Protein AF-A0A255R475-F1 (afdb_monomer)

Solvent-accessible surface area (backbone atoms only — not comparable to full-atom values): 21520 Å² total; per-residue (Å²): 135,84,78,84,82,73,72,88,77,63,94,61,83,84,68,71,97,78,81,69,93,81,39,38,33,40,39,38,38,26,51,46,57,29,66,61,80,54,96,86,41,90,82,68,58,52,67,72,42,98,58,26,60,61,52,54,51,47,52,55,57,41,39,73,79,42,57,87,44,63,92,26,60,42,84,45,70,42,40,29,9,72,33,36,45,47,42,51,69,41,77,81,92,59,57,65,43,35,34,35,36,35,18,41,82,83,38,21,27,39,39,62,44,40,11,56,66,54,71,68,54,46,51,54,46,50,54,51,22,55,52,40,52,51,45,51,66,75,30,67,93,35,45,61,58,42,26,47,54,40,46,56,51,29,45,74,76,29,56,70,73,59,28,53,54,59,71,73,51,61,65,68,65,38,32,62,84,49,78,79,29,50,63,52,36,50,53,47,50,52,52,50,50,58,62,43,48,63,54,50,48,53,50,48,28,68,76,65,74,44,86,78,54,89,86,32,56,68,55,29,55,48,34,34,34,32,78,68,40,38,55,60,35,45,69,50,41,45,66,43,49,73,38,48,40,88,73,46,50,54,62,52,46,10,65,73,64,69,40,61,49,21,70,72,54,49,63,79,87,40,42,72,60,51,54,59,45,64,79,31,47,69,78,36,48,36,34,36,37,48,58,68,28,70,73,58,60,74,52,68,77,60,64,95,74,80,53,91,83,56,88,62,62,44,58,58,56,31,50,62,49,47,60,77,42,55,57,45,79,32,47,59,29,61,46,44,42,52,29,61,74,43,77,82,47,55,41,44,48,58,61,97,38,44,49,38,34,44,33,41,42,45,80,54,88,66,64,50,81,39,36,72,83,57,68,41,55,79,50,48,82,77,95

Mean predicted aligned error: 7.92 Å

Sequence (383 aa):
MASFAAGPVLLFDPGSASQTDGTLHMVVVTDDPASPPDERDVIASSENLWCGQAINALISDLYETRPDLNGKLKLHQIAAGWPKQLLAGENDPLPQRAIVFLCDREQQVLDFCVGVPGQAELIDMIESSEETASLLSIQADQPTKLAKQLVDRAKERVHRNYRELIESQLLEDFATSTESADAAWLKNYESLVVQLLPLYTVDFNLRFNAPMAINSPRLRILEQHCEARHDWCETVLPMLVGKQLRRVIHPVVDSVWQAPPVIDLSEGSHADLLEWFQSRRDVATIVFAITPDVITQQVSWPPPNVNPKMRGRSWSDLEIAMSKHAFRGVTAEELAVILQVETQVSLNALVPSRLRYLVFRPKEGKPVEIRESDLPSKFIRRF

Structure (mmCIF, N/CA/C/O backbone):
data_AF-A0A255R475-F1
#
_entry.id   AF-A0A255R475-F1
#
loop_
_atom_site.group_PDB
_atom_site.id
_atom_site.type_symbol
_atom_site.label_atom_id
_atom_site.label_alt_id
_atom_site.label_comp_id
_atom_site.label_asym_id
_atom_site.label_entity_id
_atom_site.label_seq_id
_atom_site.pdbx_PDB_ins_code
_atom_site.Cartn_x
_atom_site.Cartn_y
_atom_site.Cartn_z
_atom_site.occupancy
_atom_site.B_iso_or_equiv
_atom_site.auth_seq_id
_atom_site.auth_comp_id
_atom_site.auth_asym_id
_atom_site.auth_atom_id
_atom_site.pdbx_PDB_model_num
ATOM 1 N N . MET A 1 1 ? 0.033 13.884 -14.832 1.00 24.34 1 MET A N 1
ATOM 2 C CA . MET A 1 1 ? -1.294 13.791 -14.192 1.00 24.34 1 MET A CA 1
ATOM 3 C C . MET A 1 1 ? -2.101 12.774 -14.971 1.00 24.34 1 MET A C 1
ATOM 5 O O . MET A 1 1 ? -2.693 13.124 -15.984 1.00 24.34 1 MET A O 1
ATOM 9 N N . ALA A 1 2 ? -2.006 11.504 -14.578 1.00 24.77 2 ALA A N 1
ATOM 10 C CA . ALA A 1 2 ? -2.873 10.465 -15.114 1.00 24.77 2 ALA A CA 1
ATOM 11 C C . ALA A 1 2 ? -4.256 10.650 -14.476 1.00 24.77 2 ALA A C 1
ATOM 13 O O . ALA A 1 2 ? -4.369 10.780 -13.259 1.00 24.77 2 ALA A O 1
ATOM 14 N N . SER A 1 3 ? -5.279 10.765 -15.315 1.00 23.34 3 SER A N 1
ATOM 15 C CA . SER A 1 3 ? -6.674 10.733 -14.896 1.00 23.34 3 SER A CA 1
ATOM 16 C C . SER A 1 3 ? -7.005 9.280 -14.570 1.00 23.34 3 SER A C 1
ATOM 18 O O . SER A 1 3 ? -6.893 8.421 -15.441 1.00 23.34 3 SER A O 1
ATOM 20 N N . PHE A 1 4 ? -7.351 9.001 -13.313 1.00 29.61 4 PHE A N 1
ATOM 21 C CA . PHE A 1 4 ? -7.905 7.716 -12.900 1.00 29.61 4 PHE A CA 1
ATOM 22 C C . PHE A 1 4 ? -9.318 7.590 -13.479 1.00 29.61 4 PHE A C 1
ATOM 24 O O . PHE A 1 4 ? -10.299 7.956 -12.835 1.00 29.61 4 PHE A O 1
ATOM 31 N N . ALA A 1 5 ? -9.429 7.109 -14.714 1.00 24.95 5 ALA A N 1
ATOM 32 C CA . ALA A 1 5 ? -10.689 6.605 -15.237 1.00 24.95 5 ALA A CA 1
ATOM 33 C C . ALA A 1 5 ? -10.874 5.172 -14.716 1.00 24.95 5 ALA A C 1
ATOM 35 O O . ALA A 1 5 ? -10.597 4.200 -15.407 1.00 24.95 5 ALA A O 1
ATOM 36 N N . ALA A 1 6 ? -11.286 5.050 -13.453 1.00 30.80 6 ALA A N 1
ATOM 37 C CA . ALA A 1 6 ? -11.690 3.775 -12.878 1.00 30.80 6 ALA A CA 1
ATOM 38 C C . ALA A 1 6 ? -13.085 3.403 -13.412 1.00 30.80 6 ALA A C 1
ATOM 40 O O . ALA A 1 6 ? -14.088 4.006 -13.020 1.00 30.80 6 ALA A O 1
ATOM 41 N N . GLY A 1 7 ? -13.155 2.406 -14.298 1.00 27.45 7 GLY A N 1
ATOM 42 C CA . GLY A 1 7 ? -14.363 1.590 -14.444 1.00 27.45 7 GLY A CA 1
ATOM 43 C C . GLY A 1 7 ? -14.682 0.877 -13.117 1.00 27.45 7 GLY A C 1
ATOM 44 O O . GLY A 1 7 ? -13.803 0.765 -12.258 1.00 27.45 7 GLY A O 1
ATOM 45 N N . PRO A 1 8 ? -15.932 0.442 -12.874 1.00 33.62 8 PRO A N 1
ATOM 46 C CA . PRO A 1 8 ? -16.343 -0.036 -11.562 1.00 33.62 8 PRO A CA 1
ATOM 47 C C . PRO A 1 8 ? -15.790 -1.442 -11.308 1.00 33.62 8 PRO A C 1
ATOM 49 O O . PRO A 1 8 ? -16.456 -2.433 -11.585 1.00 33.62 8 PRO A O 1
ATOM 52 N N . VAL A 1 9 ? -14.599 -1.534 -10.719 1.00 38.00 9 VAL A N 1
ATOM 53 C CA . VAL A 1 9 ? -14.219 -2.726 -9.958 1.00 38.00 9 VAL A CA 1
ATOM 54 C C . VAL A 1 9 ? -14.945 -2.619 -8.624 1.00 38.00 9 VAL A C 1
ATOM 56 O O . VAL A 1 9 ? -14.531 -1.907 -7.706 1.00 38.00 9 VAL A O 1
ATOM 59 N N . LEU A 1 10 ? -16.108 -3.258 -8.543 1.00 41.38 10 LEU A N 1
ATOM 60 C CA . LEU A 1 10 ? -16.664 -3.630 -7.254 1.00 41.38 10 LEU A CA 1
ATOM 61 C C . LEU A 1 10 ? -15.690 -4.647 -6.665 1.00 41.38 10 LEU A C 1
ATOM 63 O O . LEU A 1 10 ? -15.586 -5.748 -7.196 1.00 41.38 10 LEU A O 1
ATOM 67 N N . LEU A 1 11 ? -14.973 -4.281 -5.595 1.00 52.41 11 LEU A N 1
ATOM 68 C CA . LEU A 1 11 ? -14.121 -5.240 -4.883 1.00 52.41 11 LEU A CA 1
ATOM 69 C C . LEU A 1 11 ? -14.944 -6.478 -4.493 1.00 52.41 11 LEU A C 1
ATOM 71 O O . LEU A 1 11 ? -14.428 -7.582 -4.576 1.00 52.41 11 LEU A O 1
ATOM 75 N N . PHE A 1 12 ? -16.238 -6.291 -4.177 1.00 56.72 12 PHE A N 1
ATOM 76 C CA . PHE A 1 12 ? -17.232 -7.351 -3.990 1.00 56.72 12 PHE A CA 1
ATOM 77 C C . PHE A 1 12 ? -18.639 -6.864 -4.375 1.00 56.72 12 PHE A C 1
ATOM 79 O O . PHE A 1 12 ? -18.946 -5.676 -4.244 1.00 56.72 12 PHE A O 1
ATOM 86 N N . ASP A 1 13 ? -19.493 -7.787 -4.825 1.00 43.06 13 ASP A N 1
ATOM 87 C CA . ASP A 1 13 ? -20.867 -7.523 -5.268 1.00 43.06 13 ASP A CA 1
ATOM 88 C C . ASP A 1 13 ? -21.728 -7.002 -4.090 1.00 43.06 13 ASP A C 1
ATOM 90 O O . ASP A 1 13 ? -21.792 -7.663 -3.041 1.00 43.06 13 ASP A O 1
ATOM 94 N N . PRO A 1 14 ? -22.389 -5.830 -4.189 1.00 41.03 14 PRO A N 1
ATOM 95 C CA . PRO A 1 14 ? -23.316 -5.366 -3.168 1.00 41.03 14 PRO A CA 1
ATOM 96 C C . PRO A 1 14 ? -24.551 -6.265 -3.222 1.00 41.03 14 PRO A C 1
ATOM 98 O O . PRO A 1 14 ? -25.506 -6.000 -3.948 1.00 41.03 14 PRO A O 1
ATOM 101 N N . GLY A 1 15 ? -24.508 -7.365 -2.467 1.00 39.88 15 GLY A N 1
ATOM 102 C CA . GLY A 1 15 ? -25.596 -8.333 -2.392 1.00 39.88 15 GLY A CA 1
ATOM 103 C C . GLY A 1 15 ? -26.963 -7.654 -2.258 1.00 39.88 15 GLY A C 1
ATOM 104 O O . GLY A 1 15 ? -27.109 -6.642 -1.564 1.00 39.88 15 GLY A O 1
ATOM 105 N N . SER A 1 16 ? -27.943 -8.230 -2.961 1.00 35.56 16 SER A N 1
ATOM 106 C CA . SER A 1 16 ? -29.349 -7.821 -3.037 1.00 35.56 16 SER A CA 1
ATOM 107 C C . SER A 1 16 ? -29.856 -7.153 -1.759 1.00 35.56 16 SER A C 1
ATOM 109 O O . SER A 1 16 ? -29.668 -7.680 -0.665 1.00 35.56 16 SER A O 1
ATOM 111 N N . ALA A 1 17 ? -30.547 -6.023 -1.927 1.00 36.47 17 ALA A N 1
ATOM 112 C CA . ALA A 1 17 ? -30.969 -5.050 -0.917 1.00 36.47 17 ALA A CA 1
ATOM 113 C C . ALA A 1 17 ? -31.892 -5.543 0.227 1.00 36.47 17 ALA A C 1
ATOM 115 O O . ALA A 1 17 ? -32.558 -4.730 0.863 1.00 36.47 17 ALA A O 1
ATOM 116 N N . SER A 1 18 ? -31.918 -6.833 0.552 1.00 42.22 18 SER A N 1
ATOM 117 C CA . SER A 1 18 ? -32.600 -7.367 1.725 1.00 42.22 18 SER A CA 1
ATOM 118 C C . SER A 1 18 ? -31.623 -8.122 2.629 1.00 42.22 18 SER A C 1
ATOM 120 O O . SER A 1 18 ? -31.436 -9.322 2.455 1.00 42.22 18 SER A O 1
ATOM 122 N N . GLN A 1 19 ? -31.021 -7.424 3.596 1.00 37.94 19 GLN A N 1
ATOM 123 C CA . GLN A 1 19 ? -31.079 -7.752 5.034 1.00 37.94 19 GLN A CA 1
ATOM 124 C C . GLN A 1 19 ? -30.014 -6.980 5.845 1.00 37.94 19 GLN A C 1
ATOM 126 O O . GLN A 1 19 ? -28.836 -6.973 5.510 1.00 37.94 19 GLN A O 1
ATOM 131 N N . THR A 1 20 ? -30.520 -6.347 6.911 1.00 40.91 20 THR A N 1
ATOM 132 C CA . THR A 1 20 ? -29.886 -5.732 8.099 1.00 40.91 20 THR A CA 1
ATOM 133 C C . THR A 1 20 ? -28.942 -4.532 7.945 1.00 40.91 20 THR A C 1
ATOM 135 O O . THR A 1 20 ? -27.835 -4.624 7.421 1.00 40.91 20 THR A O 1
ATOM 138 N N . ASP A 1 21 ? -29.393 -3.417 8.527 1.00 57.09 21 ASP A N 1
ATOM 139 C CA . ASP A 1 21 ? -28.573 -2.342 9.098 1.00 57.09 21 ASP A CA 1
ATOM 140 C C . ASP A 1 21 ? -27.435 -2.955 9.949 1.00 57.09 21 ASP A C 1
ATOM 142 O O . ASP A 1 21 ? -27.699 -3.855 10.752 1.00 57.09 21 ASP A O 1
ATOM 146 N N . GLY A 1 22 ? -26.181 -2.530 9.750 1.00 70.25 22 GLY A N 1
ATOM 147 C CA . GLY A 1 22 ? -25.032 -2.985 10.558 1.00 70.25 22 GLY A CA 1
ATOM 148 C C . GLY A 1 22 ? -24.237 -4.203 10.053 1.00 70.25 22 GLY A C 1
ATOM 149 O O . GLY A 1 22 ? -23.712 -4.959 10.866 1.00 70.25 22 GLY A O 1
ATOM 150 N N . THR A 1 23 ? -24.141 -4.428 8.736 1.00 87.94 23 THR A N 1
ATOM 151 C CA . THR A 1 23 ? -23.171 -5.400 8.179 1.00 87.94 23 THR A CA 1
ATOM 152 C C . THR A 1 23 ? -21.766 -4.788 8.152 1.00 87.94 23 THR A C 1
ATOM 154 O O . THR A 1 23 ? -21.596 -3.692 7.618 1.00 87.94 23 THR A O 1
ATOM 157 N N . LEU A 1 24 ? -20.775 -5.513 8.672 1.00 92.31 24 LEU A N 1
ATOM 158 C CA . LEU A 1 24 ? -19.353 -5.176 8.625 1.00 92.31 24 LEU A CA 1
ATOM 159 C C . LEU A 1 24 ? -18.629 -6.052 7.602 1.00 92.31 24 LEU A C 1
ATOM 161 O O . LEU A 1 24 ? -18.870 -7.255 7.489 1.00 92.31 24 LEU A O 1
ATOM 165 N N . HIS A 1 25 ? -17.707 -5.446 6.871 1.00 93.19 25 HIS A N 1
ATOM 166 C CA . HIS A 1 25 ? -16.855 -6.115 5.902 1.00 93.19 25 HIS A CA 1
ATOM 167 C C . HIS A 1 25 ? -15.417 -6.131 6.416 1.00 93.19 25 HIS A C 1
ATOM 169 O O . HIS A 1 25 ? -14.805 -5.079 6.565 1.00 93.19 25 HIS A O 1
ATOM 175 N N . MET A 1 26 ? -14.878 -7.321 6.671 1.00 94.62 26 MET A N 1
ATOM 176 C CA . MET A 1 26 ? -13.474 -7.520 7.012 1.00 94.62 26 MET A CA 1
ATOM 177 C C . MET A 1 26 ? -12.705 -7.842 5.740 1.00 94.62 26 MET A C 1
ATOM 179 O O . MET A 1 26 ? -12.935 -8.884 5.133 1.00 94.62 26 MET A O 1
ATOM 183 N N . VAL A 1 27 ? -11.802 -6.956 5.332 1.00 94.56 27 VAL A N 1
ATOM 184 C CA . VAL A 1 27 ? -10.975 -7.136 4.137 1.00 94.56 27 VAL A CA 1
ATOM 185 C C . VAL A 1 27 ? -9.534 -7.385 4.552 1.00 94.56 27 VAL A C 1
ATOM 187 O O . VAL A 1 27 ? -8.879 -6.499 5.092 1.00 94.56 27 VAL A O 1
ATOM 190 N N . VAL A 1 28 ? -9.034 -8.588 4.285 1.00 94.56 28 VAL A N 1
ATOM 191 C CA . VAL A 1 28 ? -7.649 -8.984 4.552 1.00 94.56 28 VAL A CA 1
ATOM 192 C C . VAL A 1 28 ? -6.847 -8.877 3.264 1.00 94.56 28 VAL A C 1
ATOM 194 O O . VAL A 1 28 ? -7.110 -9.582 2.292 1.00 94.56 28 VAL A O 1
ATOM 197 N N . VAL A 1 29 ? -5.853 -8.000 3.266 1.00 94.62 29 VAL A N 1
ATOM 198 C CA . VAL A 1 29 ? -4.944 -7.757 2.148 1.00 94.62 29 VAL A CA 1
ATOM 199 C C . VAL A 1 29 ? -3.597 -8.374 2.486 1.00 94.62 29 VAL A C 1
ATOM 201 O O . VAL A 1 29 ? -2.999 -8.028 3.499 1.00 94.62 29 VAL A O 1
ATOM 204 N N . THR A 1 30 ? -3.110 -9.285 1.653 1.00 94.00 30 THR A N 1
ATOM 205 C CA . THR A 1 30 ? -1.837 -9.994 1.855 1.00 94.00 30 THR A CA 1
ATOM 206 C C . THR A 1 30 ? -0.867 -9.691 0.729 1.00 94.00 30 THR A C 1
ATOM 208 O O . THR A 1 30 ? -1.283 -9.345 -0.373 1.00 94.00 30 THR A O 1
ATOM 211 N N . ASP A 1 31 ? 0.428 -9.828 0.984 1.00 91.50 31 ASP A N 1
ATOM 212 C CA . ASP A 1 31 ? 1.456 -9.732 -0.057 1.00 91.50 31 ASP A CA 1
ATOM 213 C C . ASP A 1 31 ? 1.721 -11.081 -0.756 1.00 91.50 31 ASP A C 1
ATOM 215 O O . ASP A 1 31 ? 2.764 -11.256 -1.390 1.00 91.50 31 ASP A O 1
ATOM 219 N N . ASP A 1 32 ? 0.763 -12.018 -0.693 1.00 90.56 32 ASP A N 1
ATOM 220 C CA . ASP A 1 32 ? 0.748 -13.183 -1.576 1.00 90.56 32 ASP A CA 1
ATOM 221 C C . ASP A 1 32 ? 0.694 -12.728 -3.047 1.00 90.56 32 ASP A C 1
ATOM 223 O O . ASP A 1 32 ? 0.068 -11.704 -3.349 1.00 90.56 32 ASP A O 1
ATOM 227 N N . PRO A 1 33 ? 1.327 -13.463 -3.983 1.00 87.19 33 PRO A N 1
ATOM 228 C CA . PRO A 1 33 ? 1.359 -13.073 -5.386 1.00 87.19 33 PRO A CA 1
ATOM 229 C C . PRO A 1 33 ? -0.048 -12.908 -5.959 1.00 87.19 33 PRO A C 1
ATOM 231 O O . PRO A 1 33 ? -0.835 -13.860 -5.982 1.00 87.19 33 PRO A O 1
ATOM 234 N N . ALA A 1 34 ? -0.338 -11.717 -6.480 1.00 84.31 34 ALA A N 1
ATOM 235 C CA . ALA A 1 34 ? -1.568 -11.485 -7.214 1.00 84.31 34 ALA A CA 1
ATOM 236 C C . ALA A 1 34 ? -1.657 -12.446 -8.403 1.00 84.31 34 ALA A C 1
ATOM 238 O O . ALA A 1 34 ? -0.671 -12.724 -9.091 1.00 84.31 34 ALA A O 1
ATOM 239 N N . SER A 1 35 ? -2.853 -12.972 -8.628 1.00 73.44 35 SER A N 1
ATOM 240 C CA . SER A 1 35 ? -3.150 -13.868 -9.739 1.00 73.44 35 SER A CA 1
ATOM 241 C C . SER A 1 35 ? -4.338 -13.307 -10.514 1.00 73.44 35 SER A C 1
ATOM 243 O O . SER A 1 35 ? -5.213 -12.692 -9.901 1.00 73.44 35 SER A O 1
ATOM 245 N N . PRO A 1 36 ? -4.383 -13.475 -11.847 1.00 66.88 36 PRO A N 1
ATOM 246 C CA . PRO A 1 36 ? -5.562 -13.096 -12.609 1.00 66.88 36 PRO A CA 1
ATOM 247 C C . PRO A 1 36 ? -6.784 -13.849 -12.062 1.00 66.88 36 PRO A C 1
ATOM 249 O O . PRO A 1 36 ? -6.646 -15.012 -11.671 1.00 66.88 36 PRO A O 1
ATOM 252 N N . PRO A 1 37 ? -7.963 -13.210 -12.008 1.00 59.19 37 PRO A N 1
ATOM 253 C CA . PRO A 1 37 ? -9.169 -13.877 -11.548 1.00 59.19 37 PRO A CA 1
ATOM 254 C C . PRO A 1 37 ? -9.475 -15.051 -12.484 1.00 59.19 37 PRO A C 1
ATOM 256 O O . PRO A 1 37 ? -9.815 -14.852 -13.649 1.00 59.19 37 PRO A O 1
ATOM 259 N N . ASP A 1 38 ? -9.345 -16.282 -11.987 1.00 53.94 38 ASP A N 1
ATOM 260 C CA . ASP A 1 38 ? -9.866 -17.445 -12.696 1.00 53.94 38 ASP A CA 1
ATOM 261 C C . ASP A 1 38 ? -11.397 -17.334 -12.695 1.00 53.94 38 ASP A C 1
ATOM 263 O O . ASP A 1 38 ? -12.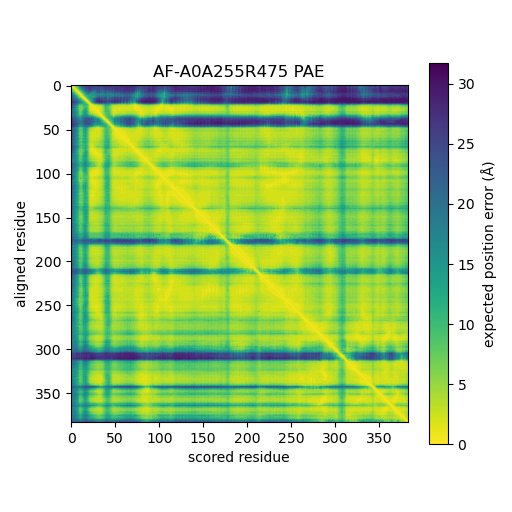027 -17.347 -11.636 1.00 53.94 38 ASP A O 1
ATOM 267 N N . GLU A 1 39 ? -12.021 -17.271 -13.880 1.00 43.91 39 GLU A N 1
ATOM 268 C CA . GLU A 1 39 ? -13.488 -17.188 -14.058 1.00 43.91 39 GLU A CA 1
ATOM 269 C C . GLU A 1 39 ? -14.264 -18.317 -13.343 1.00 43.91 39 GLU A C 1
ATOM 271 O O . GLU A 1 39 ? -15.491 -18.281 -13.254 1.00 43.91 39 GLU A O 1
ATOM 276 N N . ARG A 1 40 ? -13.564 -19.344 -12.844 1.00 40.53 40 ARG A N 1
ATOM 277 C CA . ARG A 1 40 ? -14.136 -20.524 -12.189 1.00 40.53 40 ARG A CA 1
ATOM 278 C C . ARG A 1 40 ? -14.045 -20.517 -10.661 1.00 40.53 40 ARG A C 1
ATOM 280 O O . ARG A 1 40 ? -14.761 -21.307 -10.059 1.00 40.53 40 ARG A O 1
ATOM 287 N N . ASP A 1 41 ? -13.248 -19.638 -10.047 1.00 37.16 41 ASP A N 1
ATOM 288 C CA . ASP A 1 41 ? -12.841 -19.775 -8.634 1.00 37.16 41 ASP A CA 1
ATOM 289 C C . ASP A 1 41 ? -12.978 -18.492 -7.792 1.00 37.16 41 ASP A C 1
ATOM 291 O O . ASP A 1 41 ? -12.298 -18.311 -6.785 1.00 37.16 41 ASP A O 1
ATOM 295 N N . VAL A 1 42 ? -13.940 -17.624 -8.121 1.00 38.84 42 VAL A N 1
ATOM 296 C CA . VAL A 1 42 ? -14.223 -16.386 -7.354 1.00 38.84 42 VAL A CA 1
ATOM 297 C C . VAL A 1 42 ? -14.617 -16.662 -5.885 1.00 38.84 42 VAL A C 1
ATOM 299 O O . VAL A 1 42 ? -14.559 -15.768 -5.048 1.00 38.84 42 VAL A O 1
ATOM 302 N N . ILE A 1 43 ? -14.983 -17.904 -5.543 1.00 34.91 43 ILE A N 1
ATOM 303 C CA . ILE A 1 43 ? -15.356 -18.319 -4.177 1.00 34.91 43 ILE A CA 1
ATOM 304 C C . ILE A 1 43 ? -14.298 -19.256 -3.543 1.00 34.91 43 ILE A C 1
ATOM 306 O O . ILE A 1 43 ? -14.339 -19.494 -2.342 1.00 34.91 43 ILE A O 1
ATOM 310 N N . ALA A 1 44 ? -13.316 -19.760 -4.305 1.00 31.98 44 ALA A N 1
ATOM 311 C CA . ALA A 1 44 ? -12.359 -20.774 -3.833 1.00 31.98 44 ALA A CA 1
ATOM 312 C C . ALA A 1 44 ? -10.980 -20.221 -3.409 1.00 31.98 44 ALA A C 1
ATOM 314 O O . ALA A 1 44 ? -10.146 -20.973 -2.907 1.00 31.98 44 ALA A O 1
ATOM 315 N N . SER A 1 45 ? -10.704 -18.925 -3.593 1.00 48.41 45 SER A N 1
ATOM 316 C CA . SER A 1 45 ? -9.366 -18.355 -3.360 1.00 48.41 45 SER A CA 1
ATOM 317 C C . SER A 1 45 ? -9.105 -17.846 -1.936 1.00 48.41 45 SER A C 1
ATOM 319 O O . SER A 1 45 ? -7.966 -17.508 -1.617 1.00 48.41 45 SER A O 1
ATOM 321 N N . SER A 1 46 ? -10.122 -17.788 -1.072 1.00 51.31 46 SER A N 1
ATOM 322 C CA . SER A 1 46 ? -10.030 -17.163 0.254 1.00 51.31 46 SER A CA 1
ATOM 323 C C . SER A 1 46 ? -9.156 -17.986 1.228 1.00 51.31 46 SER A C 1
ATOM 325 O O . SER A 1 46 ? -8.283 -17.456 1.916 1.00 51.31 46 SER A O 1
ATOM 327 N N . GLU A 1 47 ? -9.255 -19.318 1.202 1.00 56.88 47 GLU A N 1
ATOM 328 C CA . GLU A 1 47 ? -8.454 -20.201 2.071 1.00 56.88 47 GLU A CA 1
ATOM 329 C C . GLU A 1 47 ? -6.972 -20.328 1.676 1.00 56.88 47 GLU A C 1
ATOM 331 O O . GLU A 1 47 ? -6.169 -20.802 2.480 1.00 56.88 47 GLU A O 1
ATOM 336 N N . ASN A 1 48 ? -6.595 -19.905 0.465 1.00 70.81 48 ASN A N 1
ATOM 337 C CA . ASN A 1 48 ? -5.262 -20.156 -0.098 1.00 70.81 48 ASN A CA 1
ATOM 338 C C . ASN A 1 48 ? -4.222 -19.075 0.226 1.00 70.81 48 ASN A C 1
ATOM 340 O O . ASN A 1 48 ? -3.047 -19.258 -0.094 1.00 70.81 48 ASN A O 1
ATOM 344 N N . LEU A 1 49 ? -4.631 -17.965 0.847 1.00 85.12 49 LEU A N 1
ATOM 345 C CA . LEU A 1 49 ? -3.689 -16.953 1.329 1.00 85.12 49 LEU A CA 1
ATOM 346 C C . LEU A 1 49 ? -2.938 -17.458 2.561 1.00 85.12 49 LEU A C 1
ATOM 348 O O . LEU A 1 49 ? -3.474 -18.246 3.346 1.00 85.12 49 LEU A O 1
ATOM 352 N N . TRP A 1 50 ? -1.721 -16.961 2.780 1.00 91.31 50 TRP A N 1
ATOM 353 C CA . TRP A 1 50 ? -0.813 -17.488 3.805 1.00 91.31 50 TRP A CA 1
ATOM 354 C C . TRP A 1 50 ? -1.415 -17.493 5.222 1.00 91.31 50 TRP A C 1
ATOM 356 O O . TRP A 1 50 ? -1.132 -18.394 6.013 1.00 91.31 50 TRP A O 1
ATOM 366 N N . CYS A 1 51 ? -2.261 -16.507 5.542 1.00 92.06 51 CYS A N 1
ATOM 367 C CA . CYS A 1 51 ? -2.942 -16.380 6.831 1.00 92.06 51 CYS A CA 1
ATOM 368 C C . CYS A 1 51 ? -4.425 -16.790 6.798 1.00 92.06 51 CYS A C 1
ATOM 370 O O . CYS A 1 51 ? -5.103 -16.671 7.819 1.00 92.06 51 CYS A O 1
ATOM 372 N N . GLY A 1 52 ? -4.943 -17.288 5.669 1.00 89.81 52 GLY A N 1
ATOM 373 C CA . GLY A 1 52 ? -6.377 -17.537 5.482 1.00 89.81 52 GLY A CA 1
ATOM 374 C C . GLY A 1 52 ? -6.969 -18.499 6.512 1.00 89.81 52 GLY A C 1
ATOM 375 O O . GLY A 1 52 ? -8.000 -18.207 7.113 1.00 89.81 52 GLY A O 1
ATOM 376 N N . GLN A 1 53 ? -6.274 -19.601 6.806 1.00 89.94 53 GLN A N 1
ATOM 377 C CA . GLN A 1 53 ? -6.713 -20.559 7.829 1.00 89.94 53 GLN A CA 1
ATOM 378 C C . GLN A 1 53 ? -6.767 -19.942 9.232 1.00 89.94 53 GLN A C 1
ATOM 380 O O . GLN A 1 53 ? -7.716 -20.192 9.973 1.00 89.94 53 GLN A O 1
ATOM 385 N N . ALA A 1 54 ? -5.776 -19.120 9.588 1.00 91.88 54 ALA A N 1
ATOM 386 C CA . ALA A 1 54 ? -5.733 -18.452 10.885 1.00 91.88 54 ALA A CA 1
ATOM 387 C C . ALA A 1 54 ? -6.882 -17.442 11.030 1.00 91.88 54 ALA A C 1
ATOM 389 O O . ALA A 1 54 ? -7.536 -17.412 12.067 1.00 91.88 54 ALA A O 1
ATOM 390 N N . ILE A 1 55 ? -7.178 -16.676 9.974 1.00 93.38 55 ILE A N 1
ATOM 391 C CA . ILE A 1 55 ? -8.307 -15.736 9.948 1.00 93.38 55 ILE A CA 1
ATOM 392 C C . ILE A 1 55 ? -9.651 -16.472 10.041 1.00 93.38 55 ILE A C 1
ATOM 394 O O . ILE A 1 55 ? -10.525 -16.058 10.797 1.00 93.38 55 ILE A O 1
ATOM 398 N N . ASN A 1 56 ? -9.828 -17.581 9.320 1.00 90.94 56 ASN A N 1
ATOM 399 C CA . ASN A 1 56 ? -11.070 -18.358 9.385 1.00 90.94 56 ASN A CA 1
ATOM 400 C C . ASN A 1 56 ? -11.302 -18.971 10.773 1.00 90.94 56 ASN A C 1
ATOM 402 O O . ASN A 1 56 ? -12.429 -18.953 11.274 1.00 90.94 56 ASN A O 1
ATOM 406 N N . ALA A 1 57 ? -10.242 -19.481 11.409 1.00 91.62 57 ALA A N 1
ATOM 407 C CA . ALA A 1 57 ? -10.306 -19.956 12.788 1.00 91.62 57 ALA A CA 1
ATOM 408 C C . ALA A 1 57 ? -10.675 -18.813 13.745 1.00 91.62 57 ALA A C 1
ATOM 410 O O . ALA A 1 57 ? -11.620 -18.939 14.515 1.00 91.62 57 ALA A O 1
ATOM 411 N N . LEU A 1 58 ? -10.017 -17.660 13.605 1.00 93.31 58 LEU A N 1
ATOM 412 C CA . LEU A 1 58 ? -10.283 -16.464 14.400 1.00 93.31 58 LEU A CA 1
ATOM 413 C C . LEU A 1 58 ? -11.740 -15.987 14.297 1.00 93.31 58 LEU A C 1
ATOM 415 O O . LEU A 1 58 ? -12.348 -15.644 15.308 1.00 93.31 58 LEU A O 1
ATOM 419 N N . ILE A 1 59 ? -12.318 -15.976 13.093 1.00 91.88 59 ILE A N 1
ATOM 420 C CA . ILE A 1 59 ? -13.725 -15.602 12.882 1.00 91.88 59 ILE A CA 1
ATOM 421 C C . ILE A 1 59 ? -14.671 -16.637 13.496 1.00 91.88 59 ILE A C 1
ATOM 423 O O . ILE A 1 59 ? -15.698 -16.269 14.065 1.00 91.88 59 ILE A O 1
ATOM 427 N N . SER A 1 60 ? -14.326 -17.922 13.406 1.00 90.81 60 SER A N 1
ATOM 428 C CA . SER A 1 60 ? -15.113 -18.988 14.032 1.00 90.81 60 SER A CA 1
ATOM 429 C C . SER A 1 60 ? -15.155 -18.807 15.552 1.00 90.81 60 SER A C 1
ATOM 431 O O . SER A 1 60 ? -16.240 -18.785 16.130 1.00 90.81 60 SER A O 1
ATOM 433 N N . ASP A 1 61 ? -13.997 -18.562 16.171 1.00 91.50 61 ASP A N 1
ATOM 434 C CA . ASP A 1 61 ? -13.871 -18.297 17.607 1.00 91.50 61 ASP A CA 1
ATOM 435 C C . ASP A 1 61 ? -14.576 -16.989 18.012 1.00 91.50 61 ASP A C 1
ATOM 437 O O . ASP A 1 61 ? -15.168 -16.888 19.090 1.00 91.50 61 ASP A O 1
ATOM 441 N N . LEU A 1 62 ? -14.554 -15.967 17.148 1.00 92.69 62 LEU A N 1
ATOM 442 C CA . LEU A 1 62 ? -15.277 -14.711 17.358 1.00 92.69 62 LEU A CA 1
ATOM 443 C C . LEU A 1 62 ? -16.793 -14.928 17.418 1.00 92.69 62 LEU A C 1
ATOM 445 O O . LEU A 1 62 ? -17.461 -14.282 18.218 1.00 92.69 62 LEU A O 1
ATOM 449 N N . TYR A 1 63 ? -17.366 -15.828 16.617 1.00 92.56 63 TYR A N 1
ATOM 450 C CA . TYR A 1 63 ? -18.807 -16.097 16.677 1.00 92.56 63 TYR A CA 1
ATOM 451 C C . TYR A 1 63 ? -19.239 -16.805 17.963 1.00 92.56 63 TYR A C 1
ATOM 453 O O . TYR A 1 63 ? -20.407 -16.701 18.344 1.00 92.56 63 TYR A O 1
ATOM 461 N N . GLU A 1 64 ? -18.324 -17.483 18.658 1.00 90.69 64 GLU A N 1
ATOM 462 C CA . GLU A 1 64 ? -18.600 -18.030 19.986 1.00 90.69 64 GLU A CA 1
ATOM 463 C C . GLU A 1 64 ? -18.666 -16.925 21.052 1.00 90.69 64 GLU A C 1
ATOM 465 O O . GLU A 1 64 ? -19.525 -16.971 21.936 1.00 90.69 64 GLU A O 1
ATOM 470 N N . THR A 1 65 ? -17.801 -15.907 20.959 1.00 91.25 65 THR A N 1
ATOM 471 C CA . THR A 1 65 ? -17.715 -14.811 21.944 1.00 91.25 65 THR A CA 1
ATOM 472 C C . THR A 1 65 ? -18.646 -13.633 21.646 1.00 91.25 65 THR A C 1
ATOM 474 O O . THR A 1 65 ? -19.169 -13.015 22.574 1.00 91.25 65 THR A O 1
ATOM 477 N N . ARG A 1 66 ? -18.916 -13.358 20.366 1.00 90.81 66 ARG A N 1
ATOM 478 C CA . ARG A 1 66 ? -19.842 -12.340 19.843 1.00 90.81 66 ARG A CA 1
ATOM 479 C C . ARG A 1 66 ? -20.858 -12.966 18.866 1.00 90.81 66 ARG A C 1
ATOM 481 O O . ARG A 1 66 ? -20.812 -12.710 17.658 1.00 90.81 66 ARG A O 1
ATOM 488 N N . PRO A 1 67 ? -21.823 -13.775 19.355 1.00 90.56 67 PRO A N 1
ATOM 489 C CA . PRO A 1 67 ? -22.825 -14.419 18.495 1.00 90.56 67 PRO A CA 1
ATOM 490 C C . PRO A 1 67 ? -23.699 -13.432 17.707 1.00 90.56 67 PRO A C 1
ATOM 492 O O . PRO A 1 67 ? -24.284 -13.793 16.687 1.00 90.56 67 PRO A O 1
ATOM 495 N N . ASP A 1 68 ? -23.791 -12.181 18.166 1.00 90.31 68 ASP A N 1
ATOM 496 C CA . ASP A 1 68 ? -24.517 -11.086 17.521 1.00 90.31 68 ASP A CA 1
ATOM 497 C C . ASP A 1 68 ? -23.944 -10.673 16.153 1.00 90.31 68 ASP A C 1
ATOM 499 O O . ASP A 1 68 ? -24.666 -10.046 15.366 1.00 90.31 68 ASP A O 1
ATOM 503 N N . LEU A 1 69 ? -22.687 -11.042 15.871 1.00 88.56 69 LEU A N 1
ATOM 504 C CA . LEU A 1 69 ? -21.979 -10.787 14.614 1.00 88.56 69 LEU A CA 1
ATOM 505 C C . LEU A 1 69 ? -22.181 -11.884 13.561 1.00 88.56 69 LEU A C 1
ATOM 507 O O . LEU A 1 69 ? -21.797 -11.702 12.400 1.00 88.56 69 LEU A O 1
ATOM 511 N N . ASN A 1 70 ? -22.788 -13.015 13.931 1.00 87.44 70 ASN A N 1
ATOM 512 C CA . ASN A 1 70 ? -23.033 -14.114 13.003 1.00 87.44 70 ASN A CA 1
ATOM 513 C C . ASN A 1 70 ? -23.939 -13.647 11.847 1.00 87.44 70 ASN A C 1
ATOM 515 O O . ASN A 1 70 ? -25.026 -13.108 12.063 1.00 87.44 70 ASN A O 1
ATOM 519 N N . GLY A 1 71 ? -23.463 -13.804 10.610 1.00 83.44 71 GLY A N 1
ATOM 520 C CA . GLY A 1 71 ? -24.128 -13.308 9.400 1.00 83.44 71 GLY A CA 1
ATOM 521 C C . GLY A 1 71 ? -24.012 -11.796 9.155 1.00 83.44 71 GLY A C 1
ATOM 522 O O . GLY A 1 71 ? -24.443 -11.334 8.098 1.00 83.44 71 GLY A O 1
ATOM 523 N N . LYS A 1 72 ? -23.413 -11.029 10.078 1.00 88.88 72 LYS A N 1
ATOM 524 C CA . LYS A 1 72 ? -23.167 -9.583 9.927 1.00 88.88 72 LYS A CA 1
ATOM 525 C C . LYS A 1 72 ? -21.723 -9.242 9.586 1.00 88.88 72 LYS A C 1
ATOM 527 O O . LYS A 1 72 ? -21.500 -8.196 8.992 1.00 88.88 72 LYS A O 1
ATOM 532 N N . LEU A 1 73 ? -20.762 -10.097 9.930 1.00 89.94 73 LEU A N 1
ATOM 533 C CA . LEU A 1 73 ? -19.369 -9.950 9.510 1.00 89.94 73 LEU A CA 1
ATOM 534 C C . LEU A 1 73 ? -19.121 -10.755 8.231 1.00 89.94 73 LEU A C 1
ATOM 536 O O . LEU A 1 73 ? -19.298 -11.972 8.227 1.00 89.94 73 LEU A O 1
ATOM 540 N N . LYS A 1 74 ? -18.706 -10.084 7.156 1.00 90.38 74 LYS A N 1
ATOM 541 C CA . LYS A 1 74 ? -18.333 -10.713 5.881 1.00 90.38 74 LYS A CA 1
ATOM 542 C C . LYS A 1 74 ? -16.827 -10.633 5.676 1.00 90.38 74 LYS A C 1
ATOM 544 O O . LYS A 1 74 ? -16.287 -9.530 5.627 1.00 90.38 74 LYS A O 1
ATOM 549 N N . LEU A 1 75 ? -16.177 -11.786 5.530 1.00 89.12 75 LEU A N 1
ATOM 550 C CA . LEU A 1 75 ? -14.755 -11.876 5.215 1.00 89.12 75 LEU A CA 1
ATOM 551 C C . LEU A 1 75 ? -14.523 -11.760 3.710 1.00 89.12 75 LEU A C 1
ATOM 553 O O . LEU A 1 75 ? -15.182 -12.420 2.911 1.00 89.12 75 LEU A O 1
ATOM 557 N N . HIS A 1 76 ? -13.519 -10.966 3.373 1.00 88.75 76 HIS A N 1
ATOM 558 C CA . HIS A 1 76 ? -13.016 -10.709 2.041 1.00 88.75 76 HIS A CA 1
ATOM 559 C C . HIS A 1 76 ? -11.497 -10.788 2.063 1.00 88.75 76 HIS A C 1
ATOM 561 O O . HIS A 1 76 ? -10.860 -10.318 3.005 1.00 88.75 76 HIS A O 1
ATOM 567 N N . GLN A 1 77 ? -10.902 -11.372 1.032 1.00 87.50 77 GLN A N 1
ATOM 568 C CA . GLN A 1 77 ? -9.472 -11.659 1.005 1.00 87.50 77 GLN A CA 1
ATOM 569 C C . GLN A 1 77 ? -8.870 -11.254 -0.340 1.00 87.50 77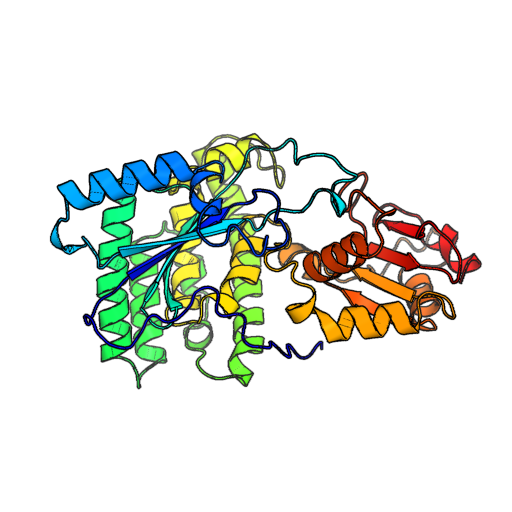 GLN A C 1
ATOM 571 O O . GLN A 1 77 ? -9.425 -11.572 -1.388 1.00 87.50 77 GLN A O 1
ATOM 576 N N . ILE A 1 78 ? -7.753 -10.526 -0.297 1.00 89.06 78 ILE A N 1
ATOM 577 C CA . ILE A 1 78 ? -7.092 -9.925 -1.459 1.00 89.06 78 ILE A CA 1
ATOM 578 C C . ILE A 1 78 ? -5.600 -10.279 -1.427 1.00 89.06 78 ILE A C 1
ATOM 580 O O . ILE A 1 78 ? -4.907 -10.011 -0.442 1.00 89.06 78 ILE A O 1
ATOM 584 N N . ALA A 1 79 ? -5.098 -10.851 -2.521 1.00 90.12 79 ALA A N 1
ATOM 585 C CA . ALA A 1 79 ? -3.668 -10.981 -2.791 1.00 90.12 79 ALA A CA 1
ATOM 586 C C . ALA A 1 79 ? -3.197 -9.726 -3.537 1.00 90.12 79 ALA A C 1
ATOM 588 O O . ALA A 1 79 ? -3.659 -9.459 -4.642 1.00 90.12 79 ALA A O 1
ATOM 589 N N . ALA A 1 80 ? -2.318 -8.946 -2.912 1.00 91.19 80 ALA A N 1
ATOM 590 C CA . ALA A 1 80 ? -1.816 -7.669 -3.417 1.00 91.19 80 ALA A CA 1
ATOM 591 C C . ALA A 1 80 ? -0.295 -7.681 -3.687 1.00 91.19 80 ALA A C 1
ATOM 593 O O . ALA A 1 80 ? 0.318 -6.637 -3.941 1.00 91.19 80 ALA A O 1
ATOM 594 N N . GLY A 1 81 ? 0.335 -8.851 -3.565 1.00 90.12 81 GLY A N 1
ATOM 595 C CA . GLY A 1 81 ? 1.762 -9.050 -3.759 1.00 90.12 81 GLY A CA 1
ATOM 596 C C . GLY A 1 81 ? 2.165 -9.098 -5.226 1.00 90.12 81 GLY A C 1
ATOM 597 O O . GLY A 1 81 ? 1.356 -9.290 -6.134 1.00 90.12 81 GLY A O 1
ATOM 598 N N . TRP A 1 82 ? 3.464 -8.944 -5.471 1.00 91.06 82 TRP A N 1
ATOM 599 C CA . TRP A 1 82 ? 3.990 -8.917 -6.829 1.00 91.06 82 TRP A CA 1
ATOM 600 C C . TRP A 1 82 ? 3.878 -10.290 -7.503 1.00 91.06 82 TRP A C 1
ATOM 602 O O . TRP A 1 82 ? 4.354 -11.286 -6.951 1.00 91.06 82 TRP A O 1
ATOM 612 N N . PRO A 1 83 ? 3.309 -10.364 -8.718 1.00 89.75 83 PRO A N 1
ATOM 613 C CA . PRO A 1 83 ? 3.243 -11.609 -9.460 1.00 89.75 83 PRO A CA 1
ATOM 614 C C . PRO A 1 83 ? 4.629 -12.012 -9.982 1.00 89.75 83 PRO A C 1
ATOM 616 O O . PRO A 1 83 ? 5.539 -11.189 -10.135 1.00 89.75 83 PRO A O 1
ATOM 619 N N . LYS A 1 84 ? 4.786 -13.295 -10.324 1.00 88.69 84 LYS A N 1
ATOM 620 C CA . LYS A 1 84 ? 6.062 -13.888 -10.774 1.00 88.69 84 LYS A CA 1
ATOM 621 C C . LYS A 1 84 ? 6.692 -13.157 -11.963 1.00 88.69 84 LYS A C 1
ATOM 623 O O . LYS A 1 84 ? 7.912 -13.130 -12.098 1.00 88.69 84 LYS A O 1
ATOM 628 N N . GLN A 1 85 ? 5.882 -12.535 -12.813 1.00 90.31 85 GLN A N 1
ATOM 629 C CA . GLN A 1 85 ? 6.307 -11.738 -13.963 1.00 90.31 85 GLN A CA 1
ATOM 630 C C . GLN A 1 85 ? 7.202 -10.554 -13.551 1.00 90.31 85 GLN A C 1
ATOM 632 O O . GLN A 1 85 ? 8.121 -10.213 -14.296 1.00 90.31 85 GLN A O 1
ATOM 637 N N . LEU A 1 86 ? 6.981 -9.979 -12.359 1.00 90.81 86 LEU A N 1
ATOM 638 C CA . LEU A 1 86 ? 7.789 -8.900 -11.769 1.00 90.81 86 LEU A CA 1
ATOM 639 C C . LEU A 1 86 ? 8.935 -9.395 -10.875 1.00 90.81 86 LEU A C 1
ATOM 641 O O . LEU A 1 86 ? 9.754 -8.591 -10.416 1.00 90.81 86 LEU A O 1
ATOM 645 N N . LEU A 1 87 ? 9.014 -10.707 -10.646 1.00 89.88 87 LEU A N 1
ATOM 646 C CA . LEU A 1 87 ? 10.006 -11.372 -9.800 1.00 89.88 87 LEU A CA 1
ATOM 647 C C . LEU A 1 87 ? 10.870 -12.367 -10.594 1.00 89.88 87 LEU A C 1
ATOM 649 O O . LEU A 1 87 ? 11.404 -13.319 -10.040 1.00 89.88 87 LEU A O 1
ATOM 653 N N . ALA A 1 88 ? 11.021 -12.157 -11.905 1.00 87.06 88 ALA A N 1
ATOM 654 C CA . ALA A 1 88 ? 11.793 -13.021 -12.808 1.00 87.06 88 ALA A CA 1
ATOM 655 C C . ALA A 1 88 ? 11.405 -14.516 -12.759 1.00 87.06 88 ALA A C 1
ATOM 657 O O . ALA A 1 88 ? 12.242 -15.389 -12.972 1.00 87.06 88 ALA A O 1
ATOM 658 N N . GLY A 1 89 ? 10.130 -14.815 -12.504 1.00 84.38 89 GLY A N 1
ATOM 659 C CA . GLY A 1 89 ? 9.609 -16.179 -12.411 1.00 84.38 89 GLY A CA 1
ATOM 660 C C . GLY A 1 89 ? 9.721 -16.815 -11.022 1.00 84.38 89 GLY A C 1
ATOM 661 O O . GLY A 1 89 ? 9.235 -17.931 -10.836 1.00 84.38 89 GLY A O 1
ATOM 662 N N . GLU A 1 90 ? 10.327 -16.127 -10.053 1.00 85.69 90 GLU A N 1
ATOM 663 C CA . GLU A 1 90 ? 10.523 -16.617 -8.688 1.00 85.69 90 GLU A CA 1
ATOM 664 C C . GLU A 1 90 ? 9.406 -16.144 -7.746 1.00 85.69 90 GLU A C 1
ATOM 666 O O . GLU A 1 90 ? 8.668 -15.202 -8.039 1.00 85.69 90 GLU A O 1
ATOM 671 N N . ASN A 1 91 ? 9.268 -16.825 -6.607 1.00 82.50 91 ASN A N 1
ATOM 672 C CA . ASN A 1 91 ? 8.457 -16.328 -5.498 1.00 82.50 91 ASN A CA 1
ATOM 673 C C . ASN A 1 91 ? 9.277 -15.318 -4.688 1.00 82.50 91 ASN A C 1
ATOM 675 O O . ASN A 1 91 ? 10.503 -15.432 -4.629 1.00 82.50 91 ASN A O 1
ATOM 679 N N . ASP A 1 92 ? 8.607 -14.383 -4.014 1.00 82.31 92 ASP A N 1
ATOM 680 C CA . ASP A 1 92 ? 9.272 -13.524 -3.034 1.00 82.31 92 ASP A CA 1
ATOM 681 C C . ASP A 1 92 ? 9.854 -14.402 -1.904 1.00 82.31 92 ASP A C 1
ATOM 683 O O . ASP A 1 92 ? 9.107 -15.152 -1.270 1.00 82.31 92 ASP A O 1
ATOM 687 N N . PRO A 1 93 ? 11.180 -14.382 -1.657 1.00 80.81 93 PRO A N 1
ATOM 688 C CA . PRO A 1 93 ? 11.799 -15.204 -0.617 1.00 80.81 93 PRO A CA 1
ATOM 689 C C . PRO A 1 93 ? 11.540 -14.679 0.802 1.00 80.81 93 PRO A C 1
ATOM 691 O O . PRO A 1 93 ? 11.998 -15.281 1.777 1.00 80.81 93 PRO A O 1
ATOM 694 N N . LEU A 1 94 ? 10.898 -13.521 0.934 1.00 88.31 94 LEU A N 1
ATOM 695 C CA . LEU A 1 94 ? 10.679 -12.857 2.206 1.00 88.31 94 LEU A CA 1
ATOM 696 C C . LEU A 1 94 ? 9.361 -13.299 2.881 1.00 88.31 94 LEU A C 1
ATOM 698 O O . LEU A 1 94 ? 8.404 -13.647 2.196 1.00 88.31 94 LEU A O 1
ATOM 702 N N . PRO A 1 95 ? 9.281 -13.250 4.227 1.00 91.81 95 PRO A N 1
ATOM 703 C CA . PRO A 1 95 ? 8.073 -13.616 4.974 1.00 91.81 95 PRO A CA 1
ATOM 704 C C . PRO A 1 95 ? 6.871 -12.735 4.630 1.00 91.81 95 PRO A C 1
ATOM 706 O O . PRO A 1 95 ? 7.013 -11.518 4.596 1.00 91.81 95 PRO A O 1
ATOM 709 N N . GLN A 1 96 ? 5.690 -13.317 4.452 1.00 92.62 96 GLN A N 1
ATOM 710 C CA . GLN A 1 96 ? 4.485 -12.582 4.070 1.00 92.62 96 GLN A CA 1
ATOM 711 C C . GLN A 1 96 ? 3.978 -11.618 5.154 1.00 92.62 96 GLN A C 1
ATOM 713 O O . GLN A 1 96 ? 4.292 -11.757 6.339 1.00 92.62 96 GLN A O 1
ATOM 718 N N . ARG A 1 97 ? 3.170 -10.643 4.743 1.00 94.50 97 ARG A N 1
ATOM 719 C CA . ARG A 1 97 ? 2.506 -9.633 5.571 1.00 94.50 97 ARG A CA 1
ATOM 720 C C . ARG A 1 97 ? 1.014 -9.592 5.274 1.00 94.50 97 ARG A C 1
ATOM 722 O O . ARG A 1 97 ? 0.543 -10.094 4.253 1.00 94.50 97 ARG A O 1
ATOM 729 N N . ALA A 1 98 ? 0.274 -8.975 6.187 1.00 96.19 98 ALA A N 1
ATOM 730 C CA . ALA A 1 98 ? -1.151 -8.735 6.036 1.00 96.19 98 ALA A CA 1
ATOM 731 C C . ALA A 1 98 ? -1.520 -7.324 6.510 1.00 96.19 98 ALA A C 1
ATOM 733 O O . ALA A 1 98 ? -0.843 -6.746 7.360 1.00 96.19 98 ALA A O 1
ATOM 734 N N . ILE A 1 99 ? -2.596 -6.778 5.958 1.00 97.62 99 ILE A N 1
ATOM 735 C CA . ILE A 1 99 ? -3.290 -5.585 6.437 1.00 97.62 99 ILE A CA 1
ATOM 736 C C . ILE A 1 99 ? -4.768 -5.950 6.502 1.00 97.62 99 ILE A C 1
ATOM 738 O O . ILE A 1 99 ? -5.310 -6.487 5.538 1.00 97.62 99 ILE A O 1
ATOM 742 N N . VAL A 1 100 ? -5.416 -5.680 7.627 1.00 97.50 100 VAL A N 1
ATOM 743 C CA . VAL A 1 100 ? -6.837 -5.962 7.821 1.00 97.50 100 VAL A CA 1
ATOM 744 C C . VAL A 1 100 ? -7.583 -4.646 7.911 1.00 97.50 100 VAL A C 1
ATOM 746 O O . VAL A 1 100 ? -7.275 -3.823 8.765 1.00 97.50 100 VAL A O 1
ATOM 749 N N . PHE A 1 101 ? -8.579 -4.462 7.052 1.00 97.69 101 PHE A N 1
ATOM 750 C CA . PHE A 1 101 ? -9.517 -3.346 7.105 1.00 97.69 101 PHE A CA 1
ATOM 751 C C . PHE A 1 101 ? -10.869 -3.830 7.617 1.00 97.69 101 PHE A C 1
ATOM 753 O O . PHE A 1 101 ? -11.338 -4.900 7.228 1.00 97.69 101 PHE A O 1
ATOM 760 N N . LEU A 1 102 ? -11.522 -3.006 8.429 1.00 97.31 102 LEU A N 1
ATOM 761 C CA . LEU A 1 102 ? -12.947 -3.104 8.703 1.00 97.31 102 LEU A CA 1
ATOM 762 C C . LEU A 1 102 ? -13.658 -1.977 7.966 1.00 97.31 102 LEU A C 1
ATOM 764 O O . LEU A 1 102 ? -13.269 -0.810 8.042 1.00 97.31 102 LEU A O 1
ATOM 768 N N . CYS A 1 103 ? -14.687 -2.339 7.214 1.00 95.31 103 CYS A N 1
ATOM 769 C CA . CYS A 1 103 ? -15.462 -1.417 6.405 1.00 95.31 103 CYS A CA 1
ATOM 770 C C . CYS A 1 103 ? -16.954 -1.561 6.682 1.00 95.31 103 CYS A C 1
ATOM 772 O O . CYS A 1 103 ? -17.435 -2.627 7.076 1.00 95.31 103 CYS A O 1
ATOM 774 N N . ASP A 1 104 ? -17.691 -0.488 6.426 1.00 92.44 104 ASP A N 1
ATOM 775 C CA . ASP A 1 104 ? -19.145 -0.543 6.391 1.00 92.44 104 ASP A CA 1
ATOM 776 C C . ASP A 1 104 ? -19.658 -1.212 5.100 1.00 92.44 104 ASP A C 1
ATOM 778 O O . ASP A 1 104 ? -18.903 -1.668 4.233 1.00 92.44 104 ASP A O 1
ATOM 782 N N . ARG A 1 105 ? -20.984 -1.256 4.956 1.00 88.25 105 ARG A N 1
ATOM 783 C CA . ARG A 1 105 ? -21.664 -1.782 3.765 1.00 88.25 105 ARG A CA 1
ATOM 784 C C . ARG A 1 105 ? -21.344 -1.005 2.483 1.00 88.25 105 ARG A C 1
ATOM 786 O O . ARG A 1 105 ? -21.415 -1.576 1.395 1.00 88.25 105 ARG A O 1
ATOM 793 N N . GLU A 1 106 ? -21.031 0.279 2.594 1.00 88.31 106 GLU A N 1
ATOM 794 C CA . GLU A 1 106 ? -20.643 1.131 1.470 1.00 88.31 106 GLU A CA 1
ATOM 795 C C . GLU A 1 106 ? -19.147 1.024 1.147 1.00 88.31 106 GLU A C 1
ATOM 797 O O . GLU A 1 106 ? -18.659 1.770 0.301 1.00 88.31 106 GLU A O 1
ATOM 802 N N . GLN A 1 107 ? -18.428 0.091 1.785 1.00 88.44 107 GLN A N 1
ATOM 803 C CA . GLN A 1 107 ? -16.980 -0.087 1.671 1.00 88.44 107 GLN A CA 1
ATOM 804 C C . GLN A 1 107 ? -16.188 1.147 2.125 1.00 88.44 107 GLN A C 1
ATOM 806 O O . GLN A 1 107 ? -15.063 1.369 1.670 1.00 88.44 107 GLN A O 1
ATOM 811 N N . GLN A 1 108 ? -16.753 1.960 3.016 1.00 92.06 108 GLN A N 1
ATOM 812 C CA . GLN A 1 108 ? -16.019 3.017 3.695 1.00 92.06 108 GLN A CA 1
ATOM 813 C C . GLN A 1 108 ? -15.204 2.413 4.835 1.00 92.06 108 GLN A C 1
ATOM 815 O O . GLN A 1 108 ? -15.711 1.594 5.602 1.00 92.06 108 GLN A O 1
ATOM 820 N N . VAL A 1 109 ? -13.940 2.811 4.955 1.00 94.81 109 VAL A N 1
ATOM 821 C CA . VAL A 1 109 ? -13.068 2.345 6.038 1.00 94.81 109 VAL A CA 1
ATOM 822 C C . VAL A 1 109 ? -13.578 2.864 7.380 1.00 94.81 109 VAL A C 1
ATOM 824 O O . VAL A 1 109 ? -13.882 4.048 7.520 1.00 94.81 109 VAL A O 1
ATOM 827 N N . LEU A 1 110 ? -13.647 1.975 8.366 1.00 95.69 110 LEU A N 1
ATOM 828 C CA . LEU A 1 110 ? -14.014 2.276 9.750 1.00 95.69 110 LEU A CA 1
ATOM 829 C C . LEU A 1 110 ? -12.816 2.107 10.685 1.00 95.69 110 LEU A C 1
ATOM 831 O O . LEU A 1 110 ? -12.590 2.952 11.547 1.00 95.69 110 LEU A O 1
ATOM 835 N N . ASP A 1 111 ? -12.036 1.048 10.478 1.00 97.12 111 ASP A N 1
ATOM 836 C CA . ASP A 1 111 ? -10.806 0.766 11.214 1.00 97.12 111 ASP A CA 1
ATOM 837 C C . ASP A 1 111 ? -9.845 -0.062 10.346 1.00 97.12 111 ASP A C 1
ATOM 839 O O . ASP A 1 111 ? -10.252 -0.631 9.324 1.00 97.12 111 ASP A O 1
ATOM 843 N N . PHE A 1 112 ? -8.570 -0.131 10.722 1.00 97.56 112 PHE A N 1
ATOM 844 C CA . PHE A 1 112 ? -7.612 -1.037 10.100 1.00 97.56 112 PHE A CA 1
ATOM 845 C C . PHE A 1 112 ? -6.405 -1.327 11.002 1.00 97.56 112 PHE A C 1
ATOM 847 O O . PHE A 1 112 ? -6.019 -0.524 11.847 1.00 97.56 112 PHE A O 1
ATOM 854 N N . CYS A 1 113 ? -5.746 -2.457 10.762 1.00 97.56 113 CYS A N 1
ATOM 855 C CA . CYS A 1 113 ? -4.473 -2.793 11.387 1.00 97.56 113 CYS A CA 1
ATOM 856 C C . CYS A 1 113 ? -3.506 -3.424 10.379 1.00 97.56 113 CYS A C 1
ATOM 858 O O . CYS A 1 113 ? -3.908 -3.945 9.336 1.00 97.56 113 CYS A O 1
ATOM 860 N N . VAL A 1 114 ? -2.209 -3.375 10.685 1.00 97.38 114 VAL A N 1
ATOM 861 C CA . VAL A 1 114 ? -1.175 -4.103 9.937 1.00 97.38 114 VAL A CA 1
ATOM 862 C C . VAL A 1 114 ? -0.759 -5.317 10.747 1.00 97.38 114 VAL A C 1
ATOM 864 O O . VAL A 1 114 ? -0.310 -5.150 11.872 1.00 97.38 114 VAL A O 1
ATOM 867 N N . GLY A 1 115 ? -0.858 -6.502 10.159 1.00 96.88 115 GLY A N 1
ATOM 868 C CA . GLY A 1 115 ? -0.669 -7.788 10.820 1.00 96.88 115 GLY A CA 1
ATOM 869 C C . GLY A 1 115 ? -1.956 -8.609 10.838 1.00 96.88 115 GLY A C 1
ATOM 870 O O . GLY A 1 115 ? -2.999 -8.179 10.350 1.00 96.88 115 GLY A O 1
ATOM 871 N N . VAL A 1 116 ? -1.866 -9.820 11.377 1.00 96.25 116 VAL A N 1
ATOM 872 C CA . VAL A 1 116 ? -3.017 -10.690 11.632 1.00 96.25 116 VAL A CA 1
ATOM 873 C C . VAL A 1 116 ? -3.467 -10.429 13.072 1.00 96.25 116 VAL A C 1
ATOM 875 O O . VAL A 1 116 ? -2.687 -10.709 13.985 1.00 96.25 116 VAL A O 1
ATOM 878 N N . PRO A 1 117 ? -4.669 -9.866 13.304 1.00 96.31 117 PRO A N 1
ATOM 879 C CA . PRO A 1 117 ? -5.137 -9.595 14.657 1.00 96.31 117 PRO A CA 1
ATOM 880 C C . PRO A 1 117 ? -5.371 -10.903 15.419 1.00 96.31 117 PRO A C 1
ATOM 882 O O . PRO A 1 117 ? -5.762 -11.912 14.829 1.00 96.31 117 PRO A O 1
ATOM 885 N N . GLY A 1 118 ? -5.150 -10.885 16.732 1.00 94.88 118 GLY A N 1
ATOM 886 C CA . GLY A 1 118 ? -5.668 -11.915 17.623 1.00 94.88 118 GLY A CA 1
ATOM 887 C C . GLY A 1 118 ? -7.147 -11.679 17.938 1.00 94.88 118 GLY A C 1
ATOM 888 O O . GLY A 1 118 ? -7.795 -10.776 17.403 1.00 94.88 118 GLY A O 1
ATOM 889 N N . GLN A 1 119 ? -7.714 -12.520 18.805 1.00 93.69 119 GLN A N 1
ATOM 890 C CA . GLN A 1 119 ? -9.139 -12.443 19.145 1.00 93.69 119 GLN A CA 1
ATOM 891 C C . GLN A 1 119 ? -9.492 -11.154 19.886 1.00 93.69 119 GLN A C 1
ATOM 893 O O . GLN A 1 119 ? -10.505 -10.536 19.567 1.00 93.69 119 GLN A O 1
ATOM 898 N N . ALA A 1 120 ? -8.665 -10.747 20.851 1.00 93.56 120 ALA A N 1
ATOM 899 C CA . ALA A 1 120 ? -8.892 -9.523 21.612 1.00 93.56 120 ALA A CA 1
ATOM 900 C C . ALA A 1 120 ? -8.794 -8.296 20.698 1.00 93.56 120 ALA A C 1
ATOM 902 O O . ALA A 1 120 ? -9.689 -7.459 20.691 1.00 93.56 120 ALA A O 1
ATOM 903 N N . GLU A 1 121 ? -7.769 -8.252 19.849 1.00 95.38 121 GLU A N 1
ATOM 904 C CA . GLU A 1 121 ? -7.534 -7.130 18.946 1.00 95.38 121 GLU A CA 1
ATOM 905 C C . GLU A 1 121 ? -8.633 -7.021 17.888 1.00 95.38 121 GLU A C 1
ATOM 907 O O . GLU A 1 121 ? -9.075 -5.921 17.572 1.00 95.38 121 GLU A O 1
ATOM 912 N N . LEU A 1 122 ? -9.135 -8.148 17.369 1.00 95.81 122 LEU A N 1
ATOM 913 C CA . LEU A 1 122 ? -10.260 -8.130 16.436 1.00 95.81 122 LEU A CA 1
ATOM 914 C C . LEU A 1 122 ? -11.547 -7.614 17.099 1.00 95.81 122 LEU A C 1
ATOM 916 O O . LEU A 1 122 ? -12.291 -6.868 16.463 1.00 95.81 122 LEU A O 1
ATOM 920 N N . ILE A 1 123 ? -11.812 -7.982 18.357 1.00 95.38 123 ILE A N 1
ATOM 921 C CA . ILE A 1 123 ? -12.962 -7.461 19.112 1.00 95.38 123 ILE A CA 1
ATOM 922 C C . ILE A 1 123 ? -12.831 -5.945 19.286 1.00 95.38 123 ILE A C 1
ATOM 924 O O . ILE A 1 123 ? -13.766 -5.223 18.939 1.00 95.38 123 ILE A O 1
ATOM 928 N N . ASP A 1 124 ? -11.669 -5.466 19.729 1.00 94.69 124 ASP A N 1
ATOM 929 C CA . ASP A 1 124 ? -11.412 -4.035 19.917 1.00 94.69 124 ASP A CA 1
ATOM 930 C C . ASP A 1 124 ? -11.587 -3.255 18.602 1.00 94.69 124 ASP A C 1
ATOM 932 O O . ASP A 1 124 ? -12.228 -2.201 18.572 1.00 94.69 124 ASP A O 1
ATOM 936 N N . MET A 1 125 ? -11.084 -3.798 17.487 1.00 96.12 125 MET A N 1
ATOM 937 C CA . MET A 1 125 ? -11.267 -3.212 16.155 1.00 96.12 125 MET A CA 1
ATOM 938 C C . MET A 1 125 ? -12.746 -3.149 15.743 1.00 96.12 125 MET A C 1
ATOM 940 O O . MET A 1 125 ? -13.177 -2.167 15.131 1.00 96.12 125 MET A O 1
ATOM 944 N N . ILE A 1 126 ? -13.544 -4.173 16.059 1.00 96.06 126 ILE A N 1
ATOM 945 C CA . ILE A 1 126 ? -14.982 -4.199 15.750 1.00 96.06 126 ILE A CA 1
ATOM 946 C C . ILE A 1 126 ? -15.732 -3.154 16.575 1.00 96.06 126 ILE A C 1
ATOM 948 O O . ILE A 1 126 ? -16.509 -2.388 16.010 1.00 96.06 126 ILE A O 1
ATOM 952 N N . GLU A 1 127 ? -15.475 -3.067 17.879 1.00 94.62 127 GLU A N 1
ATOM 953 C CA . GLU A 1 127 ? -16.107 -2.069 18.751 1.00 94.62 127 GLU A CA 1
ATOM 954 C C . GLU A 1 127 ? -15.732 -0.642 18.323 1.00 94.62 127 GLU A C 1
ATOM 956 O O . GLU A 1 127 ? -16.593 0.233 18.192 1.00 94.62 127 GLU A O 1
ATOM 961 N N . SER A 1 128 ? -14.453 -0.426 18.001 1.00 94.38 128 SER A N 1
ATOM 962 C CA . SER A 1 128 ? -13.948 0.828 17.430 1.00 94.38 128 SER A CA 1
ATOM 963 C C . SER A 1 128 ? -14.621 1.158 16.088 1.00 94.38 128 SER A C 1
ATOM 965 O O . SER A 1 128 ? -14.960 2.319 15.825 1.00 94.38 128 SER A O 1
ATOM 967 N N . SER A 1 129 ? -14.901 0.151 15.255 1.00 95.50 129 SER A N 1
ATOM 968 C CA . SER A 1 129 ? -15.610 0.319 13.980 1.00 95.50 129 SER A CA 1
ATOM 969 C C . SER A 1 129 ? -17.085 0.676 14.165 1.00 95.50 129 SER A C 1
ATOM 971 O O . SER A 1 129 ? -17.583 1.567 13.480 1.00 95.50 129 SER A O 1
ATOM 973 N N . GLU A 1 130 ? -17.785 0.028 15.098 1.00 93.69 130 GLU A N 1
ATOM 974 C CA . GLU A 1 130 ? -19.191 0.312 15.428 1.00 93.69 130 GLU A CA 1
ATOM 975 C C . GLU A 1 130 ? -19.361 1.742 15.976 1.00 93.69 130 GLU A C 1
ATOM 977 O O . GLU A 1 130 ? -20.275 2.477 15.573 1.00 93.69 130 GLU A O 1
ATOM 982 N N . GLU A 1 131 ? -18.438 2.180 16.839 1.00 93.19 131 GLU A N 1
ATOM 983 C CA . GLU A 1 131 ? -18.365 3.568 17.304 1.00 93.19 131 GLU A CA 1
ATOM 984 C C . GLU A 1 131 ? -18.122 4.522 16.127 1.00 93.19 131 GLU A C 1
ATOM 986 O O . GLU A 1 131 ? -18.829 5.519 15.965 1.00 93.19 131 GLU A O 1
ATOM 991 N N . THR A 1 132 ? -17.155 4.203 15.267 1.00 93.12 132 THR A N 1
ATOM 992 C CA . THR A 1 132 ? -16.790 5.040 14.117 1.00 93.12 132 THR A CA 1
ATOM 993 C C . THR A 1 132 ? -17.939 5.182 13.120 1.00 93.12 132 THR A C 1
ATOM 995 O O . THR A 1 132 ? -18.218 6.291 12.664 1.00 93.12 132 THR A O 1
ATOM 998 N N . ALA A 1 133 ? -18.660 4.099 12.831 1.00 92.62 133 ALA A N 1
ATOM 999 C CA . ALA A 1 133 ? -19.850 4.124 11.987 1.00 92.62 133 ALA A CA 1
ATOM 1000 C C . ALA A 1 133 ? -20.942 5.031 12.581 1.00 92.62 133 ALA A C 1
ATOM 1002 O O . ALA A 1 133 ? -21.561 5.829 11.873 1.00 92.62 133 ALA A O 1
ATOM 1003 N N . SER A 1 134 ? -21.126 4.976 13.903 1.00 91.50 134 SER A N 1
ATOM 1004 C CA . SER A 1 134 ? -22.052 5.862 14.614 1.00 91.50 134 SER A CA 1
ATOM 1005 C C . SER A 1 134 ? -21.617 7.329 14.519 1.00 91.50 134 SER A C 1
ATOM 1007 O O . SER A 1 134 ? -22.443 8.206 14.261 1.00 91.50 134 SER A O 1
ATOM 1009 N N . LEU A 1 135 ? -20.319 7.615 14.670 1.00 90.06 135 LEU A N 1
ATOM 1010 C CA . LEU A 1 135 ? -19.765 8.965 14.529 1.00 90.06 135 LEU A CA 1
ATOM 1011 C C . LEU A 1 135 ? -19.943 9.520 13.112 1.00 90.06 135 LEU A C 1
ATOM 1013 O O . LEU A 1 135 ? -20.351 10.674 12.970 1.00 90.06 135 LEU A O 1
ATOM 1017 N N . LEU A 1 136 ? -19.690 8.707 12.082 1.00 89.19 136 LEU A N 1
ATOM 1018 C CA . LEU A 1 136 ? -19.912 9.067 10.678 1.00 89.19 136 LEU A CA 1
ATOM 1019 C C . LEU A 1 136 ? -21.375 9.445 10.426 1.00 89.19 136 LEU A C 1
ATOM 1021 O O . LEU A 1 136 ? -21.645 10.478 9.817 1.00 89.19 136 LEU A O 1
ATOM 1025 N N . SER A 1 137 ? -22.317 8.664 10.962 1.00 88.31 137 SER A N 1
ATOM 1026 C CA . SER A 1 137 ? -23.747 8.959 10.843 1.00 88.31 137 SER A CA 1
ATOM 1027 C C . SER A 1 137 ? -24.146 10.251 11.570 1.00 88.31 137 SER A C 1
ATOM 1029 O O . SER A 1 137 ? -24.872 11.072 11.009 1.00 88.31 137 SER A O 1
ATOM 1031 N N . ILE A 1 138 ? -23.655 10.475 12.794 1.00 89.19 138 ILE A N 1
ATOM 1032 C CA . ILE A 1 138 ? -24.010 11.656 13.602 1.00 89.19 138 ILE A CA 1
ATOM 1033 C C . ILE A 1 138 ? -23.394 12.943 13.032 1.00 89.19 138 ILE A C 1
ATOM 1035 O O . ILE A 1 138 ? -24.006 14.008 13.119 1.00 89.19 138 ILE A O 1
ATOM 1039 N N . GLN A 1 139 ? -22.174 12.872 12.491 1.00 88.94 139 GLN A N 1
ATOM 1040 C CA . GLN A 1 139 ? -21.418 14.032 12.003 1.00 88.94 139 GLN A CA 1
ATOM 1041 C C . GLN A 1 139 ? -21.393 14.143 10.470 1.00 88.94 139 GLN A C 1
ATOM 1043 O O . GLN A 1 139 ? -20.507 14.813 9.939 1.00 88.94 139 GLN A O 1
ATOM 1048 N N . ALA A 1 140 ? -22.354 13.538 9.761 1.00 83.44 140 ALA A N 1
ATOM 1049 C CA . ALA A 1 140 ? -22.394 13.514 8.294 1.00 83.44 140 ALA A CA 1
ATOM 1050 C C . ALA A 1 140 ? -22.243 14.913 7.654 1.00 83.44 140 ALA A C 1
ATOM 1052 O O . ALA A 1 140 ? -21.512 15.081 6.680 1.00 83.44 140 ALA A O 1
ATOM 1053 N N . ASP A 1 141 ? -22.852 15.937 8.260 1.00 86.06 141 ASP A N 1
ATOM 1054 C CA . ASP A 1 141 ? -22.806 17.325 7.775 1.00 86.06 141 ASP A CA 1
ATOM 1055 C C . ASP A 1 141 ? -21.669 18.169 8.396 1.00 86.06 141 ASP A C 1
ATOM 1057 O O . ASP A 1 141 ? -21.566 19.372 8.141 1.00 86.06 141 ASP A O 1
ATOM 1061 N N . GLN A 1 142 ? -20.829 17.587 9.261 1.00 87.75 142 GLN A N 1
ATOM 1062 C CA . GLN A 1 142 ? -19.819 18.301 10.059 1.00 87.75 142 GLN A CA 1
ATOM 1063 C C . GLN A 1 142 ? -18.432 17.631 9.976 1.00 87.75 142 GLN A C 1
ATOM 1065 O O . GLN A 1 142 ? -17.894 17.192 11.000 1.00 87.75 142 GLN A O 1
ATOM 1070 N N . PRO A 1 143 ? -17.790 17.607 8.790 1.00 84.94 143 PRO A N 1
ATOM 1071 C CA . PRO A 1 143 ? -16.541 16.871 8.560 1.00 84.94 143 PRO A CA 1
ATOM 1072 C C . PRO A 1 143 ? -15.391 17.320 9.471 1.00 84.94 143 PRO A C 1
ATOM 1074 O O . PRO A 1 143 ? -14.628 16.493 9.958 1.00 84.94 143 PRO A O 1
ATOM 1077 N N . THR A 1 144 ? -15.285 18.613 9.790 1.00 88.00 144 THR A N 1
ATOM 1078 C CA . THR A 1 144 ? -14.253 19.120 10.712 1.00 88.00 144 THR A CA 1
ATOM 1079 C C . THR A 1 144 ? -14.458 18.631 12.147 1.00 88.00 144 THR A C 1
ATOM 1081 O O . THR A 1 144 ? -13.491 18.399 12.871 1.00 88.00 144 THR A O 1
ATOM 1084 N N . LYS A 1 145 ? -15.712 18.464 12.583 1.00 89.75 145 LYS A N 1
ATOM 1085 C CA . LYS A 1 145 ? -16.016 17.968 13.929 1.00 89.75 145 LYS A CA 1
ATOM 1086 C C . LYS A 1 145 ? -15.770 16.467 14.027 1.00 89.75 145 LYS A C 1
ATOM 1088 O O . LYS A 1 145 ? -15.195 16.035 15.022 1.00 89.75 145 LYS A O 1
ATOM 1093 N N . LEU A 1 146 ? -16.140 15.716 12.988 1.00 89.50 146 LEU A N 1
ATOM 1094 C CA . LEU A 1 146 ? -15.770 14.310 12.844 1.00 89.50 146 LEU A CA 1
ATOM 1095 C C . LEU A 1 146 ? -14.247 14.145 12.909 1.00 89.50 146 LEU A C 1
ATOM 1097 O O . LEU A 1 146 ? -13.748 13.430 13.772 1.00 89.50 146 LEU A O 1
ATOM 1101 N N . ALA A 1 147 ? -13.512 14.873 12.062 1.00 89.62 147 ALA A N 1
ATOM 1102 C CA . ALA A 1 147 ? -12.053 14.836 12.021 1.00 89.62 147 ALA A CA 1
ATOM 1103 C C . ALA A 1 147 ? -11.437 15.129 13.393 1.00 89.62 147 ALA A C 1
ATOM 1105 O O . ALA A 1 147 ? -10.561 14.399 13.845 1.00 89.62 147 ALA A O 1
ATOM 1106 N N . LYS A 1 148 ? -11.944 16.143 14.105 1.00 92.75 148 LYS A N 1
ATOM 1107 C CA . LYS A 1 148 ? -11.494 16.450 15.465 1.00 92.75 148 LYS A CA 1
ATOM 1108 C C . LYS A 1 148 ? -11.719 15.287 16.437 1.00 92.75 148 LYS A C 1
ATOM 1110 O O . LYS A 1 148 ? -10.800 14.952 17.171 1.00 92.75 148 LYS A O 1
ATOM 1115 N N . GLN A 1 149 ? -12.904 14.674 16.444 1.00 93.12 149 GLN A N 1
ATOM 1116 C CA . GLN A 1 149 ? -13.200 13.544 17.335 1.00 93.12 149 GLN A CA 1
ATOM 1117 C C . GLN A 1 149 ? -12.294 12.339 17.051 1.00 93.12 149 GLN A C 1
ATOM 1119 O O . GLN A 1 149 ? -11.777 11.731 17.984 1.00 93.12 149 GLN A O 1
ATOM 1124 N N . LEU A 1 150 ? -12.049 12.038 15.773 1.00 92.88 150 LEU A N 1
ATOM 1125 C CA . LEU A 1 150 ? -11.143 10.963 15.363 1.00 92.88 150 LEU A CA 1
ATOM 1126 C C . LEU A 1 150 ? -9.689 11.258 15.759 1.00 92.88 150 LEU A C 1
ATOM 1128 O O . LEU A 1 150 ? -8.998 10.379 16.265 1.00 92.88 150 LEU A O 1
ATOM 1132 N N . VAL A 1 151 ? -9.237 12.500 15.571 1.00 93.88 151 VAL A N 1
ATOM 1133 C CA . VAL A 1 151 ? -7.894 12.954 15.958 1.00 93.88 151 VAL A CA 1
ATOM 1134 C C . VAL A 1 151 ? -7.704 12.911 17.474 1.00 93.88 151 VAL A C 1
ATOM 1136 O O . VAL A 1 151 ? -6.674 12.430 17.940 1.00 93.88 151 VAL A O 1
ATOM 1139 N N . ASP A 1 152 ? -8.675 13.390 18.252 1.00 94.19 152 ASP A N 1
ATOM 1140 C CA . ASP A 1 152 ? -8.608 13.364 19.716 1.00 94.19 152 ASP A CA 1
ATOM 1141 C C . ASP A 1 152 ? -8.540 11.911 20.227 1.00 94.19 152 ASP A C 1
ATOM 1143 O O . ASP A 1 152 ? -7.685 11.595 21.054 1.00 94.19 152 ASP A O 1
ATOM 1147 N N . ARG A 1 153 ? -9.328 10.999 19.640 1.00 93.12 153 ARG A N 1
ATOM 1148 C CA . ARG A 1 153 ? -9.273 9.557 19.933 1.00 93.12 153 ARG A CA 1
ATOM 1149 C C . ARG A 1 153 ? -7.911 8.941 19.602 1.00 93.12 153 ARG A C 1
ATOM 1151 O O . ARG A 1 153 ? -7.336 8.243 20.433 1.00 93.12 153 ARG A O 1
ATOM 1158 N N . ALA A 1 154 ? -7.361 9.231 18.422 1.00 94.06 154 ALA A N 1
ATOM 1159 C CA . ALA A 1 154 ? -6.041 8.740 18.025 1.00 94.06 154 ALA A CA 1
ATOM 1160 C C . ALA A 1 154 ? -4.949 9.196 19.009 1.00 94.06 154 ALA A C 1
ATOM 1162 O O . ALA A 1 154 ? -4.119 8.400 19.441 1.00 94.06 154 ALA A O 1
ATOM 1163 N N . LYS A 1 155 ? -4.984 10.462 19.450 1.00 95.38 155 LYS A N 1
ATOM 1164 C CA . LYS A 1 155 ? -4.028 10.996 20.438 1.00 95.38 155 LYS A CA 1
ATOM 1165 C C . LYS A 1 155 ? -4.065 10.250 21.770 1.00 95.38 155 LYS A C 1
ATOM 1167 O O . LYS A 1 155 ? -3.024 10.147 22.423 1.00 95.38 155 LYS A O 1
ATOM 1172 N N . GLU A 1 156 ? -5.229 9.768 22.195 1.00 95.06 156 GLU A N 1
ATOM 1173 C CA . GLU A 1 156 ? -5.383 9.005 23.438 1.00 95.06 156 GLU A CA 1
ATOM 1174 C C . GLU A 1 156 ? -4.788 7.596 23.340 1.00 95.06 156 GLU A C 1
ATOM 1176 O O . GLU A 1 156 ? -4.284 7.088 24.343 1.00 95.06 156 GLU A O 1
ATOM 1181 N N . ARG A 1 157 ? -4.788 7.005 22.140 1.00 92.88 157 ARG A N 1
ATOM 1182 C CA . ARG A 1 157 ? -4.348 5.625 21.886 1.00 92.88 157 ARG A CA 1
ATOM 1183 C C . ARG A 1 157 ? -2.858 5.493 21.575 1.00 92.88 157 ARG A C 1
ATOM 1185 O O . ARG A 1 157 ? -2.276 4.459 21.874 1.00 92.88 157 ARG A O 1
ATOM 1192 N N . VAL A 1 158 ? -2.225 6.543 21.048 1.00 95.62 158 VAL A N 1
ATOM 1193 C CA . VAL A 1 158 ? -0.807 6.493 20.658 1.00 95.62 158 VAL A CA 1
ATOM 1194 C C . VAL A 1 158 ? 0.159 6.981 21.736 1.00 95.62 158 VAL A C 1
ATOM 1196 O O . VAL A 1 158 ? -0.157 7.831 22.582 1.00 95.62 158 VAL A O 1
ATOM 1199 N N . HIS A 1 159 ? 1.406 6.513 21.655 1.00 93.81 159 HIS A N 1
ATOM 1200 C CA . HIS A 1 159 ? 2.496 7.049 22.464 1.00 93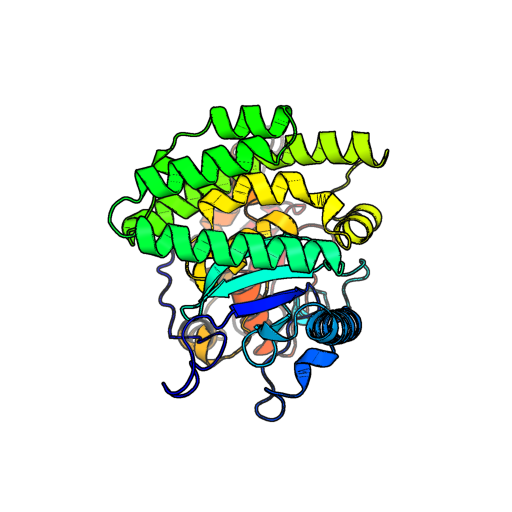.81 159 HIS A CA 1
ATOM 1201 C C . HIS A 1 159 ? 2.806 8.527 22.165 1.00 93.81 159 HIS A C 1
ATOM 1203 O O . HIS A 1 159 ? 2.513 9.079 21.104 1.00 93.81 159 HIS A O 1
ATOM 1209 N N . ARG A 1 160 ? 3.476 9.178 23.127 1.00 93.00 160 ARG A N 1
ATOM 1210 C CA . ARG A 1 160 ? 3.755 10.624 23.128 1.00 93.00 160 ARG A CA 1
ATOM 1211 C C . ARG A 1 160 ? 4.348 11.155 21.817 1.00 93.00 160 ARG A C 1
ATOM 1213 O O . ARG A 1 160 ? 3.914 12.201 21.354 1.00 93.00 160 ARG A O 1
ATOM 1220 N N . ASN A 1 161 ? 5.320 10.464 21.227 1.00 92.44 161 ASN A N 1
ATOM 1221 C CA . ASN A 1 161 ? 5.998 10.967 20.028 1.00 92.44 161 ASN A CA 1
ATOM 1222 C C . ASN A 1 161 ? 5.066 10.983 18.803 1.00 92.44 161 ASN A C 1
ATOM 1224 O O . ASN A 1 161 ? 5.121 11.907 17.998 1.00 92.44 161 ASN A O 1
ATOM 1228 N N . TYR A 1 162 ? 4.187 9.985 18.680 1.00 95.44 162 TYR A N 1
ATOM 1229 C CA . TYR A 1 162 ? 3.167 9.944 17.631 1.00 95.44 162 TYR A CA 1
ATOM 1230 C C . TYR A 1 162 ? 2.093 11.007 17.878 1.00 95.44 162 TYR A C 1
ATOM 1232 O O . TYR A 1 162 ? 1.690 11.706 16.953 1.00 95.44 162 TYR A O 1
ATOM 1240 N N . ARG A 1 163 ? 1.704 11.217 19.143 1.00 94.81 163 ARG A N 1
ATOM 1241 C CA . ARG A 1 163 ? 0.790 12.298 19.537 1.00 94.81 163 ARG A CA 1
ATOM 1242 C C . ARG A 1 163 ? 1.312 13.677 19.133 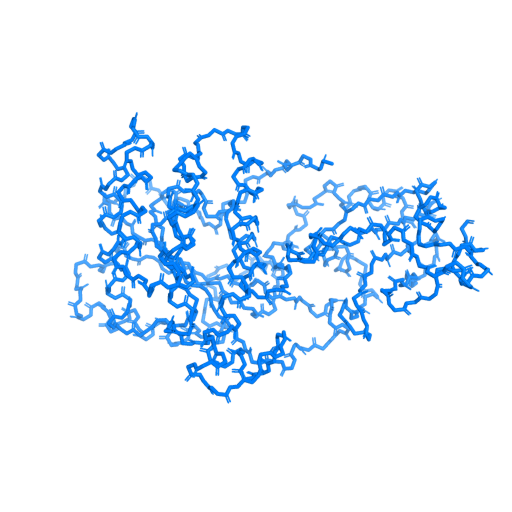1.00 94.81 163 ARG A C 1
ATOM 1244 O O . ARG A 1 163 ? 0.556 14.455 18.562 1.00 94.81 163 ARG A O 1
ATOM 1251 N N . GLU A 1 164 ? 2.587 13.964 19.394 1.00 92.88 164 GLU A N 1
ATOM 1252 C CA . GLU A 1 164 ? 3.229 15.228 19.001 1.00 92.88 164 GLU A CA 1
ATOM 1253 C C . GLU A 1 164 ? 3.188 15.425 17.473 1.00 92.88 164 GLU A C 1
ATOM 1255 O O . GLU A 1 164 ? 2.932 16.532 16.996 1.00 92.88 164 GLU A O 1
ATOM 1260 N N . LEU A 1 165 ? 3.354 14.347 16.694 1.00 92.06 165 LEU A N 1
ATOM 1261 C CA . LEU A 1 165 ? 3.199 14.407 15.241 1.00 92.06 165 LEU A CA 1
ATOM 1262 C C . LEU A 1 165 ? 1.752 14.720 14.834 1.00 92.06 165 LEU A C 1
ATOM 1264 O O . LEU A 1 165 ? 1.555 15.610 14.009 1.00 92.06 165 LEU A O 1
ATOM 1268 N N . ILE A 1 166 ? 0.753 14.059 15.428 1.00 91.81 166 ILE A N 1
ATOM 1269 C CA . ILE A 1 166 ? -0.672 14.343 15.171 1.00 91.81 166 ILE A CA 1
ATOM 1270 C C . ILE A 1 166 ? -1.000 15.808 15.495 1.00 91.81 166 ILE A C 1
ATOM 1272 O O . ILE A 1 166 ? -1.686 16.476 14.728 1.00 91.81 166 ILE A O 1
ATOM 1276 N N . GLU A 1 167 ? -0.503 16.330 16.618 1.00 90.31 167 GLU A N 1
ATOM 1277 C CA . GLU A 1 167 ? -0.719 17.721 17.043 1.00 90.31 167 GLU A CA 1
ATOM 1278 C C . GLU A 1 167 ? -0.088 18.755 16.104 1.00 90.31 167 GLU A C 1
ATOM 1280 O O . GLU A 1 167 ? -0.559 19.890 16.049 1.00 90.31 167 GLU A O 1
ATOM 1285 N N . SER A 1 168 ? 0.953 18.372 15.362 1.00 87.50 168 SER A N 1
ATOM 1286 C CA . SER A 1 168 ? 1.594 19.235 14.366 1.00 87.50 168 SER A CA 1
ATOM 1287 C C . SER A 1 168 ? 0.852 19.310 13.024 1.00 87.50 168 SER A C 1
ATOM 1289 O O . SER A 1 168 ? 1.150 20.200 12.227 1.00 87.50 168 SER A O 1
ATOM 1291 N N . GLN A 1 169 ? -0.106 18.409 12.773 1.00 85.69 169 GLN A N 1
ATOM 1292 C CA . GLN A 1 169 ? -0.916 18.406 11.551 1.00 85.69 169 GLN A CA 1
ATOM 1293 C C . GLN A 1 169 ? -2.117 19.357 11.674 1.00 85.69 169 GLN A C 1
ATOM 1295 O O . GLN A 1 169 ? -2.653 19.572 12.766 1.00 85.69 169 GLN A O 1
ATOM 1300 N N . LEU A 1 170 ? -2.576 19.913 10.549 1.00 79.50 170 LEU A N 1
ATOM 1301 C CA . LEU A 1 170 ? -3.783 20.740 10.528 1.00 79.50 170 LEU A CA 1
ATOM 1302 C C . LEU A 1 170 ? -5.028 19.842 10.548 1.00 79.50 170 LEU A C 1
ATOM 1304 O O . LEU A 1 170 ? -5.074 18.813 9.880 1.00 79.50 170 LEU A O 1
ATOM 1308 N N . LEU A 1 171 ? -6.074 20.233 11.284 1.00 79.56 171 LEU A N 1
ATOM 1309 C CA . LEU A 1 171 ? -7.332 19.467 11.326 1.00 79.56 171 LEU A CA 1
ATOM 1310 C C . LEU A 1 171 ? -7.982 19.359 9.939 1.00 79.56 171 LEU A C 1
ATOM 1312 O O . LEU A 1 171 ? -8.629 18.362 9.624 1.00 79.56 171 LEU A O 1
ATOM 1316 N N . GLU A 1 172 ? -7.795 20.380 9.106 1.00 78.38 172 GLU A N 1
ATOM 1317 C CA . GLU A 1 172 ? -8.260 20.430 7.725 1.00 78.38 172 GLU A CA 1
ATOM 1318 C C . GLU A 1 172 ? -7.649 19.324 6.859 1.00 78.38 172 GLU A C 1
ATOM 1320 O O . GLU A 1 172 ? -8.311 18.850 5.933 1.00 78.38 172 GLU A O 1
ATOM 1325 N N . ASP A 1 173 ? -6.438 18.858 7.184 1.00 76.31 173 ASP A N 1
ATOM 1326 C CA . ASP A 1 173 ? -5.785 17.778 6.444 1.00 76.31 173 ASP A CA 1
ATOM 1327 C C . ASP A 1 173 ? -6.554 16.452 6.587 1.00 76.31 173 ASP A C 1
ATOM 1329 O O . ASP A 1 173 ? -6.564 15.641 5.657 1.00 76.31 173 ASP A O 1
ATOM 1333 N N . PHE A 1 174 ? -7.280 16.279 7.698 1.00 75.38 174 PHE A N 1
ATOM 1334 C CA . PHE A 1 174 ? -8.104 15.105 8.004 1.00 75.38 174 PHE A CA 1
ATOM 1335 C C . PHE A 1 174 ? -9.566 15.230 7.535 1.00 75.38 174 PHE A C 1
ATOM 1337 O O . PHE A 1 174 ? -10.254 14.225 7.394 1.00 75.38 174 PHE A O 1
ATOM 1344 N N . ALA A 1 175 ? -10.065 16.440 7.264 1.00 71.62 175 ALA A N 1
ATOM 1345 C CA . ALA A 1 175 ? -11.491 16.699 7.005 1.00 71.62 175 ALA A CA 1
ATOM 1346 C C . ALA A 1 175 ? -11.909 16.642 5.513 1.00 71.62 175 ALA A C 1
ATOM 1348 O O . ALA A 1 175 ? -12.990 17.107 5.148 1.00 71.62 175 ALA A O 1
ATOM 1349 N N . THR A 1 176 ? -11.062 16.127 4.618 1.00 61.88 176 THR A N 1
ATOM 1350 C CA . THR A 1 176 ? -11.230 16.243 3.155 1.00 61.88 176 THR A CA 1
ATOM 1351 C C . THR A 1 176 ? -12.346 15.345 2.581 1.00 61.88 176 THR A C 1
ATOM 1353 O O . THR A 1 176 ? -12.219 14.120 2.597 1.00 61.88 176 THR A O 1
ATOM 1356 N N . SER A 1 177 ? -13.406 15.953 2.009 1.00 55.31 177 SER A N 1
ATOM 1357 C CA . SER A 1 177 ? -14.651 15.272 1.574 1.00 55.31 177 SER A CA 1
ATOM 1358 C C . SER A 1 177 ? -15.082 15.438 0.096 1.00 55.31 177 SER A C 1
ATOM 1360 O O . SER A 1 177 ? -16.173 15.001 -0.261 1.00 55.31 177 SER A O 1
ATOM 1362 N N . THR A 1 178 ? -14.286 16.050 -0.793 1.00 51.94 178 THR A N 1
ATOM 1363 C CA . THR A 1 178 ? -14.666 16.278 -2.217 1.00 51.94 178 THR A CA 1
ATOM 1364 C C . THR A 1 178 ? -13.694 15.643 -3.226 1.00 51.94 178 THR A C 1
ATOM 1366 O O . THR A 1 178 ? -12.589 15.269 -2.867 1.00 51.94 178 THR A O 1
ATOM 1369 N N . GLU A 1 179 ? -14.053 15.532 -4.513 1.00 48.81 179 GLU A N 1
ATOM 1370 C CA . GLU A 1 179 ? -13.170 14.937 -5.546 1.00 48.81 179 GLU A CA 1
ATOM 1371 C C . GLU A 1 179 ? -11.891 15.756 -5.810 1.00 48.81 179 GLU A C 1
ATOM 1373 O O . GLU A 1 179 ? -10.809 15.189 -5.948 1.00 48.81 179 GLU A O 1
ATOM 1378 N N . SER A 1 180 ? -11.949 17.098 -5.787 1.00 57.38 180 SER A N 1
ATOM 1379 C CA . SER A 1 180 ? -10.719 17.916 -5.747 1.00 57.38 180 SER A CA 1
ATOM 1380 C C . SER A 1 180 ? -9.933 17.705 -4.450 1.00 57.38 180 SER A C 1
ATOM 1382 O O . SER A 1 180 ? -8.739 17.998 -4.386 1.00 57.38 180 SER A O 1
ATOM 1384 N N . ALA A 1 181 ? -10.604 17.200 -3.415 1.00 66.06 181 ALA A N 1
ATOM 1385 C CA . ALA A 1 181 ? -9.987 16.808 -2.167 1.00 66.06 181 ALA A CA 1
ATOM 1386 C C . ALA A 1 181 ? -9.339 15.420 -2.220 1.00 66.06 181 ALA A C 1
ATOM 1388 O O . ALA A 1 181 ? -8.576 15.143 -1.311 1.00 66.06 181 ALA A O 1
ATOM 1389 N N . ASP A 1 182 ? -9.536 14.584 -3.249 1.00 75.00 182 ASP A N 1
ATOM 1390 C CA . ASP A 1 182 ? -8.855 13.280 -3.329 1.00 75.00 182 ASP A CA 1
ATOM 1391 C C . ASP A 1 182 ? -7.355 13.454 -3.610 1.00 75.00 182 ASP A C 1
ATOM 1393 O O . ASP A 1 182 ? -6.518 12.865 -2.931 1.00 75.00 182 ASP A O 1
ATOM 1397 N N . ALA A 1 183 ? -6.990 14.325 -4.558 1.00 80.12 183 ALA A N 1
ATOM 1398 C CA . ALA A 1 183 ? -5.585 14.637 -4.833 1.00 80.12 183 ALA A CA 1
ATOM 1399 C C . ALA A 1 183 ? -4.919 15.388 -3.666 1.00 80.12 183 ALA A C 1
ATOM 1401 O O . ALA A 1 183 ? -3.749 15.159 -3.360 1.00 80.12 183 ALA A O 1
ATOM 1402 N N . ALA A 1 184 ? -5.665 16.283 -3.008 1.00 83.44 184 ALA A N 1
ATOM 1403 C CA . ALA A 1 184 ? -5.186 16.986 -1.820 1.00 83.44 184 ALA A CA 1
ATOM 1404 C C . ALA A 1 184 ? -5.017 16.029 -0.631 1.00 83.44 184 ALA A C 1
ATOM 1406 O O . ALA A 1 184 ? -3.988 16.0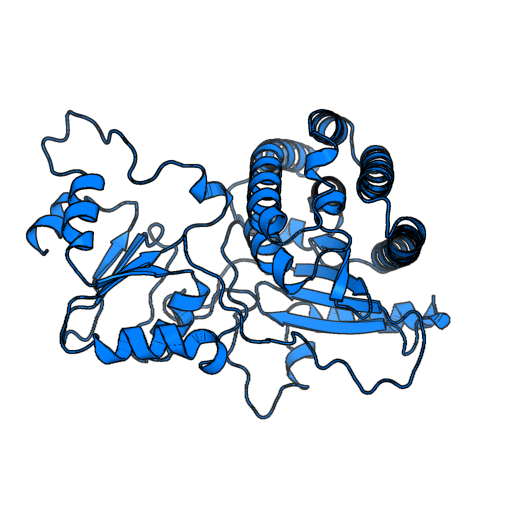63 0.037 1.00 83.44 184 ALA A O 1
ATOM 1407 N N . TRP A 1 185 ? -5.988 15.138 -0.418 1.00 87.62 185 TRP A N 1
ATOM 1408 C CA . TRP A 1 185 ? -5.933 14.085 0.589 1.00 87.62 185 TRP A CA 1
ATOM 1409 C C . TRP A 1 185 ? -4.724 13.190 0.371 1.00 87.62 185 TRP A C 1
ATOM 1411 O O . TRP A 1 185 ? -3.957 13.008 1.307 1.00 87.62 185 TRP A O 1
ATOM 1421 N N . LEU A 1 186 ? -4.524 12.679 -0.850 1.00 87.94 186 LEU A N 1
ATOM 1422 C CA . LEU A 1 186 ? -3.410 11.783 -1.146 1.00 87.94 186 LEU A CA 1
ATOM 1423 C C . LEU A 1 186 ? -2.080 12.472 -0.836 1.00 87.94 186 LEU A C 1
ATOM 1425 O O . LEU A 1 186 ? -1.258 11.920 -0.117 1.00 87.94 186 LEU A O 1
ATOM 1429 N N . LYS A 1 187 ? -1.907 13.723 -1.271 1.00 88.00 187 LYS A N 1
ATOM 1430 C CA . LYS A 1 187 ? -0.707 14.506 -0.961 1.00 88.00 187 LYS A CA 1
ATOM 1431 C C . LYS A 1 187 ? -0.496 14.692 0.548 1.00 88.00 187 LYS A C 1
ATOM 1433 O O . LYS A 1 187 ? 0.633 14.592 1.027 1.00 88.00 187 LYS A O 1
ATOM 1438 N N . ASN A 1 188 ? -1.559 14.983 1.295 1.00 88.81 188 ASN A N 1
ATOM 1439 C CA . ASN A 1 188 ? -1.489 15.141 2.747 1.00 88.81 188 ASN A CA 1
ATOM 1440 C C . ASN A 1 188 ? -1.157 13.809 3.436 1.00 88.81 188 ASN A C 1
ATOM 1442 O O . ASN A 1 188 ? -0.329 13.774 4.343 1.00 88.81 188 ASN A O 1
ATOM 1446 N N . TYR A 1 189 ? -1.751 12.713 2.964 1.00 91.31 189 TYR A N 1
ATOM 1447 C CA . TYR A 1 189 ? -1.498 11.361 3.445 1.00 91.31 189 TYR A CA 1
ATOM 1448 C C . TYR A 1 189 ? -0.039 10.958 3.212 1.00 91.31 189 TYR A C 1
ATOM 1450 O O . TYR A 1 189 ? 0.649 10.554 4.146 1.00 91.31 189 TYR A O 1
ATOM 1458 N N . GLU A 1 190 ? 0.470 11.149 1.994 1.00 90.81 190 GLU A N 1
ATOM 1459 C CA . GLU A 1 190 ? 1.870 10.893 1.646 1.00 90.81 190 GLU A CA 1
ATOM 1460 C C . GLU A 1 190 ? 2.824 11.729 2.509 1.00 90.81 190 GLU A C 1
ATOM 1462 O O . GLU A 1 190 ? 3.812 11.208 3.026 1.00 90.81 190 GLU A O 1
ATOM 1467 N N . SER A 1 191 ? 2.507 13.011 2.725 1.00 90.56 191 SER A N 1
ATOM 1468 C CA . SER A 1 191 ? 3.278 13.896 3.605 1.00 90.56 191 SER A CA 1
ATOM 1469 C C . SER A 1 191 ? 3.335 13.374 5.046 1.00 90.56 191 SER A C 1
ATOM 1471 O O . SER A 1 191 ? 4.414 13.347 5.645 1.00 90.56 191 SER A O 1
ATOM 1473 N N . LEU A 1 192 ? 2.202 12.922 5.598 1.00 91.88 192 LEU A N 1
ATOM 1474 C CA . LEU A 1 192 ? 2.138 12.342 6.940 1.00 91.88 192 LEU A CA 1
ATOM 1475 C C . LEU A 1 192 ? 2.946 11.040 7.026 1.00 91.88 192 LEU A C 1
ATOM 1477 O O . LEU A 1 192 ? 3.760 10.880 7.932 1.00 91.88 192 LEU A O 1
ATOM 1481 N N . VAL A 1 193 ? 2.771 10.128 6.067 1.00 92.44 193 VAL A N 1
ATOM 1482 C CA . VAL A 1 193 ? 3.492 8.845 6.005 1.00 92.44 193 VAL A CA 1
ATOM 1483 C C . VAL A 1 193 ? 5.006 9.053 5.963 1.00 92.44 193 VAL A C 1
ATOM 1485 O O . VAL A 1 193 ? 5.756 8.360 6.654 1.00 92.44 193 VAL A O 1
ATOM 1488 N N . VAL A 1 194 ? 5.470 10.027 5.182 1.00 91.31 194 VAL A N 1
ATOM 1489 C CA . VAL A 1 194 ? 6.897 10.346 5.053 1.00 91.31 194 VAL A CA 1
ATOM 1490 C C . VAL A 1 194 ? 7.473 10.880 6.364 1.00 91.31 194 VAL A C 1
ATOM 1492 O O . VAL A 1 194 ? 8.605 10.546 6.714 1.00 91.31 194 VAL A O 1
ATOM 1495 N N . GLN A 1 195 ? 6.697 11.660 7.120 1.00 91.81 195 GLN A N 1
ATOM 1496 C CA . GLN A 1 195 ? 7.079 12.120 8.459 1.00 91.81 195 GLN A CA 1
ATOM 1497 C C . GLN A 1 195 ? 7.020 10.994 9.505 1.00 91.81 195 GLN A C 1
ATOM 1499 O O . GLN A 1 195 ? 7.842 10.960 10.422 1.00 91.81 195 GLN A O 1
ATOM 1504 N N . LEU A 1 196 ? 6.085 10.053 9.353 1.00 92.44 196 LEU A N 1
ATOM 1505 C CA . LEU A 1 196 ? 5.918 8.901 10.239 1.00 92.44 196 LEU A CA 1
ATOM 1506 C C . LEU A 1 196 ? 7.040 7.874 10.110 1.00 92.44 196 LEU A C 1
ATOM 1508 O O . LEU A 1 196 ? 7.409 7.254 11.104 1.00 92.44 196 LEU A O 1
ATOM 1512 N N . LEU A 1 197 ? 7.582 7.666 8.910 1.00 89.88 197 LEU A N 1
ATOM 1513 C CA . LEU A 1 197 ? 8.545 6.593 8.663 1.00 89.88 197 LEU A CA 1
ATOM 1514 C C . LEU A 1 197 ? 9.803 6.682 9.555 1.00 89.88 197 LEU A C 1
ATOM 1516 O O . LEU A 1 197 ? 10.165 5.663 10.152 1.00 89.88 197 LEU A O 1
ATOM 1520 N N . PRO A 1 198 ? 10.470 7.845 9.717 1.00 90.19 198 PRO A N 1
ATOM 1521 C CA . PRO A 1 198 ? 11.586 7.974 10.653 1.00 90.19 198 PRO A CA 1
ATOM 1522 C C . PRO A 1 198 ? 11.187 7.678 12.102 1.00 90.19 198 PRO A C 1
ATOM 1524 O O . PRO A 1 198 ? 11.945 7.026 12.819 1.00 90.19 198 PRO A O 1
ATOM 1527 N N . LEU A 1 199 ? 9.998 8.121 12.526 1.00 92.50 199 LEU A N 1
ATOM 1528 C CA . LEU A 1 199 ? 9.499 7.878 13.877 1.00 92.50 199 LEU A CA 1
ATOM 1529 C C . LEU A 1 199 ? 9.265 6.382 14.116 1.00 92.50 199 LEU A C 1
ATOM 1531 O O . LEU A 1 199 ? 9.789 5.833 15.084 1.00 92.50 199 LEU A O 1
ATOM 1535 N N . TYR A 1 200 ? 8.575 5.719 13.186 1.00 91.88 200 TYR A N 1
ATOM 1536 C CA . TYR A 1 200 ? 8.365 4.274 13.201 1.00 91.88 200 TYR A CA 1
ATOM 1537 C C . TYR A 1 200 ? 9.691 3.509 13.219 1.00 91.88 200 TYR A C 1
ATOM 1539 O O . TYR A 1 200 ? 9.859 2.581 13.999 1.00 91.88 200 TYR A O 1
ATOM 1547 N N . THR A 1 201 ? 10.672 3.944 12.424 1.00 89.69 201 THR A N 1
ATOM 1548 C CA . THR A 1 201 ? 12.010 3.337 12.389 1.00 89.69 201 THR A CA 1
ATOM 1549 C C . THR A 1 201 ? 12.681 3.372 13.762 1.00 89.69 201 THR A C 1
ATOM 1551 O O . THR A 1 201 ? 13.236 2.370 14.216 1.00 89.69 201 THR A O 1
ATOM 1554 N N . VAL A 1 202 ? 12.662 4.529 14.431 1.00 89.88 202 VAL A N 1
ATOM 1555 C CA . VAL A 1 202 ? 13.277 4.695 15.755 1.00 89.88 202 VAL A CA 1
ATOM 1556 C C . VAL A 1 202 ? 12.535 3.866 16.797 1.00 89.88 202 VAL A C 1
ATOM 1558 O O . VAL A 1 202 ? 13.171 3.131 17.547 1.00 89.88 202 VAL A O 1
ATOM 1561 N N . ASP A 1 203 ? 11.209 3.955 16.819 1.00 90.81 203 ASP A N 1
ATOM 1562 C CA . ASP A 1 203 ? 10.356 3.204 17.736 1.00 90.81 203 ASP A CA 1
ATOM 1563 C C . ASP A 1 203 ? 10.541 1.685 17.577 1.00 90.81 203 ASP A C 1
ATOM 1565 O O . ASP A 1 203 ? 10.827 0.983 18.547 1.00 90.81 203 ASP A O 1
ATOM 1569 N N . PHE A 1 204 ? 10.516 1.182 16.344 1.00 88.69 204 PHE A N 1
ATOM 1570 C CA . PHE A 1 204 ? 10.763 -0.222 16.032 1.00 88.69 204 PHE A CA 1
ATOM 1571 C C . PHE A 1 204 ? 12.146 -0.687 16.512 1.00 88.69 204 PHE A C 1
ATOM 1573 O O . PHE A 1 204 ? 12.272 -1.728 17.164 1.00 88.69 204 PHE A O 1
ATOM 1580 N N . ASN A 1 205 ? 13.193 0.104 16.246 1.00 87.69 205 ASN A N 1
ATOM 1581 C CA . ASN A 1 205 ? 14.546 -0.203 16.710 1.00 87.69 205 ASN A CA 1
ATOM 1582 C C . ASN A 1 205 ? 14.614 -0.281 18.245 1.00 87.69 205 ASN A C 1
ATOM 1584 O O . ASN A 1 205 ? 15.300 -1.154 18.775 1.00 87.69 205 ASN A O 1
ATOM 1588 N N . LEU A 1 206 ? 13.912 0.610 18.955 1.00 88.69 206 LEU A N 1
ATOM 1589 C CA . LEU A 1 206 ? 13.880 0.641 20.419 1.00 88.69 206 LEU A CA 1
ATOM 1590 C C . LEU A 1 206 ? 13.092 -0.535 21.007 1.00 88.69 206 LEU A C 1
ATOM 1592 O O . LEU A 1 206 ? 13.585 -1.183 21.930 1.00 88.69 206 LEU A O 1
ATOM 1596 N N . ARG A 1 207 ? 11.901 -0.835 20.472 1.00 88.56 207 ARG A N 1
ATOM 1597 C CA . ARG A 1 207 ? 11.030 -1.913 20.971 1.00 88.56 207 ARG A CA 1
ATOM 1598 C C . ARG A 1 207 ? 11.599 -3.302 20.692 1.00 88.56 207 ARG A C 1
ATOM 1600 O O . ARG A 1 207 ? 11.525 -4.176 21.551 1.00 88.56 207 ARG A O 1
ATOM 1607 N N . PHE A 1 208 ? 12.201 -3.507 19.520 1.00 85.88 208 PHE A N 1
ATOM 1608 C CA . PHE A 1 208 ? 12.599 -4.842 19.063 1.00 85.88 208 PHE A CA 1
ATOM 1609 C C . PHE A 1 208 ? 14.113 -5.073 19.015 1.00 85.88 208 PHE A C 1
ATOM 1611 O O . PHE A 1 208 ? 14.543 -6.185 18.689 1.00 85.88 208 PHE A O 1
ATOM 1618 N N . ASN A 1 209 ? 14.927 -4.059 19.340 1.00 84.19 209 ASN A N 1
ATOM 1619 C CA . ASN A 1 209 ? 16.394 -4.104 19.286 1.00 84.19 209 ASN A CA 1
ATOM 1620 C C . ASN A 1 209 ? 16.905 -4.706 17.961 1.00 84.19 209 ASN A C 1
ATOM 1622 O O . ASN A 1 209 ? 17.695 -5.657 17.927 1.00 84.19 209 ASN A O 1
ATOM 1626 N N . ALA A 1 210 ? 16.354 -4.213 16.853 1.00 71.75 210 ALA A N 1
ATOM 1627 C CA . ALA A 1 210 ? 16.567 -4.748 15.518 1.00 71.75 210 ALA A CA 1
ATOM 1628 C C . ALA A 1 210 ? 16.773 -3.585 14.548 1.00 71.75 210 ALA A C 1
ATOM 1630 O O . ALA A 1 210 ? 15.801 -2.881 14.306 1.00 71.75 210 ALA A O 1
ATOM 1631 N N . PRO A 1 211 ? 17.981 -3.369 13.989 1.00 71.88 211 PRO A N 1
ATOM 1632 C CA . PRO A 1 211 ? 18.184 -2.303 13.019 1.00 71.88 211 PRO A CA 1
ATOM 1633 C C . PRO A 1 211 ? 17.278 -2.531 11.809 1.00 71.88 211 PRO A C 1
ATOM 1635 O O . PRO A 1 211 ? 17.378 -3.552 11.124 1.00 71.88 211 PRO A O 1
ATOM 1638 N N . MET A 1 212 ? 16.385 -1.578 11.561 1.00 69.81 212 MET A N 1
ATOM 1639 C CA . MET A 1 212 ? 15.453 -1.634 10.447 1.00 69.81 212 MET A CA 1
ATOM 1640 C C . MET A 1 212 ? 16.196 -1.386 9.128 1.00 69.81 212 MET A C 1
ATOM 1642 O O . MET A 1 212 ? 16.427 -0.249 8.721 1.00 69.81 212 MET A O 1
ATOM 1646 N N . ALA A 1 213 ? 16.576 -2.462 8.440 1.00 71.62 213 ALA A N 1
ATOM 1647 C CA . ALA A 1 213 ? 16.757 -2.394 6.996 1.00 71.62 213 ALA A CA 1
ATOM 1648 C C . ALA A 1 213 ? 15.370 -2.471 6.342 1.00 71.62 213 ALA A C 1
ATOM 1650 O O . ALA A 1 213 ? 14.547 -3.305 6.742 1.00 71.62 213 ALA A O 1
ATOM 1651 N N . ILE A 1 214 ? 15.118 -1.597 5.361 1.00 68.69 214 ILE A N 1
ATOM 1652 C CA . ILE A 1 214 ? 13.875 -1.589 4.578 1.00 68.69 214 ILE A CA 1
ATOM 1653 C C . ILE A 1 214 ? 13.617 -3.011 4.067 1.00 68.69 214 ILE A C 1
ATOM 1655 O O . ILE A 1 214 ? 14.506 -3.625 3.477 1.00 68.69 214 ILE A O 1
ATOM 1659 N N . ASN A 1 215 ? 12.418 -3.536 4.331 1.00 71.44 215 ASN A N 1
ATOM 1660 C CA . ASN A 1 215 ? 11.986 -4.873 3.913 1.00 71.44 215 ASN A CA 1
ATOM 1661 C C . ASN A 1 215 ? 12.915 -6.028 4.341 1.00 71.44 215 ASN A C 1
ATOM 1663 O O . ASN A 1 215 ? 13.065 -7.020 3.631 1.00 71.44 215 ASN A O 1
ATOM 1667 N N . SER A 1 216 ? 13.518 -5.940 5.533 1.00 84.62 216 SER A N 1
ATOM 1668 C CA . SER A 1 216 ? 14.232 -7.085 6.117 1.00 84.62 216 SER A CA 1
ATOM 1669 C C . SER A 1 216 ? 13.276 -8.227 6.514 1.00 84.62 216 SER A C 1
ATOM 1671 O O . SER A 1 216 ? 12.152 -7.955 6.947 1.00 84.62 216 SER A O 1
ATOM 1673 N N . PRO A 1 217 ? 13.717 -9.503 6.478 1.00 88.81 217 PRO A N 1
ATOM 1674 C CA . PRO A 1 217 ? 12.898 -10.628 6.937 1.00 88.81 217 PRO A CA 1
ATOM 1675 C C . PRO A 1 217 ? 12.381 -10.459 8.370 1.00 88.81 217 PRO A C 1
ATOM 1677 O O . PRO A 1 217 ? 11.236 -10.783 8.664 1.00 88.81 217 PRO A O 1
ATOM 1680 N N . ARG A 1 218 ? 13.213 -9.907 9.265 1.00 87.88 218 ARG A N 1
ATOM 1681 C CA . ARG A 1 218 ? 12.850 -9.691 10.672 1.00 87.88 218 ARG A CA 1
ATOM 1682 C C . ARG A 1 218 ? 11.754 -8.640 10.835 1.00 87.88 218 ARG A C 1
ATOM 1684 O O . ARG A 1 218 ? 10.883 -8.831 11.674 1.00 87.88 218 ARG A O 1
ATOM 1691 N N . LEU A 1 219 ? 11.796 -7.563 10.046 1.00 88.56 219 LEU A N 1
ATOM 1692 C CA . LEU A 1 219 ? 10.724 -6.566 10.018 1.00 88.56 219 LEU A CA 1
ATOM 1693 C C . LEU A 1 219 ? 9.410 -7.214 9.586 1.00 88.56 219 LEU A C 1
ATOM 1695 O O . LEU A 1 219 ? 8.425 -7.092 10.301 1.00 88.56 219 LEU A O 1
ATOM 1699 N N . ARG A 1 220 ? 9.419 -7.962 8.476 1.00 91.25 220 ARG A N 1
ATOM 1700 C CA . ARG A 1 220 ? 8.201 -8.586 7.942 1.00 91.25 220 ARG A CA 1
ATOM 1701 C C . ARG A 1 220 ? 7.581 -9.588 8.915 1.00 91.25 220 ARG A C 1
ATOM 1703 O O . ARG A 1 220 ? 6.376 -9.549 9.090 1.00 91.25 220 ARG A O 1
ATOM 1710 N N . ILE A 1 221 ? 8.391 -10.398 9.608 1.00 92.25 221 ILE A N 1
ATOM 1711 C CA . ILE A 1 221 ? 7.903 -11.305 10.668 1.00 92.25 221 ILE A CA 1
ATOM 1712 C C . ILE A 1 221 ? 7.249 -10.523 11.808 1.00 92.25 221 ILE A C 1
ATOM 1714 O O . ILE A 1 221 ? 6.176 -10.889 12.265 1.00 92.25 221 ILE A O 1
ATOM 1718 N N . LEU A 1 222 ? 7.877 -9.444 12.280 1.00 92.69 222 LEU A N 1
ATOM 1719 C CA . LEU A 1 222 ? 7.305 -8.648 13.367 1.00 92.69 222 LEU A CA 1
ATOM 1720 C C . LEU A 1 222 ? 6.012 -7.943 12.931 1.00 92.69 222 LEU A C 1
ATOM 1722 O O . LEU A 1 222 ? 5.063 -7.907 13.701 1.00 92.69 222 LEU A O 1
ATOM 1726 N N . GLU A 1 223 ? 5.939 -7.467 11.686 1.00 93.62 223 GLU A N 1
ATOM 1727 C CA . GLU A 1 223 ? 4.733 -6.881 11.080 1.00 93.62 223 GLU A CA 1
ATOM 1728 C C . GLU A 1 223 ? 3.603 -7.893 10.818 1.00 93.62 223 GLU A C 1
ATOM 1730 O O . GLU A 1 223 ? 2.516 -7.483 10.420 1.00 93.62 223 GLU A O 1
ATOM 1735 N N . GLN A 1 224 ? 3.809 -9.195 11.056 1.00 94.88 224 GLN A N 1
ATOM 1736 C CA . GLN A 1 224 ? 2.703 -10.160 11.111 1.00 94.88 224 GLN A CA 1
ATOM 1737 C C . GLN A 1 224 ? 1.850 -9.977 12.376 1.00 94.88 224 GLN A C 1
ATOM 1739 O O . GLN A 1 224 ? 0.712 -10.438 12.394 1.00 94.88 224 GLN A O 1
ATOM 1744 N N . HIS A 1 225 ? 2.366 -9.283 13.397 1.00 93.94 225 HIS A N 1
ATOM 1745 C CA . HIS A 1 225 ? 1.673 -8.967 14.645 1.00 93.94 225 HIS A CA 1
ATOM 1746 C C . HIS A 1 225 ? 1.182 -7.512 14.652 1.00 93.94 225 HIS A C 1
ATOM 1748 O O . HIS A 1 225 ? 1.952 -6.587 14.372 1.00 93.94 225 HIS A O 1
ATOM 1754 N N . CYS A 1 226 ? -0.087 -7.299 15.010 1.00 93.25 226 CYS A N 1
ATOM 1755 C CA . CYS A 1 226 ? -0.738 -5.984 14.992 1.00 93.25 226 CYS A CA 1
ATOM 1756 C C . CYS A 1 226 ? -0.065 -4.931 15.883 1.00 93.25 226 CYS A C 1
ATOM 1758 O O . CYS A 1 226 ? -0.032 -3.742 15.554 1.00 93.25 226 CYS A O 1
ATOM 1760 N N . GLU A 1 227 ? 0.565 -5.359 16.971 1.00 91.81 227 GLU A N 1
ATOM 1761 C CA . GLU A 1 227 ? 1.252 -4.501 17.931 1.00 91.81 227 GLU A CA 1
ATOM 1762 C C . GLU A 1 227 ? 2.497 -3.838 17.329 1.00 91.81 227 GLU A C 1
ATOM 1764 O O . GLU A 1 227 ? 2.932 -2.774 17.785 1.00 91.81 227 GLU A O 1
ATOM 1769 N N . ALA A 1 228 ? 3.090 -4.426 16.284 1.00 92.44 228 ALA A N 1
ATOM 1770 C CA . ALA A 1 228 ? 4.290 -3.879 15.663 1.00 92.44 228 ALA A CA 1
ATOM 1771 C C . ALA A 1 228 ? 4.030 -2.503 15.042 1.00 92.44 228 ALA A C 1
ATOM 1773 O O . ALA A 1 228 ? 4.873 -1.615 15.175 1.00 92.44 228 ALA A O 1
ATOM 1774 N N . ARG A 1 229 ? 2.862 -2.296 14.421 1.00 93.56 229 ARG A N 1
ATOM 1775 C CA . ARG A 1 229 ? 2.481 -1.037 13.758 1.00 93.56 229 ARG A CA 1
ATOM 1776 C C . ARG A 1 229 ? 1.276 -0.335 14.373 1.00 93.56 229 ARG A C 1
ATOM 1778 O O . ARG A 1 229 ? 0.798 0.619 13.770 1.00 93.56 229 ARG A O 1
ATOM 1785 N N . HIS A 1 230 ? 0.822 -0.745 15.554 1.00 94.88 230 HIS A N 1
ATOM 1786 C CA . HIS A 1 230 ? -0.367 -0.179 16.196 1.00 94.88 230 HIS A CA 1
ATOM 1787 C C . HIS A 1 230 ? -0.367 1.363 16.225 1.00 94.88 230 HIS A C 1
ATOM 1789 O O . HIS A 1 230 ? -1.228 1.978 15.605 1.00 94.88 230 HIS A O 1
ATOM 1795 N N . ASP A 1 231 ? 0.666 1.990 16.802 1.00 95.69 231 ASP A N 1
ATOM 1796 C CA . ASP A 1 231 ? 0.776 3.458 16.863 1.00 95.69 231 ASP A CA 1
ATOM 1797 C C . ASP A 1 231 ? 0.778 4.130 15.482 1.00 95.69 231 ASP A C 1
ATOM 1799 O O . ASP A 1 231 ? 0.219 5.214 15.296 1.00 95.69 231 ASP A O 1
ATOM 1803 N N . TRP A 1 232 ? 1.407 3.487 14.495 1.00 95.56 232 TRP A N 1
ATOM 1804 C CA . TRP A 1 232 ? 1.407 3.973 13.119 1.00 95.56 232 TRP A CA 1
ATOM 1805 C C . TRP A 1 232 ? -0.010 3.932 12.535 1.00 95.56 232 TRP A C 1
ATOM 1807 O O . TRP A 1 232 ? -0.438 4.911 11.927 1.00 95.56 232 TRP A O 1
ATOM 1817 N N . CYS A 1 233 ? -0.745 2.836 12.761 1.00 96.94 233 CYS A N 1
ATOM 1818 C CA . CYS A 1 233 ? -2.112 2.658 12.271 1.00 96.94 233 CYS A CA 1
ATOM 1819 C C . CYS A 1 233 ? -3.056 3.687 12.895 1.00 96.94 233 CYS A C 1
ATOM 1821 O O . CYS A 1 233 ? -3.721 4.418 12.166 1.00 96.94 233 CYS A O 1
ATOM 1823 N N . GLU A 1 234 ? -3.027 3.828 14.221 1.00 96.06 234 GLU A N 1
ATOM 1824 C CA . GLU A 1 234 ? -3.831 4.809 14.960 1.00 96.06 234 GLU A CA 1
ATOM 1825 C C . GLU A 1 234 ? -3.525 6.251 14.530 1.00 96.06 234 GLU A C 1
ATOM 1827 O O . GLU A 1 234 ? -4.425 7.085 14.450 1.00 96.06 234 GLU A O 1
ATOM 1832 N N . THR A 1 235 ? -2.269 6.555 14.182 1.00 96.25 235 THR A N 1
ATOM 1833 C CA . THR A 1 235 ? -1.893 7.898 13.718 1.00 96.25 235 THR A CA 1
ATOM 1834 C C . THR A 1 235 ? -2.478 8.235 12.345 1.00 96.25 235 THR A C 1
ATOM 1836 O O . THR A 1 235 ? -2.882 9.377 12.119 1.00 96.25 235 THR A O 1
ATOM 1839 N N . VAL A 1 236 ? -2.520 7.278 11.411 1.00 95.38 236 VAL A N 1
ATOM 1840 C CA . VAL A 1 236 ? -3.029 7.534 10.050 1.00 95.38 236 VAL A CA 1
ATOM 1841 C C . VAL A 1 236 ? -4.532 7.291 9.914 1.00 95.38 236 VAL A C 1
ATOM 1843 O O . VAL A 1 236 ? -5.144 7.849 9.004 1.00 95.38 236 VAL A O 1
ATOM 1846 N N . LEU A 1 237 ? -5.138 6.501 10.808 1.00 94.81 237 LEU A N 1
ATOM 1847 C CA . LEU A 1 237 ? -6.551 6.116 10.769 1.00 94.81 237 LEU A CA 1
ATOM 1848 C C . LEU A 1 237 ? -7.508 7.309 10.574 1.00 94.81 237 LEU A C 1
ATOM 1850 O O . LEU A 1 237 ? -8.381 7.205 9.708 1.00 94.81 237 LEU A O 1
ATOM 1854 N N . PRO A 1 238 ? -7.343 8.471 11.246 1.00 93.38 238 PRO A N 1
ATOM 1855 C CA . PRO A 1 238 ? -8.224 9.621 11.036 1.00 93.38 238 PRO A CA 1
ATOM 1856 C C . PRO A 1 238 ? -8.262 10.140 9.590 1.00 93.38 238 PRO A C 1
ATOM 1858 O O . PRO A 1 238 ? -9.235 10.779 9.207 1.00 93.38 238 PRO A O 1
ATOM 1861 N N . MET A 1 239 ? -7.234 9.871 8.772 1.00 91.62 239 MET A N 1
ATOM 1862 C CA . MET A 1 239 ? -7.224 10.227 7.347 1.00 91.62 239 MET A CA 1
ATOM 1863 C C . MET A 1 239 ? -7.954 9.217 6.460 1.00 91.62 239 MET A C 1
ATOM 1865 O O . MET A 1 239 ? -8.196 9.520 5.292 1.00 91.62 239 MET A O 1
ATOM 1869 N N . LEU A 1 240 ? -8.233 8.014 6.961 1.00 93.31 240 LEU A N 1
ATOM 1870 C CA . LEU A 1 240 ? -8.789 6.901 6.187 1.00 93.31 240 LEU A CA 1
ATOM 1871 C C . LEU A 1 240 ? -10.281 6.705 6.451 1.00 93.31 240 LEU A C 1
ATOM 1873 O O . LEU A 1 240 ? -11.015 6.340 5.535 1.00 93.31 240 LEU A O 1
ATOM 1877 N N . VAL A 1 241 ? -10.723 6.962 7.683 1.00 92.19 241 VAL A N 1
ATOM 1878 C CA . VAL A 1 241 ? -12.113 6.773 8.112 1.00 92.19 241 VAL A CA 1
ATOM 1879 C C . VAL A 1 241 ? -13.103 7.480 7.180 1.00 92.19 241 VAL A C 1
ATOM 1881 O O . VAL A 1 241 ? -12.913 8.637 6.804 1.00 92.19 241 VAL A O 1
ATOM 1884 N N . GLY A 1 242 ? -14.170 6.775 6.800 1.00 89.44 242 GLY A N 1
ATOM 1885 C CA . GLY A 1 242 ? -15.220 7.271 5.906 1.00 89.44 242 GLY A CA 1
ATOM 1886 C C . GLY A 1 242 ? -14.827 7.298 4.423 1.00 89.44 242 GLY A C 1
ATOM 1887 O O . GLY A 1 242 ? -15.657 7.596 3.565 1.00 89.44 242 GLY A O 1
ATOM 1888 N N . LYS A 1 243 ? -13.571 6.985 4.072 1.00 90.31 243 LYS A N 1
ATOM 1889 C CA . LYS A 1 243 ? -13.139 6.915 2.670 1.00 90.31 243 LYS A CA 1
ATOM 1890 C C . LYS A 1 243 ? -13.368 5.529 2.102 1.00 90.31 243 LYS A C 1
ATOM 1892 O O . LYS A 1 243 ? -13.176 4.513 2.759 1.00 90.31 243 LYS A O 1
ATOM 1897 N N . GLN A 1 244 ? -13.727 5.513 0.826 1.00 90.69 244 GLN A N 1
ATOM 1898 C CA . GLN A 1 244 ? -13.911 4.302 0.038 1.00 90.69 244 GLN A CA 1
ATOM 1899 C C . GLN A 1 244 ? -12.623 3.466 -0.002 1.00 90.69 244 GLN A C 1
ATOM 1901 O O . GLN A 1 244 ? -11.582 3.976 -0.426 1.00 90.69 244 GLN A O 1
ATOM 1906 N N . LEU A 1 245 ? -12.705 2.180 0.357 1.00 90.00 245 LEU A N 1
ATOM 1907 C CA . LEU A 1 245 ? -11.565 1.260 0.446 1.00 90.00 245 LEU A CA 1
ATOM 1908 C C . LEU A 1 245 ? -10.718 1.258 -0.831 1.00 90.00 245 LEU A C 1
ATOM 1910 O O . LEU A 1 245 ? -9.499 1.392 -0.770 1.00 90.00 245 LEU A O 1
ATOM 1914 N N . ARG A 1 246 ? -11.365 1.217 -2.002 1.00 87.69 246 ARG A N 1
ATOM 1915 C CA . ARG A 1 246 ? -10.697 1.267 -3.317 1.00 87.69 246 ARG A CA 1
ATOM 1916 C C . ARG A 1 246 ? -9.768 2.473 -3.506 1.00 87.69 246 ARG A C 1
ATOM 1918 O O . ARG A 1 246 ? -8.831 2.400 -4.289 1.00 87.69 246 ARG A O 1
ATOM 1925 N N . ARG A 1 247 ? -10.033 3.592 -2.820 1.00 87.56 247 ARG A N 1
ATOM 1926 C CA . ARG A 1 247 ? -9.216 4.813 -2.904 1.00 87.56 247 ARG A CA 1
ATOM 1927 C C . ARG A 1 247 ? -8.024 4.776 -1.955 1.00 87.56 247 ARG A C 1
ATOM 1929 O O . ARG A 1 247 ? -7.017 5.417 -2.235 1.00 87.56 247 ARG A O 1
ATOM 1936 N N . VAL A 1 248 ? -8.138 4.050 -0.843 1.00 90.75 248 VAL A N 1
ATOM 1937 C CA . VAL A 1 248 ? -7.114 4.034 0.209 1.00 90.75 248 VAL A CA 1
ATOM 1938 C C . VAL A 1 248 ? -6.216 2.804 0.170 1.00 90.75 248 VAL A C 1
ATOM 1940 O O . VAL A 1 248 ? -5.082 2.882 0.630 1.00 90.75 248 VAL A O 1
ATOM 1943 N N . ILE A 1 249 ? -6.682 1.688 -0.400 1.00 91.88 249 ILE A N 1
ATOM 1944 C CA . ILE A 1 249 ? -5.966 0.410 -0.356 1.00 91.88 249 ILE A CA 1
ATOM 1945 C C . ILE A 1 249 ? -4.575 0.515 -0.991 1.00 91.88 249 ILE A C 1
ATOM 1947 O O . ILE A 1 249 ? -3.601 0.128 -0.357 1.00 91.88 249 ILE A O 1
ATOM 1951 N N . HIS A 1 250 ? -4.449 1.124 -2.177 1.00 91.81 250 HIS A N 1
ATOM 1952 C CA . HIS A 1 250 ? -3.150 1.290 -2.838 1.00 91.81 250 HIS A CA 1
ATOM 1953 C C . HIS A 1 250 ? -2.175 2.149 -2.008 1.00 91.81 250 HIS A C 1
ATOM 1955 O O . HIS A 1 250 ? -1.097 1.644 -1.691 1.00 91.81 250 HIS A O 1
ATOM 1961 N N . PRO A 1 251 ? -2.518 3.394 -1.607 1.00 92.19 251 PRO A N 1
ATOM 1962 C CA . PRO A 1 251 ? -1.627 4.218 -0.787 1.00 92.19 251 PRO A CA 1
ATOM 1963 C C . PRO A 1 251 ? -1.245 3.580 0.554 1.00 92.19 251 PRO A C 1
ATOM 1965 O O . PRO A 1 251 ? -0.085 3.650 0.963 1.00 92.19 251 PRO A O 1
ATOM 1968 N N . VAL A 1 252 ? -2.201 2.942 1.239 1.00 95.00 252 VAL A N 1
ATOM 1969 C CA . VAL A 1 252 ? -1.947 2.308 2.540 1.00 95.00 252 VAL A CA 1
ATOM 1970 C C . VAL A 1 252 ? -1.014 1.122 2.378 1.00 95.00 252 VAL A C 1
ATOM 1972 O O . VAL A 1 252 ? 0.000 1.049 3.066 1.00 95.00 252 VAL A O 1
ATOM 1975 N N . VAL A 1 253 ? -1.297 0.229 1.436 1.00 94.31 253 VAL A N 1
ATOM 1976 C CA . VAL A 1 253 ? -0.453 -0.940 1.204 1.00 94.31 253 VAL A CA 1
ATOM 1977 C C . VAL A 1 253 ? 0.957 -0.524 0.769 1.00 94.31 253 VAL A C 1
ATOM 1979 O O . VAL A 1 253 ? 1.930 -1.013 1.341 1.00 94.31 253 VAL A O 1
ATOM 1982 N N . ASP A 1 254 ? 1.085 0.438 -0.152 1.00 93.00 254 ASP A N 1
ATOM 1983 C CA . ASP A 1 254 ? 2.389 0.953 -0.590 1.00 93.00 254 ASP A CA 1
ATOM 1984 C C . ASP A 1 254 ? 3.181 1.574 0.572 1.00 93.00 254 ASP A C 1
ATOM 1986 O O . ASP A 1 254 ? 4.353 1.260 0.773 1.00 93.00 254 ASP A O 1
ATOM 1990 N N . SER A 1 255 ? 2.540 2.392 1.413 1.00 92.50 255 SER A N 1
ATOM 1991 C CA . SER A 1 255 ? 3.208 3.014 2.566 1.00 92.50 255 SER A CA 1
ATOM 1992 C C . SER A 1 255 ? 3.662 2.013 3.633 1.00 92.50 255 SER A C 1
ATOM 1994 O O . SER A 1 255 ? 4.730 2.175 4.234 1.00 92.50 255 SER A O 1
ATOM 1996 N N . VAL A 1 256 ? 2.867 0.968 3.878 1.00 92.50 256 VAL A N 1
ATOM 1997 C CA . VAL 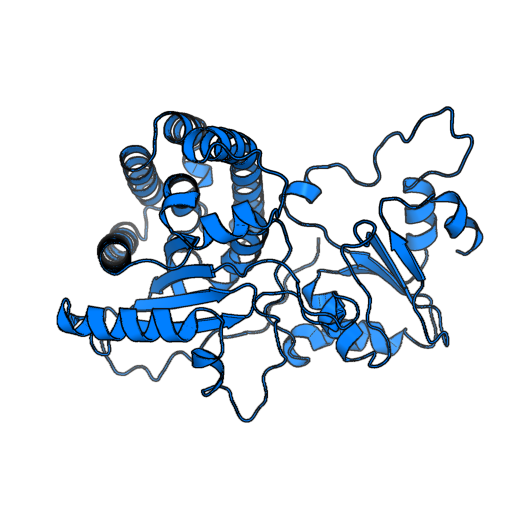A 1 256 ? 3.174 -0.054 4.877 1.00 92.50 256 VAL A CA 1
ATOM 1998 C C . VAL A 1 256 ? 4.278 -0.966 4.358 1.00 92.50 256 VAL A C 1
ATOM 2000 O O . VAL A 1 256 ? 5.276 -1.176 5.053 1.00 92.50 256 VAL A O 1
ATOM 2003 N N . TRP A 1 257 ? 4.133 -1.476 3.136 1.00 91.06 257 TRP A N 1
ATOM 2004 C CA . TRP A 1 257 ? 5.049 -2.456 2.560 1.00 91.06 257 TRP A CA 1
ATOM 2005 C C . TRP A 1 257 ? 6.281 -1.851 1.897 1.00 91.06 257 TRP A C 1
ATOM 2007 O O . TRP A 1 257 ? 7.240 -2.586 1.637 1.00 91.06 257 TRP A O 1
ATOM 2017 N N . GLN A 1 258 ? 6.273 -0.537 1.660 1.00 87.75 258 GLN A N 1
ATOM 2018 C CA . GLN A 1 258 ? 7.289 0.192 0.894 1.00 87.75 258 GLN A CA 1
ATOM 2019 C C . GLN A 1 258 ? 7.510 -0.465 -0.475 1.00 87.75 258 GLN A C 1
ATOM 2021 O O . GLN A 1 258 ? 8.642 -0.672 -0.919 1.00 87.75 258 GLN A O 1
ATOM 2026 N N . ALA A 1 259 ? 6.405 -0.903 -1.074 1.00 87.19 259 ALA A N 1
ATOM 2027 C CA . ALA A 1 259 ? 6.341 -1.632 -2.326 1.00 87.19 259 ALA A CA 1
ATOM 2028 C C . ALA A 1 259 ? 4.950 -1.402 -2.940 1.00 87.19 259 ALA A C 1
ATOM 2030 O O . ALA A 1 259 ? 3.956 -1.736 -2.289 1.00 87.19 259 ALA A O 1
ATOM 2031 N N . PRO A 1 260 ? 4.858 -0.896 -4.185 1.00 89.50 260 PRO A N 1
ATOM 2032 C CA . PRO A 1 260 ? 3.571 -0.653 -4.821 1.00 89.50 260 PRO A CA 1
ATOM 2033 C C . PRO A 1 260 ? 2.786 -1.962 -4.963 1.00 89.50 260 PRO A C 1
ATOM 2035 O O . PRO A 1 260 ? 3.337 -2.920 -5.511 1.00 89.50 260 PRO A O 1
ATOM 2038 N N . PRO A 1 261 ? 1.529 -2.036 -4.504 1.00 90.94 261 PRO A N 1
ATOM 2039 C CA . PRO A 1 261 ? 0.741 -3.256 -4.617 1.00 90.94 261 PRO A CA 1
ATOM 2040 C C . PRO A 1 261 ? 0.302 -3.533 -6.054 1.00 90.94 261 PRO A C 1
ATOM 2042 O O . PRO A 1 261 ? 0.180 -2.619 -6.874 1.00 90.94 261 PRO A O 1
ATOM 2045 N N . VAL A 1 262 ? 0.021 -4.806 -6.321 1.00 91.19 262 VAL A N 1
ATOM 2046 C CA . VAL A 1 262 ? -0.608 -5.295 -7.553 1.00 91.19 262 VAL A CA 1
ATOM 2047 C C . VAL A 1 262 ? -1.883 -6.009 -7.136 1.00 91.19 262 VAL A C 1
ATOM 2049 O O . VAL A 1 262 ? -1.784 -7.046 -6.503 1.00 91.19 262 VAL A O 1
ATOM 2052 N N . ILE A 1 263 ? -3.056 -5.447 -7.422 1.00 87.38 263 ILE A N 1
ATOM 2053 C CA . ILE A 1 263 ? -4.344 -5.931 -6.901 1.00 87.38 263 ILE A CA 1
ATOM 2054 C C . ILE A 1 263 ? -5.218 -6.475 -8.031 1.00 87.38 263 ILE A C 1
ATOM 2056 O O . ILE A 1 263 ? -5.793 -7.553 -7.894 1.00 87.38 263 ILE A O 1
ATOM 2060 N N . ASP A 1 264 ? -5.308 -5.752 -9.148 1.00 84.88 264 ASP A N 1
ATOM 2061 C CA . ASP A 1 264 ? -6.154 -6.119 -10.283 1.00 84.88 264 ASP A CA 1
ATOM 2062 C C . ASP A 1 264 ? -5.320 -6.382 -11.541 1.00 84.88 264 ASP A C 1
ATOM 2064 O O . ASP A 1 264 ? -4.736 -5.476 -12.137 1.00 84.88 264 ASP A O 1
ATOM 2068 N N . LEU A 1 265 ? -5.293 -7.651 -11.954 1.00 83.06 265 LEU A N 1
ATOM 2069 C CA . LEU A 1 265 ? -4.626 -8.123 -13.171 1.00 83.06 265 LEU A CA 1
ATOM 2070 C C . LEU A 1 265 ? -5.606 -8.416 -14.318 1.00 83.06 265 LEU A C 1
ATOM 2072 O O . LEU A 1 265 ? -5.220 -9.017 -15.322 1.00 83.06 265 LEU A O 1
ATOM 2076 N N . SER A 1 266 ? -6.881 -8.051 -14.182 1.00 84.06 266 SER A N 1
ATOM 2077 C CA . SER A 1 266 ? -7.877 -8.308 -15.219 1.00 84.06 266 SER A CA 1
ATOM 2078 C C . SER A 1 266 ? -7.643 -7.433 -16.454 1.00 84.06 266 SER A C 1
ATOM 2080 O O . SER A 1 266 ? -7.433 -6.223 -16.368 1.00 84.06 266 SER A O 1
ATOM 2082 N N . GLU A 1 267 ? -7.720 -8.032 -17.644 1.00 83.44 267 GLU A N 1
ATOM 2083 C CA . GLU A 1 267 ? -7.539 -7.287 -18.899 1.00 83.44 267 GLU A CA 1
ATOM 2084 C C . GLU A 1 267 ? -8.598 -6.188 -19.076 1.00 83.44 267 GLU A C 1
ATOM 2086 O O . GLU A 1 267 ? -8.309 -5.136 -19.643 1.00 83.44 267 GLU A O 1
ATOM 2091 N N . GLY A 1 268 ? -9.812 -6.405 -18.555 1.00 84.75 268 GLY A N 1
ATOM 2092 C CA . GLY A 1 268 ? -10.922 -5.457 -18.650 1.00 84.75 268 GLY A CA 1
ATOM 2093 C C . GLY A 1 268 ? -10.641 -4.124 -17.955 1.00 84.75 268 GLY A C 1
ATOM 2094 O O . GLY A 1 268 ? -10.901 -3.072 -18.539 1.00 84.75 268 GLY A O 1
ATOM 2095 N N . SER A 1 269 ? -10.057 -4.151 -16.754 1.00 83.12 269 SER A N 1
ATOM 2096 C CA . SER A 1 269 ? -9.703 -2.937 -16.004 1.00 83.12 269 SER A CA 1
ATOM 2097 C C . SER A 1 269 ? -8.563 -2.140 -16.643 1.00 83.12 269 SER A C 1
ATOM 2099 O O . SER A 1 269 ? -8.431 -0.943 -16.396 1.00 83.12 269 SER A O 1
ATOM 2101 N N . HIS A 1 270 ? -7.770 -2.781 -17.507 1.00 88.56 270 HIS A N 1
ATOM 2102 C CA . HIS A 1 270 ? -6.579 -2.205 -18.139 1.00 88.56 270 HIS A CA 1
ATOM 2103 C C . HIS A 1 270 ? -6.682 -2.131 -19.672 1.00 88.56 270 HIS A C 1
ATOM 2105 O O . HIS A 1 270 ? -5.669 -1.960 -20.357 1.00 88.56 270 HIS A O 1
ATOM 2111 N N . ALA A 1 271 ? -7.895 -2.224 -20.227 1.00 90.88 271 ALA A N 1
ATOM 2112 C CA . ALA A 1 271 ? -8.134 -2.313 -21.669 1.00 90.88 271 ALA A CA 1
ATOM 2113 C C . ALA A 1 271 ? -7.503 -1.149 -22.456 1.00 90.88 271 ALA A C 1
ATOM 2115 O O . ALA A 1 271 ? -6.814 -1.381 -23.449 1.00 90.88 271 ALA A O 1
ATOM 2116 N N . ASP A 1 272 ? -7.638 0.088 -21.966 1.00 92.50 272 ASP A N 1
ATOM 2117 C CA . ASP A 1 272 ? -7.069 1.286 -22.603 1.00 92.50 272 ASP A CA 1
ATOM 2118 C C . ASP A 1 272 ? -5.535 1.232 -22.692 1.00 92.50 272 ASP A C 1
ATOM 2120 O O . ASP A 1 272 ? -4.925 1.667 -23.675 1.00 92.50 272 ASP A O 1
ATOM 2124 N N . LEU A 1 273 ? -4.877 0.719 -21.646 1.00 93.31 273 LEU A N 1
ATOM 2125 C CA . LEU A 1 273 ? -3.426 0.546 -21.625 1.00 93.31 273 LEU A CA 1
ATOM 2126 C C . LEU A 1 273 ? -2.999 -0.550 -22.606 1.00 93.31 273 LEU A C 1
ATOM 2128 O O . LEU A 1 273 ? -2.050 -0.347 -23.369 1.00 93.31 273 LEU A O 1
ATOM 2132 N N . LEU A 1 274 ? -3.702 -1.682 -22.593 1.00 93.50 274 LEU A N 1
ATOM 2133 C CA . LEU A 1 274 ? -3.427 -2.821 -23.462 1.00 93.50 274 LEU A CA 1
ATOM 2134 C C . LEU A 1 274 ? -3.598 -2.451 -24.939 1.00 93.50 274 LEU A C 1
ATOM 2136 O O . LEU A 1 274 ? -2.686 -2.685 -25.733 1.00 93.50 274 LEU A O 1
ATOM 2140 N N . GLU A 1 275 ? -4.698 -1.790 -25.303 1.00 94.69 275 GLU A N 1
ATOM 2141 C CA . GLU A 1 275 ? -4.946 -1.311 -26.667 1.00 94.69 275 GLU A CA 1
ATOM 2142 C C . GLU A 1 275 ? -3.865 -0.309 -27.109 1.00 94.69 275 GLU A C 1
ATOM 2144 O O . GLU A 1 275 ? -3.298 -0.396 -28.210 1.00 94.69 275 GLU A O 1
ATOM 2149 N N . TRP A 1 276 ? -3.511 0.632 -26.227 1.00 94.94 276 TRP A N 1
ATOM 2150 C CA . TRP A 1 276 ? -2.458 1.607 -26.498 1.00 94.94 276 TRP A CA 1
ATOM 2151 C C . TRP A 1 276 ? -1.097 0.945 -26.750 1.00 94.94 276 TRP A C 1
ATOM 2153 O O . TRP A 1 276 ? -0.362 1.382 -27.645 1.00 94.94 276 TRP A O 1
ATOM 2163 N N . PHE A 1 277 ? -0.763 -0.093 -25.981 1.00 94.00 277 PHE A N 1
ATOM 2164 C CA . PHE A 1 277 ? 0.490 -0.830 -26.101 1.00 94.00 277 PHE A CA 1
ATOM 2165 C C . PHE A 1 277 ? 0.522 -1.686 -27.371 1.00 94.00 277 PHE A C 1
ATOM 2167 O O . PHE A 1 277 ? 1.436 -1.541 -28.188 1.00 94.00 277 PHE A O 1
ATOM 2174 N N . GLN A 1 278 ? -0.502 -2.514 -27.588 1.00 92.88 278 GLN A N 1
ATOM 2175 C CA . GLN A 1 278 ? -0.599 -3.425 -28.732 1.00 92.88 278 GLN A CA 1
ATOM 2176 C C . GLN A 1 278 ? -0.568 -2.673 -30.068 1.00 92.88 278 GLN A C 1
ATOM 2178 O O . GLN A 1 278 ? 0.157 -3.062 -30.981 1.00 92.88 278 GLN A O 1
ATOM 2183 N N . SER A 1 279 ? -1.260 -1.532 -30.164 1.00 93.88 279 SER A N 1
ATOM 2184 C CA . SER A 1 279 ? -1.264 -0.698 -31.379 1.00 93.88 279 SER A CA 1
ATOM 2185 C C . SER A 1 279 ? 0.109 -0.117 -31.756 1.00 93.88 279 SER A C 1
ATOM 2187 O O . SER A 1 279 ? 0.294 0.345 -32.883 1.00 93.88 279 SER A O 1
ATOM 2189 N N . ARG A 1 280 ? 1.088 -0.127 -30.839 1.00 93.94 280 ARG A N 1
ATOM 2190 C CA . ARG A 1 280 ? 2.430 0.453 -31.038 1.00 93.94 280 ARG A CA 1
ATOM 2191 C C . ARG A 1 280 ? 3.557 -0.573 -31.019 1.00 93.94 280 ARG A C 1
ATOM 2193 O O . ARG A 1 280 ? 4.617 -0.292 -31.581 1.00 93.94 280 ARG A O 1
ATOM 2200 N N . ARG A 1 281 ? 3.331 -1.741 -30.414 1.00 91.19 281 ARG A N 1
ATOM 2201 C CA . ARG A 1 281 ? 4.336 -2.766 -30.093 1.00 91.19 281 ARG A CA 1
ATOM 2202 C C . ARG A 1 281 ? 5.248 -3.163 -31.259 1.00 91.19 281 ARG A C 1
ATOM 2204 O O . ARG A 1 281 ? 6.444 -3.384 -31.054 1.00 91.19 281 ARG A O 1
ATOM 2211 N N . ASP A 1 282 ? 4.697 -3.219 -32.470 1.00 91.31 282 ASP A N 1
ATOM 2212 C CA . ASP A 1 282 ? 5.411 -3.664 -33.675 1.00 91.31 282 ASP A CA 1
ATOM 2213 C C . ASP A 1 282 ? 5.937 -2.529 -34.562 1.00 91.31 282 ASP A C 1
ATOM 2215 O O . ASP A 1 282 ? 6.731 -2.772 -35.479 1.00 91.31 282 ASP A O 1
ATOM 2219 N N . VAL A 1 283 ? 5.507 -1.291 -34.306 1.00 93.69 283 VAL A N 1
ATOM 2220 C CA . VAL A 1 283 ? 5.728 -0.145 -35.205 1.00 93.69 283 VAL A CA 1
ATOM 2221 C C . VAL A 1 283 ? 6.543 0.982 -34.579 1.00 93.69 283 VAL A C 1
ATOM 2223 O O . VAL A 1 283 ? 7.145 1.764 -35.312 1.00 93.69 283 VAL A O 1
ATOM 2226 N N . ALA A 1 284 ? 6.603 1.068 -33.251 1.00 93.50 284 ALA A N 1
ATOM 2227 C CA . ALA A 1 284 ? 7.276 2.148 -32.543 1.00 93.50 284 ALA A CA 1
ATOM 2228 C C . ALA A 1 284 ? 8.060 1.641 -31.329 1.00 93.50 284 ALA A C 1
ATOM 2230 O O . ALA A 1 284 ? 7.782 0.580 -30.774 1.00 93.50 284 ALA A O 1
ATOM 2231 N N . THR A 1 285 ? 9.038 2.438 -30.899 1.00 94.69 285 THR A N 1
ATOM 2232 C CA . THR A 1 285 ? 9.669 2.256 -29.590 1.00 94.69 285 THR A CA 1
ATOM 2233 C C . THR A 1 285 ? 8.720 2.771 -28.513 1.00 94.69 285 THR A C 1
ATOM 2235 O O . THR A 1 285 ? 8.263 3.916 -28.578 1.00 94.69 285 THR A O 1
ATOM 2238 N N . ILE A 1 286 ? 8.449 1.935 -27.516 1.00 95.62 286 ILE A N 1
ATOM 2239 C CA . ILE A 1 286 ? 7.642 2.263 -26.341 1.00 95.62 286 ILE A CA 1
ATOM 2240 C C . ILE A 1 286 ? 8.577 2.367 -25.143 1.00 95.62 286 ILE A C 1
ATOM 2242 O O . ILE A 1 286 ? 9.434 1.505 -24.945 1.00 95.62 286 ILE A O 1
ATOM 2246 N N . VAL A 1 287 ? 8.410 3.417 -24.346 1.00 96.25 287 VAL A N 1
ATOM 2247 C CA . VAL A 1 287 ? 9.139 3.613 -23.095 1.00 96.25 287 VAL A CA 1
ATOM 2248 C C . VAL A 1 287 ? 8.140 3.693 -21.956 1.00 96.25 287 VAL A C 1
ATOM 2250 O O . VAL A 1 287 ? 7.304 4.595 -21.913 1.00 96.25 287 VAL A O 1
ATOM 2253 N N . PHE A 1 288 ? 8.280 2.781 -21.006 1.00 96.31 288 PHE A N 1
ATOM 2254 C CA . PHE A 1 288 ? 7.607 2.863 -19.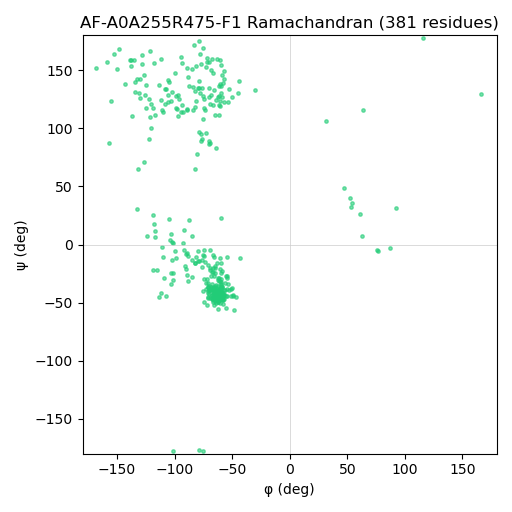725 1.00 96.31 288 PHE A CA 1
ATOM 2255 C C . PHE A 1 288 ? 8.528 3.455 -18.677 1.00 96.31 288 PHE A C 1
ATOM 2257 O O . PHE A 1 288 ? 9.650 2.983 -18.512 1.00 96.31 288 PHE A O 1
ATOM 2264 N N . ALA A 1 289 ? 8.047 4.474 -17.973 1.00 94.69 289 ALA A N 1
ATOM 2265 C CA . ALA A 1 289 ? 8.648 4.988 -16.752 1.00 94.69 289 ALA A CA 1
ATOM 2266 C C . ALA A 1 289 ? 7.907 4.384 -15.560 1.00 94.69 289 ALA A C 1
ATOM 2268 O O . ALA A 1 289 ? 6.710 4.610 -15.401 1.00 94.69 289 ALA A O 1
ATOM 2269 N N . ILE A 1 290 ? 8.599 3.592 -14.750 1.00 93.56 290 ILE A N 1
ATOM 2270 C CA . ILE A 1 290 ? 7.968 2.877 -13.641 1.00 93.56 290 ILE A CA 1
ATOM 2271 C C . ILE A 1 290 ? 7.822 3.823 -12.456 1.00 93.56 290 ILE A C 1
ATOM 2273 O O . ILE A 1 290 ? 8.806 4.389 -11.965 1.00 93.56 290 ILE A O 1
ATOM 2277 N N . THR A 1 291 ? 6.585 3.976 -11.998 1.00 90.81 291 THR A N 1
ATOM 2278 C CA . THR A 1 291 ? 6.243 4.759 -10.815 1.00 90.81 291 THR A CA 1
ATOM 2279 C C . THR A 1 291 ? 6.777 4.050 -9.564 1.00 90.81 291 THR A C 1
ATOM 2281 O O . THR A 1 291 ? 6.426 2.890 -9.339 1.00 90.81 291 THR A O 1
ATOM 2284 N N . PRO A 1 292 ? 7.647 4.691 -8.761 1.00 86.94 292 PRO A N 1
ATOM 2285 C CA . PRO A 1 292 ? 8.162 4.090 -7.532 1.00 86.94 292 PRO A CA 1
ATOM 2286 C C . PRO A 1 292 ? 7.142 4.188 -6.383 1.00 86.94 292 PRO A C 1
ATOM 2288 O O . PRO A 1 292 ? 6.113 4.847 -6.525 1.00 86.94 292 PRO A O 1
ATOM 2291 N N . ASP A 1 293 ? 7.459 3.581 -5.239 1.00 87.12 293 ASP A N 1
ATOM 2292 C CA . ASP A 1 293 ? 6.692 3.707 -3.991 1.00 87.12 293 ASP A CA 1
ATOM 2293 C C . ASP A 1 293 ? 6.595 5.160 -3.491 1.00 87.12 293 ASP A C 1
ATOM 2295 O O . ASP A 1 293 ? 7.484 5.980 -3.755 1.00 87.12 293 ASP A O 1
ATOM 2299 N N . VAL A 1 294 ? 5.541 5.461 -2.727 1.00 85.75 294 VAL A N 1
ATOM 2300 C CA . VAL A 1 294 ? 5.248 6.782 -2.130 1.00 85.75 294 VAL A CA 1
ATOM 2301 C C . VAL A 1 294 ? 6.465 7.419 -1.453 1.00 85.75 294 VAL A C 1
ATOM 2303 O O . VAL A 1 294 ? 6.747 8.602 -1.657 1.00 85.75 294 VAL A O 1
ATOM 2306 N N . ILE A 1 295 ? 7.214 6.651 -0.657 1.00 82.69 295 ILE A N 1
ATOM 2307 C CA . ILE A 1 295 ? 8.367 7.165 0.097 1.00 82.69 295 ILE A CA 1
ATOM 2308 C C . ILE A 1 295 ? 9.471 7.601 -0.871 1.00 82.69 295 ILE A C 1
ATOM 2310 O O . ILE A 1 295 ? 10.092 8.653 -0.707 1.00 82.69 295 ILE A O 1
ATOM 2314 N N . THR A 1 296 ? 9.693 6.821 -1.921 1.00 82.81 296 THR A N 1
ATOM 2315 C CA . THR A 1 296 ? 10.707 7.093 -2.937 1.00 82.81 296 THR A CA 1
ATOM 2316 C C . THR A 1 296 ? 10.322 8.220 -3.883 1.00 82.81 296 THR A C 1
ATOM 2318 O O . THR A 1 296 ? 11.212 8.922 -4.365 1.00 82.81 296 THR A O 1
ATOM 2321 N N . GLN A 1 297 ? 9.031 8.429 -4.146 1.00 82.75 297 GLN A N 1
ATOM 2322 C CA . GLN A 1 297 ? 8.559 9.545 -4.974 1.00 82.75 297 GLN A CA 1
ATOM 2323 C C . GLN A 1 297 ? 8.951 10.917 -4.405 1.00 82.75 297 GLN A C 1
ATOM 2325 O O . GLN A 1 297 ? 9.104 11.871 -5.166 1.00 82.75 297 GLN A O 1
ATOM 2330 N N . GLN A 1 298 ? 9.190 11.018 -3.093 1.00 77.44 298 GLN A N 1
ATOM 2331 C CA . GLN A 1 298 ? 9.662 12.252 -2.454 1.00 77.44 298 GLN A CA 1
ATOM 2332 C C . GLN A 1 298 ? 11.079 12.651 -2.884 1.00 77.44 298 GLN A C 1
ATOM 2334 O O . GLN A 1 298 ? 11.485 13.807 -2.741 1.00 77.44 298 GLN A O 1
ATOM 2339 N N . VAL A 1 299 ? 11.858 11.703 -3.406 1.00 77.62 299 VAL A N 1
ATOM 2340 C CA . VAL A 1 299 ? 13.190 11.980 -3.935 1.00 77.62 299 VAL A CA 1
ATOM 2341 C C . VAL A 1 299 ? 13.046 12.458 -5.373 1.00 77.62 299 VAL A C 1
ATOM 2343 O O . VAL A 1 299 ? 12.634 11.707 -6.254 1.00 77.62 299 VAL A O 1
ATOM 2346 N N . SER A 1 300 ? 13.432 13.713 -5.623 1.00 76.06 300 SER A N 1
ATOM 2347 C CA . SER A 1 300 ? 13.382 14.305 -6.962 1.00 76.06 300 SER A CA 1
ATOM 2348 C C . SER A 1 300 ? 14.120 13.427 -7.977 1.00 76.06 300 SER A C 1
ATOM 2350 O O . SER A 1 300 ? 15.323 13.178 -7.825 1.00 76.06 300 SER A O 1
ATOM 2352 N N . TRP A 1 301 ? 13.407 13.006 -9.020 1.00 75.38 301 TRP A N 1
ATOM 2353 C CA . TRP A 1 301 ? 13.948 12.229 -10.126 1.00 75.38 301 TRP A CA 1
ATOM 2354 C C . TRP A 1 301 ? 13.659 12.930 -11.461 1.00 75.38 301 TRP A C 1
ATOM 2356 O O . TRP A 1 301 ? 12.540 13.408 -11.646 1.00 75.38 301 TRP A O 1
ATOM 2366 N N . PRO A 1 302 ? 14.619 12.987 -12.399 1.00 77.00 302 PRO A N 1
ATOM 2367 C CA . PRO A 1 302 ? 16.035 12.644 -12.260 1.00 77.00 302 PRO A CA 1
ATOM 2368 C C . PRO A 1 302 ? 16.740 13.435 -11.147 1.00 77.00 302 PRO A C 1
ATOM 2370 O O . PRO A 1 302 ? 16.380 14.586 -10.899 1.00 77.00 302 PRO A O 1
ATOM 2373 N N . PRO A 1 303 ? 17.761 12.867 -10.478 1.00 70.69 303 PRO A N 1
ATOM 2374 C CA . PRO A 1 303 ? 18.483 13.575 -9.430 1.00 70.69 303 PRO A CA 1
ATOM 2375 C C . PRO A 1 303 ? 19.161 14.822 -10.027 1.00 70.69 303 PRO A C 1
ATOM 2377 O O . PRO A 1 303 ? 19.909 14.692 -11.003 1.00 70.69 303 PRO A O 1
ATOM 2380 N N . PRO A 1 304 ? 18.948 16.024 -9.456 1.00 59.69 304 PRO A N 1
ATOM 2381 C CA . PRO A 1 304 ? 19.249 17.286 -10.131 1.00 59.69 304 PRO A CA 1
ATOM 2382 C C . PRO A 1 304 ? 20.737 17.543 -10.410 1.00 59.69 304 PRO A C 1
ATOM 2384 O O . PRO A 1 304 ? 21.034 18.462 -11.161 1.00 59.69 304 PRO A O 1
ATOM 2387 N N . ASN A 1 305 ? 21.678 16.761 -9.861 1.00 54.81 305 ASN A N 1
ATOM 2388 C CA . ASN A 1 305 ? 23.117 16.915 -10.108 1.00 54.81 305 ASN A CA 1
ATOM 2389 C C . ASN A 1 305 ? 23.900 15.617 -9.835 1.00 54.81 305 ASN A C 1
ATOM 2391 O O . ASN A 1 305 ? 24.460 15.428 -8.753 1.00 54.81 305 ASN A O 1
ATOM 2395 N N . VAL A 1 306 ? 24.016 14.725 -10.821 1.00 54.66 306 VAL A N 1
ATOM 2396 C CA . VAL A 1 306 ? 24.978 13.614 -10.732 1.00 54.66 306 VAL A CA 1
ATOM 2397 C C . VAL A 1 306 ? 26.368 14.151 -11.077 1.00 54.66 306 VAL A C 1
ATOM 2399 O O . VAL A 1 306 ? 26.696 14.305 -12.243 1.00 54.66 306 VAL A O 1
ATOM 2402 N N . ASN A 1 307 ? 27.147 14.485 -10.043 1.00 51.53 307 ASN A N 1
ATOM 2403 C CA . ASN A 1 307 ? 28.582 14.807 -10.039 1.00 51.53 307 ASN A CA 1
ATOM 2404 C C . ASN A 1 307 ? 29.144 15.490 -11.319 1.00 51.53 307 ASN A C 1
ATOM 2406 O O . ASN A 1 307 ? 29.445 14.796 -12.291 1.00 51.53 307 ASN A O 1
ATOM 2410 N N . PRO A 1 308 ? 29.467 16.800 -11.303 1.00 50.31 308 PRO A N 1
ATOM 2411 C CA . PRO A 1 308 ? 30.033 17.512 -12.461 1.00 50.31 308 PRO A CA 1
ATOM 2412 C C . PRO A 1 308 ? 31.389 16.960 -12.950 1.00 50.31 308 PRO A C 1
ATOM 2414 O O . PRO A 1 308 ? 31.856 17.324 -14.030 1.00 50.31 308 PRO A O 1
ATOM 2417 N N . LYS A 1 309 ? 32.040 16.073 -12.179 1.00 50.81 309 LYS A N 1
ATOM 2418 C CA . LYS A 1 309 ? 33.247 15.346 -12.608 1.00 50.81 309 LYS A CA 1
ATOM 2419 C C . LYS A 1 309 ? 32.949 14.202 -13.583 1.00 50.81 309 LYS A C 1
ATOM 2421 O O . LYS A 1 309 ? 33.855 13.784 -14.303 1.00 50.81 309 LYS A O 1
ATOM 2426 N N . MET A 1 310 ? 31.709 13.714 -13.652 1.00 52.25 310 MET A N 1
ATOM 2427 C CA . MET A 1 310 ? 31.272 12.842 -14.738 1.00 52.25 310 MET A CA 1
ATOM 2428 C C . MET A 1 310 ? 31.016 13.712 -15.970 1.00 52.25 310 MET A C 1
ATOM 2430 O O . MET A 1 310 ? 29.915 14.198 -16.194 1.00 52.25 310 MET A O 1
ATOM 2434 N N . ARG A 1 311 ? 32.053 13.924 -16.789 1.00 48.72 311 ARG A N 1
ATOM 2435 C CA . ARG A 1 311 ? 31.889 14.438 -18.158 1.00 48.72 311 ARG A CA 1
ATOM 2436 C C . ARG A 1 311 ? 31.106 13.401 -18.969 1.00 48.72 311 ARG A C 1
ATOM 2438 O O . ARG A 1 311 ? 31.688 12.547 -19.632 1.00 48.72 311 ARG A O 1
ATOM 2445 N N . GLY A 1 312 ? 29.786 13.430 -18.862 1.00 58.31 312 GLY A N 1
ATOM 2446 C CA . GLY A 1 312 ? 28.891 12.444 -19.444 1.00 58.31 312 GLY A CA 1
ATOM 2447 C C . GLY A 1 312 ? 27.447 12.915 -19.376 1.00 58.31 312 GLY A C 1
ATOM 2448 O O . GLY A 1 312 ? 27.080 13.707 -18.516 1.00 58.31 312 GLY A O 1
ATOM 2449 N N . ARG A 1 313 ? 26.647 12.439 -20.329 1.00 67.31 313 ARG A N 1
ATOM 2450 C CA . ARG A 1 313 ? 25.211 12.710 -20.395 1.00 67.31 313 ARG A CA 1
ATOM 2451 C C . ARG A 1 313 ? 24.509 12.201 -19.119 1.00 67.31 313 ARG A C 1
ATOM 2453 O O . ARG A 1 313 ? 24.808 11.096 -18.660 1.00 67.31 313 ARG A O 1
ATOM 2460 N N . SER A 1 314 ? 23.612 13.015 -18.577 1.00 82.50 314 SER A N 1
ATOM 2461 C CA . SER A 1 314 ? 22.893 12.851 -17.308 1.00 82.50 314 SER A CA 1
ATOM 2462 C C . SER A 1 314 ? 21.651 11.952 -17.418 1.00 82.50 314 SER A C 1
ATOM 2464 O O . SER A 1 314 ? 21.230 11.583 -18.515 1.00 82.50 314 SER A O 1
ATOM 2466 N N . TRP A 1 315 ? 21.037 11.609 -16.277 1.00 85.19 315 TRP A N 1
ATOM 2467 C CA . TRP A 1 315 ? 19.711 10.970 -16.247 1.00 85.19 315 TRP A CA 1
ATOM 2468 C C . TRP A 1 315 ? 18.643 11.845 -16.917 1.00 85.19 315 TRP A C 1
ATOM 2470 O O . TRP A 1 315 ? 17.812 11.322 -17.653 1.00 85.19 315 TRP A O 1
AT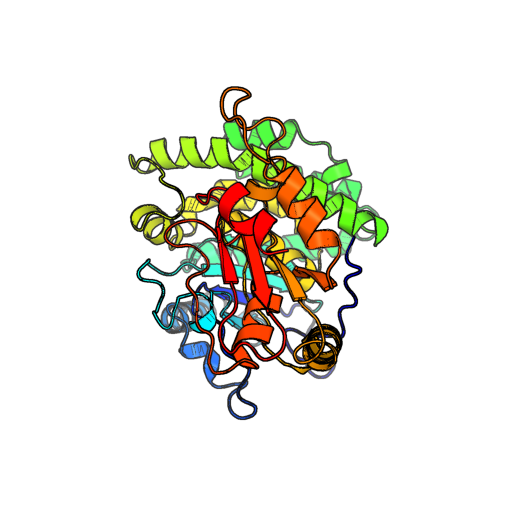OM 2480 N N . SER A 1 316 ? 18.726 13.169 -16.754 1.00 85.81 316 SER A N 1
ATOM 2481 C CA . SER A 1 316 ? 17.850 14.122 -17.442 1.00 85.81 316 SER A CA 1
ATOM 2482 C C . SER A 1 316 ? 18.017 14.062 -18.960 1.00 85.81 316 SER A C 1
ATOM 2484 O O . SER A 1 316 ? 17.028 14.048 -19.684 1.00 85.81 316 SER A O 1
ATOM 2486 N N . ASP A 1 317 ? 19.251 13.946 -19.464 1.00 86.25 317 ASP A N 1
ATOM 2487 C CA . ASP A 1 317 ? 19.498 13.793 -20.907 1.00 86.25 317 ASP A CA 1
ATOM 2488 C C . ASP A 1 317 ? 18.914 12.485 -21.459 1.00 86.25 317 ASP A C 1
ATOM 2490 O O . ASP A 1 317 ? 18.461 12.439 -22.604 1.00 86.25 317 ASP A O 1
ATOM 2494 N N . LEU A 1 318 ? 18.938 11.413 -20.659 1.00 88.50 318 LEU A N 1
ATOM 2495 C CA . LEU A 1 318 ? 18.326 10.138 -21.025 1.00 88.50 318 LEU A CA 1
ATOM 2496 C C . LEU A 1 318 ? 16.808 10.238 -21.084 1.00 88.50 318 LEU A C 1
ATOM 2498 O O . LEU A 1 318 ? 16.222 9.795 -22.068 1.00 88.50 318 LEU A O 1
ATOM 2502 N N . GLU A 1 319 ? 16.183 10.853 -20.089 1.00 88.75 319 GLU A N 1
ATOM 2503 C CA . GLU A 1 319 ? 14.736 11.055 -20.086 1.00 88.75 319 GLU A CA 1
ATOM 2504 C C . GLU A 1 319 ? 14.281 11.944 -21.249 1.00 88.75 319 GLU A C 1
ATOM 2506 O O . GLU A 1 319 ? 13.343 11.585 -21.954 1.00 88.75 319 GLU A O 1
ATOM 2511 N N . ILE A 1 320 ? 15.014 13.023 -21.553 1.00 89.38 320 ILE A N 1
ATOM 2512 C CA . ILE A 1 320 ? 14.762 13.877 -22.728 1.00 89.38 320 ILE A CA 1
ATOM 2513 C C . ILE A 1 320 ? 14.921 13.102 -24.046 1.00 89.38 320 ILE A C 1
ATOM 2515 O O . ILE A 1 320 ? 14.226 13.377 -25.024 1.00 89.38 320 ILE A O 1
ATOM 2519 N N . ALA A 1 321 ? 15.859 12.155 -24.125 1.00 90.19 321 ALA A N 1
ATOM 2520 C CA . ALA A 1 321 ? 16.000 11.314 -25.310 1.00 90.19 321 ALA A CA 1
ATOM 2521 C C . ALA A 1 321 ? 14.840 10.314 -25.437 1.00 90.19 321 ALA A C 1
ATOM 2523 O O . ALA A 1 321 ? 14.310 10.129 -26.531 1.00 90.19 321 ALA A O 1
ATOM 2524 N N . MET A 1 322 ? 14.422 9.706 -24.326 1.00 92.88 322 MET A N 1
ATOM 2525 C CA . MET A 1 322 ? 13.333 8.730 -24.286 1.00 92.88 322 MET A CA 1
ATOM 2526 C C . MET A 1 322 ? 11.954 9.359 -24.502 1.00 92.88 322 MET A C 1
ATOM 2528 O O . MET A 1 322 ? 11.109 8.740 -25.141 1.00 92.88 322 MET A O 1
ATOM 2532 N N . SER A 1 323 ? 11.734 10.595 -24.048 1.00 91.56 323 SER A N 1
ATOM 2533 C CA . SER A 1 323 ? 10.460 11.312 -24.207 1.00 91.56 323 SER A CA 1
ATOM 2534 C C . SER A 1 323 ? 10.117 11.660 -25.661 1.00 91.56 323 SER A C 1
ATOM 2536 O O . SER A 1 323 ? 8.996 12.068 -25.949 1.00 91.56 323 SER A O 1
ATOM 2538 N N . LYS A 1 324 ? 11.058 11.464 -26.596 1.00 92.69 324 LYS A N 1
ATOM 2539 C CA . LYS A 1 324 ? 10.821 11.553 -28.048 1.00 92.69 324 LYS A CA 1
ATOM 2540 C C . LYS A 1 324 ? 10.101 10.330 -28.623 1.00 92.69 324 LYS A C 1
ATOM 2542 O O . LYS A 1 324 ? 9.670 10.374 -29.772 1.00 92.69 324 LYS A O 1
ATOM 2547 N N . HIS A 1 325 ? 10.015 9.245 -27.857 1.00 93.69 325 HIS A N 1
ATOM 2548 C CA . HIS A 1 325 ? 9.333 8.002 -28.219 1.00 93.69 325 HIS A CA 1
ATOM 2549 C C . HIS A 1 325 ? 7.955 7.933 -27.543 1.00 93.69 325 HIS A C 1
ATOM 2551 O O . HIS A 1 325 ? 7.548 8.872 -26.859 1.00 93.69 325 HIS A O 1
ATOM 2557 N N . ALA A 1 326 ? 7.211 6.838 -27.730 1.00 94.50 326 ALA A N 1
ATOM 2558 C CA . ALA A 1 326 ? 5.935 6.637 -27.042 1.00 94.50 326 ALA A CA 1
ATOM 2559 C C . ALA A 1 326 ? 6.181 6.410 -25.539 1.00 94.50 326 ALA A C 1
ATOM 2561 O O . ALA A 1 326 ? 6.367 5.280 -25.094 1.00 94.50 326 ALA A O 1
ATOM 2562 N N . PHE A 1 327 ? 6.239 7.505 -24.783 1.00 94.06 327 PHE A N 1
ATOM 2563 C CA . PHE A 1 327 ? 6.611 7.539 -23.374 1.00 94.06 327 PHE A CA 1
ATOM 2564 C C . PHE A 1 327 ? 5.371 7.587 -22.477 1.00 94.06 327 PHE A C 1
ATOM 2566 O O . PHE A 1 327 ? 4.515 8.458 -22.648 1.00 94.06 327 PHE A O 1
ATOM 2573 N N . ARG A 1 328 ? 5.279 6.679 -21.502 1.00 94.31 328 ARG A N 1
ATOM 2574 C CA . ARG A 1 328 ? 4.169 6.618 -20.541 1.00 94.31 328 ARG A CA 1
ATOM 2575 C C . ARG A 1 328 ? 4.675 6.223 -19.153 1.00 94.31 328 ARG A C 1
ATOM 2577 O O . ARG A 1 328 ? 5.515 5.339 -19.032 1.00 94.31 328 ARG A O 1
ATOM 2584 N N . GLY A 1 329 ? 4.164 6.881 -18.114 1.00 94.00 329 GLY A N 1
ATOM 2585 C CA . GLY A 1 329 ? 4.340 6.422 -16.735 1.00 94.00 329 GLY A CA 1
ATOM 2586 C C . GLY A 1 329 ? 3.419 5.237 -16.459 1.00 94.00 329 GLY A C 1
ATOM 2587 O O . GLY A 1 329 ? 2.259 5.302 -16.861 1.00 94.00 329 GLY A O 1
ATOM 2588 N N . VAL A 1 330 ? 3.929 4.185 -15.821 1.00 94.62 330 VAL A N 1
ATOM 2589 C CA . VAL A 1 330 ? 3.156 2.982 -15.480 1.00 94.62 330 VAL A CA 1
ATOM 2590 C C . VAL A 1 330 ? 3.375 2.571 -14.029 1.00 94.62 330 VAL A C 1
ATOM 2592 O O . VAL A 1 330 ? 4.486 2.683 -13.502 1.00 94.62 330 VAL A O 1
ATOM 2595 N N . THR A 1 331 ? 2.322 2.096 -13.375 1.00 93.56 331 THR A N 1
ATOM 2596 C CA . THR A 1 331 ? 2.412 1.471 -12.047 1.00 93.56 331 THR A CA 1
ATOM 2597 C C . THR A 1 331 ? 2.998 0.055 -12.134 1.00 93.56 331 THR A C 1
ATOM 2599 O O . THR A 1 331 ? 3.157 -0.506 -13.221 1.00 93.56 331 THR A O 1
ATOM 2602 N N . ALA A 1 332 ? 3.334 -0.543 -10.984 1.00 92.44 332 ALA A N 1
ATOM 2603 C CA . ALA A 1 332 ? 3.736 -1.951 -10.931 1.00 92.44 332 ALA A CA 1
ATOM 2604 C C . ALA A 1 332 ? 2.623 -2.881 -11.449 1.00 92.44 332 ALA A C 1
ATOM 2606 O O . ALA A 1 332 ? 2.913 -3.838 -12.160 1.00 92.44 332 ALA A O 1
ATOM 2607 N N . GLU A 1 333 ? 1.362 -2.563 -11.155 1.00 92.75 333 GLU A N 1
ATOM 2608 C CA . GLU A 1 333 ? 0.191 -3.306 -11.629 1.00 92.75 333 GLU A CA 1
ATOM 2609 C C . GLU A 1 333 ? 0.023 -3.216 -13.149 1.00 92.75 333 GLU A C 1
ATOM 2611 O O . GLU A 1 333 ? -0.006 -4.242 -13.825 1.00 92.75 333 GLU A O 1
ATOM 2616 N N . GLU A 1 334 ? 0.022 -2.001 -13.705 1.00 94.06 334 GLU A N 1
ATOM 2617 C CA . GLU A 1 334 ? -0.042 -1.779 -15.156 1.00 94.06 334 GLU A CA 1
ATOM 2618 C C . GLU A 1 334 ? 1.106 -2.506 -15.879 1.00 94.06 334 GLU A C 1
ATOM 2620 O O . GLU A 1 334 ? 0.921 -3.099 -16.944 1.00 94.06 334 GLU A O 1
ATOM 2625 N N . LEU A 1 335 ? 2.307 -2.500 -15.289 1.00 94.12 335 LEU A N 1
ATOM 2626 C CA . LEU A 1 335 ? 3.443 -3.242 -15.824 1.00 94.12 335 LEU A CA 1
ATOM 2627 C C . LEU A 1 335 ? 3.222 -4.759 -15.760 1.00 94.12 335 LEU A C 1
ATOM 2629 O O . LEU A 1 335 ? 3.522 -5.446 -16.735 1.00 94.12 335 LEU A O 1
ATOM 2633 N N . ALA A 1 336 ? 2.715 -5.287 -14.646 1.00 92.31 336 ALA A N 1
ATOM 2634 C CA . ALA A 1 336 ? 2.426 -6.710 -14.503 1.00 92.31 336 ALA A CA 1
ATOM 2635 C C . ALA A 1 336 ? 1.428 -7.193 -15.564 1.00 92.31 336 ALA A C 1
ATOM 2637 O O . ALA A 1 336 ? 1.671 -8.220 -16.198 1.00 92.31 336 ALA A O 1
ATOM 2638 N N . VAL A 1 337 ? 0.374 -6.413 -15.819 1.00 91.94 337 VAL A N 1
ATOM 2639 C CA . VAL A 1 337 ? -0.625 -6.690 -16.861 1.00 91.94 337 VAL A CA 1
ATOM 2640 C C . VAL A 1 337 ? 0.018 -6.744 -18.247 1.00 91.94 337 VAL A C 1
ATOM 2642 O O . VAL A 1 337 ? -0.204 -7.691 -19.003 1.00 91.94 337 VAL A O 1
ATOM 2645 N N . ILE A 1 338 ? 0.888 -5.784 -18.578 1.00 92.25 338 ILE A N 1
ATOM 2646 C CA . ILE A 1 338 ? 1.606 -5.801 -19.861 1.00 92.25 338 ILE A CA 1
ATOM 2647 C C . ILE A 1 338 ? 2.502 -7.039 -19.990 1.00 92.25 338 ILE A C 1
ATOM 2649 O O . ILE A 1 338 ? 2.510 -7.690 -21.036 1.00 92.25 338 ILE A O 1
ATOM 2653 N N . LEU A 1 339 ? 3.256 -7.379 -18.942 1.00 90.62 339 LEU A N 1
ATOM 2654 C CA . LEU A 1 339 ? 4.154 -8.537 -18.951 1.00 90.62 339 LEU A CA 1
ATOM 2655 C C . LEU A 1 339 ? 3.398 -9.871 -18.999 1.00 90.62 339 LEU A C 1
ATOM 2657 O O . LEU A 1 339 ? 3.922 -10.852 -19.521 1.00 90.62 339 LEU A O 1
ATOM 2661 N N . GLN A 1 340 ? 2.168 -9.920 -18.487 1.00 86.88 340 GLN A N 1
ATOM 2662 C CA . GLN A 1 340 ? 1.306 -11.092 -18.596 1.00 86.88 340 GLN A CA 1
ATOM 2663 C C . GLN A 1 340 ? 0.875 -11.347 -20.047 1.00 86.88 340 GLN A C 1
ATOM 2665 O O . GLN A 1 340 ? 0.931 -12.489 -20.505 1.00 86.88 340 GLN A O 1
ATOM 2670 N N . VAL A 1 341 ? 0.502 -10.295 -20.785 1.00 85.50 341 VAL A N 1
ATOM 2671 C CA . VAL A 1 341 ? 0.144 -10.400 -22.211 1.00 85.50 341 VAL A CA 1
ATOM 2672 C C . VAL A 1 341 ? 1.384 -10.688 -23.070 1.00 85.50 341 VAL A C 1
ATOM 2674 O O . VAL A 1 341 ? 1.341 -11.501 -23.996 1.00 85.50 341 VAL A O 1
ATOM 2677 N N . GLU A 1 342 ? 2.534 -10.106 -22.726 1.00 82.88 342 GLU A N 1
ATOM 2678 C CA . GLU A 1 342 ? 3.836 -10.411 -23.333 1.00 82.88 342 GLU A CA 1
ATOM 2679 C C . GLU A 1 342 ? 4.463 -11.665 -22.693 1.00 82.88 342 GLU A C 1
ATOM 2681 O O . GLU A 1 342 ? 5.525 -11.606 -22.075 1.00 82.88 342 GLU A O 1
ATOM 2686 N N . THR A 1 343 ? 3.813 -12.820 -22.886 1.00 64.31 343 THR A N 1
ATOM 2687 C CA . THR A 1 343 ? 4.109 -14.160 -22.312 1.00 64.31 343 THR A CA 1
ATOM 2688 C C . THR A 1 343 ? 5.579 -14.629 -22.271 1.00 64.31 343 THR A C 1
ATOM 2690 O O . THR A 1 343 ? 5.883 -15.629 -21.622 1.00 64.31 343 THR A O 1
ATOM 2693 N N . GLN A 1 344 ? 6.512 -13.949 -22.943 1.00 64.44 344 GLN A N 1
ATOM 2694 C CA . GLN A 1 344 ? 7.944 -14.270 -22.963 1.00 64.44 344 GLN A CA 1
ATOM 2695 C C . GLN A 1 344 ? 8.816 -13.378 -22.064 1.00 64.44 344 GLN A C 1
ATOM 2697 O O . GLN A 1 344 ? 10.041 -13.543 -22.058 1.00 64.44 344 GLN A O 1
ATOM 2702 N N . VAL A 1 345 ? 8.233 -12.436 -21.318 1.00 76.44 345 VAL A N 1
ATOM 2703 C CA . VAL A 1 345 ? 8.995 -11.454 -20.540 1.00 76.44 345 VAL A CA 1
ATOM 2704 C C . VAL A 1 345 ? 8.666 -11.559 -19.053 1.00 76.44 345 VAL A C 1
ATOM 2706 O O . VAL A 1 345 ? 7.695 -10.998 -18.564 1.00 76.44 345 VAL A O 1
ATOM 2709 N N . SER A 1 346 ? 9.543 -12.230 -18.310 1.00 83.94 346 SER A N 1
ATOM 2710 C CA . SER A 1 346 ? 9.642 -12.086 -16.856 1.00 83.94 346 SER A CA 1
ATOM 2711 C C . SER A 1 346 ? 10.905 -11.304 -16.519 1.00 83.94 346 SER A C 1
ATOM 2713 O O . SER A 1 346 ? 11.980 -11.622 -17.036 1.00 83.94 346 SER A O 1
ATOM 2715 N N . LEU A 1 347 ? 10.802 -10.327 -15.626 1.00 90.62 347 LEU A N 1
ATOM 2716 C CA . LEU A 1 347 ? 11.936 -9.540 -15.143 1.00 90.62 347 LEU A CA 1
ATOM 2717 C C . LEU A 1 347 ? 11.854 -9.394 -13.629 1.00 90.62 347 LEU A C 1
ATOM 2719 O O . LEU A 1 347 ? 10.784 -9.552 -13.059 1.00 90.62 347 LEU A O 1
ATOM 2723 N N . ASN A 1 348 ? 12.970 -9.096 -12.968 1.00 89.56 348 ASN A N 1
ATOM 2724 C CA . ASN A 1 348 ? 12.949 -8.753 -11.547 1.00 89.56 348 ASN A CA 1
ATOM 2725 C C . ASN A 1 348 ? 12.940 -7.228 -11.407 1.00 89.56 348 ASN A C 1
ATOM 2727 O O . ASN A 1 348 ? 13.942 -6.581 -11.717 1.00 89.56 348 ASN A O 1
ATOM 2731 N N . ALA A 1 349 ? 11.842 -6.628 -10.953 1.00 89.38 349 ALA A N 1
ATOM 2732 C CA . ALA A 1 349 ? 11.740 -5.170 -10.876 1.00 89.38 349 ALA A CA 1
ATOM 2733 C C . ALA A 1 349 ? 12.539 -4.541 -9.707 1.00 89.38 349 ALA A C 1
ATOM 2735 O O . ALA A 1 349 ? 12.734 -3.325 -9.708 1.00 89.38 349 ALA A O 1
ATOM 2736 N N . LEU A 1 350 ? 13.084 -5.335 -8.771 1.00 86.00 350 LEU A N 1
ATOM 2737 C CA . LEU A 1 350 ? 13.822 -4.850 -7.588 1.00 86.00 350 LEU A CA 1
ATOM 2738 C C . LEU A 1 350 ? 15.338 -5.116 -7.623 1.00 86.00 350 LEU A C 1
ATOM 2740 O O . LEU A 1 350 ? 16.100 -4.345 -7.042 1.00 86.00 350 LEU A O 1
ATOM 2744 N N . VAL A 1 351 ? 15.796 -6.178 -8.292 1.00 84.75 351 VAL A N 1
ATOM 2745 C CA . VAL A 1 351 ? 17.190 -6.669 -8.226 1.00 84.75 351 VAL A CA 1
ATOM 2746 C C . VAL A 1 351 ? 17.907 -6.507 -9.575 1.00 84.75 351 VAL A C 1
ATOM 2748 O O . VAL A 1 351 ? 17.322 -6.856 -10.598 1.00 84.75 351 VAL A O 1
ATOM 2751 N N . PRO A 1 352 ? 19.181 -6.046 -9.630 1.00 83.94 352 PRO A N 1
ATOM 2752 C CA . PRO A 1 352 ? 20.067 -5.659 -8.515 1.00 83.94 352 PRO A CA 1
ATOM 2753 C C . PRO A 1 352 ? 19.787 -4.263 -7.940 1.00 83.94 352 PRO A C 1
ATOM 2755 O O . PRO A 1 352 ? 20.282 -3.921 -6.871 1.00 83.94 352 PRO A O 1
ATOM 2758 N N . SER A 1 353 ? 19.019 -3.456 -8.662 1.00 87.38 353 SER A N 1
ATOM 2759 C CA . SER A 1 353 ? 18.426 -2.205 -8.202 1.00 87.38 353 SER A CA 1
ATOM 2760 C C . SER A 1 353 ? 17.093 -2.017 -8.918 1.00 87.38 353 SER A C 1
ATOM 2762 O O . SER A 1 353 ? 16.797 -2.733 -9.888 1.00 87.38 353 SER A O 1
ATOM 2764 N N . ARG A 1 354 ? 16.289 -1.057 -8.456 1.00 88.69 354 ARG A N 1
ATOM 2765 C CA . ARG A 1 354 ? 14.935 -0.862 -8.972 1.00 88.69 354 ARG A CA 1
ATOM 2766 C C . ARG A 1 354 ? 14.939 -0.540 -10.460 1.00 88.69 354 ARG A C 1
ATOM 2768 O O . ARG A 1 354 ? 15.756 0.248 -10.951 1.00 88.69 354 ARG A O 1
ATOM 2775 N N . LEU A 1 355 ? 14.000 -1.153 -11.169 1.00 92.12 355 LEU A N 1
ATOM 2776 C CA . LEU A 1 355 ? 13.732 -0.860 -12.565 1.00 92.12 355 LEU A CA 1
ATOM 2777 C C . LEU A 1 355 ? 13.099 0.533 -12.669 1.00 92.12 355 LEU A C 1
ATOM 2779 O O . LEU A 1 355 ? 12.129 0.835 -11.981 1.00 92.12 355 LEU A O 1
ATOM 2783 N N . ARG A 1 356 ? 13.677 1.399 -13.505 1.00 91.44 356 ARG A N 1
ATOM 2784 C CA . ARG A 1 356 ? 13.203 2.778 -13.707 1.00 91.44 356 ARG A CA 1
ATOM 2785 C C . ARG A 1 356 ? 12.525 2.957 -15.043 1.00 91.44 356 ARG A C 1
ATOM 2787 O O . ARG A 1 356 ? 11.465 3.570 -15.105 1.00 91.44 356 ARG A O 1
ATOM 2794 N N . TYR A 1 357 ? 13.133 2.409 -16.088 1.00 94.31 357 TYR A N 1
ATOM 2795 C CA . TYR A 1 357 ? 12.540 2.418 -17.410 1.00 94.31 357 TYR A CA 1
ATOM 2796 C C . TYR A 1 357 ? 12.564 1.029 -18.022 1.00 94.31 357 TYR A C 1
ATOM 2798 O O . TYR A 1 357 ? 13.543 0.292 -17.881 1.00 94.31 357 TYR A O 1
ATOM 2806 N N . LEU A 1 358 ? 11.497 0.708 -18.743 1.00 94.88 358 LEU A N 1
ATOM 2807 C CA . LEU A 1 358 ? 11.413 -0.481 -19.573 1.00 94.88 358 LEU A CA 1
ATOM 2808 C C . LEU A 1 358 ? 11.127 -0.057 -21.006 1.00 94.88 358 LEU A C 1
ATOM 2810 O O . LEU A 1 358 ? 10.175 0.677 -21.267 1.00 94.88 358 LEU A O 1
ATOM 2814 N N . VAL A 1 359 ? 11.977 -0.488 -21.934 1.00 95.00 359 VAL A N 1
ATOM 2815 C CA . VAL A 1 359 ? 11.905 -0.039 -23.324 1.00 95.00 359 VAL A CA 1
ATOM 2816 C C . VAL A 1 359 ? 11.644 -1.205 -24.253 1.00 95.00 359 VAL A C 1
ATOM 2818 O O . VAL A 1 359 ? 12.487 -2.086 -24.408 1.00 95.00 359 VAL A O 1
ATOM 2821 N N . PHE A 1 360 ? 10.507 -1.162 -24.935 1.00 93.81 360 PHE A N 1
ATOM 2822 C CA . PHE A 1 360 ? 10.152 -2.112 -25.979 1.00 93.81 360 PHE A CA 1
ATOM 2823 C C . PHE A 1 360 ? 10.524 -1.516 -27.324 1.00 93.81 360 PHE A C 1
ATOM 2825 O O . PHE A 1 360 ? 10.106 -0.410 -27.668 1.00 93.81 360 PHE A O 1
ATOM 2832 N N . ARG A 1 361 ? 11.325 -2.247 -28.091 1.00 92.31 361 ARG A N 1
ATOM 2833 C CA . ARG A 1 361 ? 11.661 -1.874 -29.462 1.00 92.31 361 ARG A CA 1
ATOM 2834 C C . ARG A 1 361 ? 10.809 -2.664 -30.446 1.00 92.31 361 ARG A C 1
ATOM 2836 O O . ARG A 1 361 ? 10.491 -3.827 -30.174 1.00 92.31 361 ARG A O 1
ATOM 2843 N N . PRO A 1 362 ? 10.473 -2.065 -31.597 1.00 91.81 362 PRO A N 1
ATOM 2844 C CA . PRO A 1 362 ? 9.631 -2.722 -32.581 1.00 91.81 362 PRO A CA 1
ATOM 2845 C C . PRO A 1 362 ? 10.294 -4.018 -33.045 1.00 91.81 362 PRO A C 1
ATOM 2847 O O . PRO A 1 362 ? 11.469 -4.019 -33.418 1.00 91.81 362 PRO A O 1
ATOM 2850 N N . LYS A 1 363 ? 9.530 -5.117 -33.027 1.00 84.75 363 LYS A N 1
ATOM 2851 C CA . LYS A 1 363 ? 9.961 -6.459 -33.467 1.00 84.75 363 LYS A CA 1
ATOM 2852 C C . LYS A 1 363 ? 11.110 -7.083 -32.662 1.00 84.75 363 LYS A C 1
ATOM 2854 O O . LYS A 1 363 ? 11.611 -8.139 -33.043 1.00 84.75 363 LYS A O 1
ATOM 2859 N N . GLU A 1 364 ? 11.533 -6.471 -31.555 1.00 85.88 364 GLU A N 1
ATOM 2860 C CA . GLU A 1 364 ? 12.451 -7.106 -30.609 1.00 85.88 364 GLU A CA 1
ATOM 2861 C C . GLU A 1 364 ? 11.656 -7.926 -29.582 1.00 85.88 364 GLU A C 1
ATOM 2863 O O . GLU A 1 364 ? 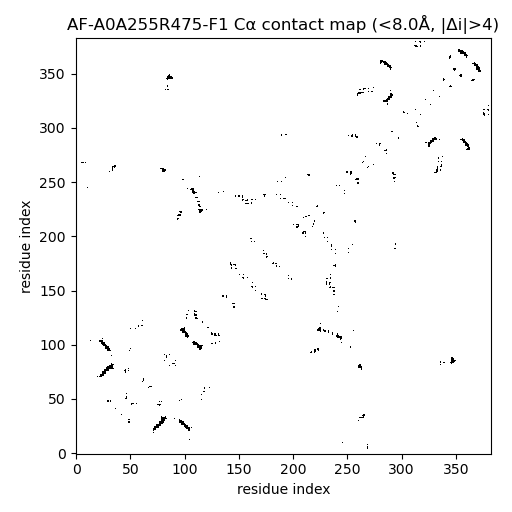10.630 -7.480 -29.065 1.00 85.88 364 GLU A O 1
ATOM 2868 N N . GLY A 1 365 ? 12.133 -9.141 -29.293 1.00 78.25 365 GLY A N 1
ATOM 2869 C CA . GLY A 1 365 ? 11.467 -10.063 -28.366 1.00 78.25 365 GLY A CA 1
ATOM 2870 C C . GLY A 1 365 ? 11.760 -9.802 -26.886 1.00 78.25 365 GLY A C 1
ATOM 2871 O O . GLY A 1 365 ? 11.046 -10.314 -26.035 1.00 78.25 365 GLY A O 1
ATOM 2872 N N . LYS A 1 366 ? 12.799 -9.020 -26.556 1.00 86.81 366 LYS A N 1
ATOM 2873 C CA . LYS A 1 366 ? 13.156 -8.691 -25.168 1.00 86.81 366 LYS A CA 1
ATOM 2874 C C . LYS A 1 366 ? 13.239 -7.180 -24.975 1.00 86.81 366 LYS A C 1
ATOM 2876 O O . LYS A 1 366 ? 13.959 -6.535 -25.742 1.00 86.81 366 LYS A O 1
ATOM 2881 N N . PRO A 1 367 ? 12.560 -6.613 -23.966 1.00 91.81 367 PRO A N 1
ATOM 2882 C CA . PRO A 1 367 ? 12.700 -5.201 -23.664 1.00 91.81 367 PRO A CA 1
ATOM 2883 C C . PRO A 1 367 ? 14.077 -4.889 -23.069 1.00 91.81 367 PRO A C 1
ATOM 2885 O O . PRO A 1 367 ? 14.761 -5.743 -22.503 1.00 91.81 367 PRO A O 1
ATOM 2888 N N . VAL A 1 368 ? 14.486 -3.630 -23.198 1.00 93.19 368 VAL A N 1
ATOM 2889 C CA . VAL A 1 368 ? 15.684 -3.094 -22.557 1.00 93.19 368 VAL A CA 1
ATOM 2890 C C . VAL A 1 368 ? 15.303 -2.559 -21.183 1.00 93.19 368 VAL A C 1
ATOM 2892 O O . VAL A 1 368 ? 14.543 -1.599 -21.070 1.00 93.19 368 VAL A O 1
ATOM 2895 N N . GLU A 1 369 ? 15.872 -3.168 -20.150 1.00 93.81 369 GLU A N 1
ATOM 2896 C CA . GLU A 1 369 ? 15.765 -2.725 -18.762 1.00 93.81 369 GLU A CA 1
ATOM 2897 C C . GLU A 1 369 ? 16.785 -1.615 -18.470 1.00 93.81 369 GLU A C 1
ATOM 2899 O O . GLU A 1 369 ? 17.968 -1.744 -18.805 1.00 93.81 369 GLU A O 1
ATOM 2904 N N . ILE A 1 370 ? 16.335 -0.532 -17.836 1.00 93.25 370 ILE A N 1
ATOM 2905 C CA . ILE A 1 370 ? 17.184 0.561 -17.347 1.00 93.25 370 ILE A CA 1
ATOM 2906 C C . ILE A 1 370 ? 16.900 0.746 -15.857 1.00 93.25 370 ILE A C 1
ATOM 2908 O O . ILE A 1 370 ? 15.778 1.077 -15.461 1.00 93.25 370 ILE A O 1
ATOM 2912 N N . ARG A 1 371 ? 17.920 0.538 -15.026 1.00 91.88 371 ARG A N 1
ATOM 2913 C CA . ARG A 1 371 ? 17.811 0.499 -13.561 1.00 91.88 371 ARG A CA 1
ATOM 2914 C C . ARG A 1 371 ? 18.502 1.683 -12.902 1.00 91.88 371 ARG A C 1
ATOM 2916 O O . ARG A 1 371 ? 19.391 2.292 -13.487 1.00 91.88 371 ARG A O 1
ATOM 2923 N N . GLU A 1 372 ? 18.138 1.983 -11.658 1.00 87.50 372 GLU A N 1
ATOM 2924 C CA . GLU A 1 372 ? 18.699 3.113 -10.894 1.00 87.50 372 GLU A CA 1
ATOM 2925 C C . GLU A 1 372 ? 20.228 3.130 -10.831 1.00 87.50 372 GLU A C 1
ATOM 2927 O O . GLU A 1 372 ? 20.845 4.193 -10.892 1.00 87.50 372 GLU A O 1
ATOM 2932 N N . SER A 1 373 ? 20.838 1.952 -10.693 1.00 86.69 373 SER A N 1
ATOM 2933 C CA . SER A 1 373 ? 22.291 1.809 -10.584 1.00 86.69 373 SER A CA 1
ATOM 2934 C C . SER A 1 373 ? 23.023 1.894 -11.925 1.00 86.69 373 SER A C 1
ATOM 2936 O O . SER A 1 373 ? 24.254 1.841 -11.947 1.00 86.69 373 SER A O 1
ATOM 2938 N N . ASP A 1 374 ? 22.306 1.967 -13.048 1.00 87.50 374 ASP A N 1
ATOM 2939 C CA . ASP A 1 374 ? 22.933 2.002 -14.362 1.00 87.50 374 ASP A CA 1
ATOM 2940 C C . ASP A 1 374 ? 23.532 3.375 -14.705 1.00 87.50 374 ASP A C 1
ATOM 2942 O O . ASP A 1 374 ? 23.099 4.428 -14.240 1.00 87.50 374 ASP A O 1
ATOM 2946 N N . LEU A 1 375 ? 24.522 3.376 -15.604 1.00 86.19 375 LEU A N 1
ATOM 2947 C CA . LEU A 1 375 ? 25.078 4.602 -16.179 1.00 86.19 375 LEU A CA 1
ATOM 2948 C C . LEU A 1 375 ? 24.198 5.098 -17.345 1.00 86.19 375 LEU A C 1
ATOM 2950 O O . LEU A 1 375 ? 24.147 4.420 -18.379 1.00 86.19 375 LEU A O 1
ATOM 2954 N N . PRO A 1 376 ? 23.592 6.304 -17.271 1.00 83.62 376 PRO A N 1
ATOM 2955 C CA . PRO A 1 376 ? 22.674 6.800 -18.305 1.00 83.62 376 PRO A CA 1
ATOM 2956 C C . PRO A 1 376 ? 23.306 6.857 -19.695 1.00 83.62 376 PRO A C 1
ATOM 2958 O O . PRO A 1 376 ? 22.700 6.482 -20.699 1.00 83.62 376 PRO A O 1
ATOM 2961 N N . SER A 1 377 ? 24.577 7.260 -19.761 1.00 81.81 377 SER A N 1
ATOM 2962 C CA . SER A 1 377 ? 25.343 7.423 -21.000 1.00 81.81 377 SER A CA 1
ATOM 2963 C C . SER A 1 377 ? 25.391 6.167 -21.884 1.00 81.81 377 SER A C 1
ATOM 2965 O O . SER A 1 377 ? 25.485 6.298 -23.109 1.00 81.81 377 SER A O 1
ATOM 2967 N N . LYS A 1 378 ? 25.266 4.966 -21.295 1.00 84.88 378 LYS A N 1
ATOM 2968 C CA . LYS A 1 378 ? 25.196 3.674 -22.002 1.00 84.88 378 LYS A CA 1
ATOM 2969 C C . LYS A 1 378 ? 23.972 3.573 -22.917 1.00 84.88 378 LYS A C 1
ATOM 2971 O O . LYS A 1 378 ? 24.035 2.907 -23.952 1.00 84.88 378 LYS A O 1
ATOM 2976 N N . PHE A 1 379 ? 22.878 4.237 -22.551 1.00 86.38 379 PHE A N 1
ATOM 2977 C CA . PHE A 1 379 ? 21.586 4.102 -23.218 1.00 86.38 379 PHE A CA 1
ATOM 2978 C C . PHE A 1 379 ? 21.278 5.249 -24.173 1.00 86.38 379 PHE A C 1
ATOM 2980 O O . PHE A 1 379 ? 20.671 5.014 -25.206 1.00 86.38 379 PHE A O 1
ATOM 2987 N N . ILE A 1 380 ? 21.768 6.465 -23.923 1.00 81.50 380 ILE A N 1
ATOM 2988 C CA . ILE A 1 380 ? 21.383 7.643 -24.730 1.00 81.50 380 ILE A CA 1
ATOM 2989 C C . ILE A 1 380 ? 21.882 7.551 -26.178 1.00 81.50 380 ILE A C 1
ATOM 2991 O O . ILE A 1 380 ? 21.332 8.176 -27.070 1.00 81.50 380 ILE A O 1
ATOM 2995 N N . ARG A 1 381 ? 22.942 6.784 -26.455 1.00 72.81 381 ARG A N 1
ATOM 2996 C CA . ARG A 1 381 ? 23.385 6.538 -27.843 1.00 72.81 381 ARG A CA 1
ATOM 2997 C C . ARG A 1 381 ? 22.486 5.557 -28.601 1.00 72.81 381 ARG A C 1
ATOM 2999 O O . ARG A 1 381 ? 22.694 5.356 -29.789 1.00 72.81 381 ARG A O 1
ATOM 3006 N N . ARG A 1 382 ? 21.561 4.903 -27.900 1.00 72.12 382 ARG A N 1
ATOM 3007 C CA . ARG A 1 382 ? 20.652 3.889 -28.432 1.00 72.12 382 ARG A CA 1
ATOM 3008 C C . ARG A 1 382 ? 19.243 4.437 -28.704 1.00 72.12 382 ARG A C 1
ATOM 3010 O O . ARG A 1 382 ? 18.398 3.636 -29.097 1.00 72.12 382 ARG A O 1
ATOM 3017 N N . PHE A 1 383 ? 19.013 5.732 -28.459 1.00 72.00 383 PHE A N 1
ATOM 3018 C CA . PHE A 1 383 ? 17.733 6.431 -28.607 1.00 72.00 383 PHE A CA 1
ATOM 3019 C C . PHE A 1 383 ? 17.807 7.588 -29.590 1.00 72.00 383 PHE A C 1
ATOM 3021 O O . PHE A 1 383 ? 18.900 8.196 -29.704 1.00 72.00 383 PHE A O 1
#

pLDDT: mean 83.74, std 16.27, range [23.34, 97.69]

Foldseek 3Di:
DDDPPFDDPPLDDLPDPDDDDQAKEKEKEKQAADDADDPVDPPPCQCVDPCSVVVVVLVVVLCVVCVVCVVRYHYHYFHFHHHQLQAVNDDDPADMWMKIFMADSQQATQAIFTADEHNVRVVVRSVSSVVLVVLCVVCVVPLLVSLVVLLVVLLVQADPVLNVLSVPDDSVLLSQDDPVSLVVVLVSLLVSLLVVPVVLQVVLCVVPVDRDDQRDNVLRVLSNYRVSCVSVRSSSVSSRGRDRCVSVVQLVCCSVNVFGTATHLDCVSCVVVVVVCVVPQAPWKEKEFEDGGSNCVVQDPPNPDDDPVPPADGSVLLVVLNVVTNYDYDYSNSVSNVSVVLVQRRDHCCPPHHFGMWMRGRPDSYTDTDGPPDDSRVCSVVD

Nearest PDB structures (foldseek):
  8iuj-assembly1_4g  TM=1.405E-01  e=7.570E+00  Euglena gracilis

Secondary structure (DSSP, 8-state):
----------SS----S-S-S--EEEEEEEEEEP----TT-TTTSGGGSTTHHHHHHHHHHHHHH-GGGTTTEEEEEEEEEPPGGGBTTPPP-SPP-EEEEEE-TT-BEEEEEESB--HHHHHHHHHHHHHHHHHHHHTTT-HHHHHHHHHHHHHHHS-HHHHHHHHHS-HHHH---STHHHHHHHHHHHHHHHHHHHHHHHHHHHHH-----TT-HHHHHHTTBGGGTHHHHHHHGGGTTTSBHHHHHHHHHHHHHTS-------TTTTHHHHHHHHTTTTTS-EEEEEP--HHHHTS-SS-S---TTS-S--HHHHHHHHTTSEEEEE-HHHHHHHHHHSTT---BSSSSS-EEEEEEPTT-SSPEEEETTS-THHHHTT-

Radius of gyration: 22.13 Å; Cα contacts (8 Å, |Δi|>4): 557; chains: 1; bounding box: 66×42×59 Å